Protein AF-A0A7V2MX70-F1 (afdb_monomer_lite)

Radius of gyration: 23.18 Å; chains: 1; bounding box: 65×50×73 Å

Secondary structure (DSSP, 8-state):
--HHHHHHHHHHHHHHHHHHHHHHS-HHHHT-EETTEEHHHIIIIIIHHHHHHHHHHHH-TT--SHHHHTTS-HHHHHHHHHHHHH-SSHHHHHHHHHHHHHHTTTTT-SPPPP-SHHHHHHHHHHHHHHHHHHHHHHHHHGGGGT--HHHHHHHHHHHHHHHTSTT-TTTHHHHHHHHHHHHHHHHHHHHHHHT--HHHHHHHHHT-S--BPPTT-HHHHT-EEPSS-EEEE-SS-EEEEESS-EEEEEEEEETTEEEEEEEEEPTT-EEEEPTT-EEEE-TT-EEEEPTTPBPTTS-SSHHHHHSPPTT-TGGGGHHHHHHHHHHHHHS-TT----TTHHHHHHHHHHHHHHHHHHHHHH-GGGGTTS-GGGHHHHHHHHTGGGHHHHHHHHHHHHHHHHHHHHHHHHHHHH-SPPPTTSTTHHHHHHHHHHHHHHHHHHHHHHHHTT--HHHHHHHHHHHHHHHTPPPPSSTTHHHHHHHHHHHHHHHHHHHHHH-PPPPHHHHHHHHHHHHHHHHHHHTTT-

Foldseek 3Di:
DDPLLVVLLVVLVVLVVVLLCLAFPPQPQQLDDDLLFGVLCCSLQPVLLVVLVVSLVPAAPFADDLLLLLLLALLLLLVLLLDLLQFANLNSLLLSLLSSSLSCQRSLVFFDADDDPVLLVLLLVLLLLSLLLSLLSQLQLQVLVVHHSLCRSVVLLVLQLVLLAFPCVVVLVVLLVLLLVLLVVLLVLLCVLVVADLVRLLVLQLPWQFLFFDPPHCQAPQFDFQQAWFKFAFQAKKKKFFQAFFKKWKFDCDDPDTDIDIDGHHHRDIDIDHHGIIIITHHGTGMHIHHPGHQTPHQGGSNSSNGHDPPCHSVSSLLSLLLSLLSSLLRHNGDDDDDCSSSSSSSSSSSSSSLSSSLSSLHSCLPGSGPSSSSLQCSLVSSPPSSVSSNVSSVSSSSSSSNSSSVSSCCSNPNDQDHPPDPCNVVSSVVSSVSSSVSSVVSSVCVVVVNRSSVSSSLSSLSSSLSRQPQDDDPVRVVVSVVSVVVSVVQVVCVVVPVDDRDPVSSVSSVCRSVVSSVVVVVVVD

pLDDT: mean 75.74, std 14.39, range [34.25, 96.56]

Sequence (526 aa):
MTGRRRAGIALWGLLLAGGVVLAAWPVHVGALRLAGLPLAWWYGVGVAPLLGLAALAGGARGARAGAAALLCTPALGAALVAAAFAGGHRAPLLVLATVLATLAPPLGLCPAPPSGRLERAASALAAGLLALAALLVAARAAPLLGAPPAVGATALALLAAGAAWPGLEPRAPALAGLGALALGLALLTAALASAVGPLGAWRAVAARAALAFRDDSPWVAQGGRTVEPVAVTVVEPHRVTAAAPVTVRVTERDGDRRVVREWALAADQSVLLRPGDELHAPAGARLRFERGRRVPGAPPDGDAWAAPAPEDGPAALLGPLVALGGAVALAPREVPGPAGAAPAAVVLAVVAALWGLYGAHAGPELALGAPRFAALVGLPGALGPAGALAGALGALGAGALGLLHFRALAAAALGPTPAAGAPGARGAALRAGVGAGALAALAALAARLDADPWTVFALGGGVAALARLPAPGGARSRGVRRAASALGLLALGALTAAGAPGPPILGALAVAWAVGWVGRRLERAE

Structure (mmCIF, N/CA/C/O backbone):
data_AF-A0A7V2MX70-F1
#
_entry.id   AF-A0A7V2MX70-F1
#
loop_
_atom_site.group_PDB
_atom_site.id
_atom_site.type_symbol
_atom_site.label_atom_id
_atom_site.label_alt_id
_atom_site.label_comp_id
_atom_site.label_asym_id
_atom_site.label_entity_id
_atom_site.label_seq_id
_atom_site.pdbx_PDB_ins_code
_atom_site.Cartn_x
_atom_site.Cartn_y
_atom_site.Cartn_z
_atom_site.occupancy
_atom_site.B_iso_or_equiv
_atom_site.auth_seq_id
_atom_site.auth_comp_id
_atom_site.auth_asym_id
_atom_site.auth_atom_id
_atom_site.pdbx_PDB_model_num
ATOM 1 N N . MET A 1 1 ? 12.800 2.985 -36.594 1.00 58.41 1 MET A N 1
ATOM 2 C CA . MET A 1 1 ? 12.026 2.360 -35.486 1.00 58.41 1 MET A CA 1
ATOM 3 C C . MET A 1 1 ? 11.262 1.167 -36.040 1.00 58.41 1 MET A C 1
ATOM 5 O O . MET A 1 1 ? 10.762 1.277 -37.146 1.00 58.41 1 MET A O 1
ATOM 9 N N . THR A 1 2 ? 11.158 0.049 -35.316 1.00 70.50 2 THR A N 1
ATOM 10 C CA . THR A 1 2 ? 10.350 -1.104 -35.761 1.00 70.50 2 THR A CA 1
ATOM 11 C C . THR A 1 2 ? 8.850 -0.830 -35.576 1.00 70.50 2 THR A C 1
ATOM 13 O O . THR A 1 2 ? 8.469 -0.120 -34.642 1.00 70.50 2 THR A O 1
ATOM 16 N N . GLY A 1 3 ? 7.984 -1.413 -36.417 1.00 73.19 3 GLY A N 1
ATOM 17 C CA . GLY A 1 3 ? 6.520 -1.264 -36.304 1.00 73.19 3 GLY A CA 1
ATOM 18 C C . GLY A 1 3 ? 5.972 -1.673 -34.928 1.00 73.19 3 GLY A C 1
ATOM 19 O O . GLY A 1 3 ? 5.133 -0.980 -34.357 1.00 73.19 3 GLY A O 1
ATOM 20 N N . ARG A 1 4 ? 6.559 -2.713 -34.314 1.00 72.44 4 ARG A N 1
ATOM 21 C CA . ARG A 1 4 ? 6.234 -3.156 -32.944 1.00 72.44 4 ARG A CA 1
ATOM 22 C C . ARG A 1 4 ? 6.497 -2.085 -31.881 1.00 72.44 4 ARG A C 1
ATOM 24 O O . ARG A 1 4 ? 5.718 -1.949 -30.944 1.00 72.44 4 ARG A O 1
ATOM 31 N N . ARG A 1 5 ? 7.567 -1.294 -32.026 1.00 71.69 5 ARG A N 1
ATOM 32 C CA . ARG A 1 5 ? 7.892 -0.214 -31.083 1.00 71.69 5 ARG A CA 1
ATOM 33 C C . ARG A 1 5 ? 6.922 0.962 -31.206 1.00 71.69 5 ARG A C 1
ATOM 35 O O . ARG A 1 5 ? 6.554 1.531 -30.186 1.00 71.69 5 ARG A O 1
ATOM 42 N N . ARG A 1 6 ? 6.486 1.308 -32.426 1.00 76.75 6 ARG A N 1
ATOM 43 C CA . ARG A 1 6 ? 5.459 2.345 -32.656 1.00 76.75 6 ARG A CA 1
ATOM 44 C C . ARG A 1 6 ? 4.120 1.947 -32.026 1.00 76.75 6 ARG A C 1
ATOM 46 O O . ARG A 1 6 ? 3.567 2.730 -31.263 1.00 76.75 6 ARG A O 1
ATOM 53 N N . ALA A 1 7 ? 3.672 0.710 -32.250 1.00 79.69 7 ALA A N 1
ATOM 54 C CA . ALA A 1 7 ? 2.458 0.178 -31.627 1.00 79.69 7 ALA A CA 1
ATOM 55 C C . ALA A 1 7 ? 2.537 0.184 -30.088 1.00 79.69 7 ALA A C 1
ATOM 57 O O . ALA A 1 7 ? 1.589 0.584 -29.422 1.00 79.69 7 ALA A O 1
ATOM 58 N N . GLY A 1 8 ? 3.690 -0.183 -29.516 1.00 78.06 8 GLY A N 1
ATOM 59 C CA . GLY A 1 8 ? 3.903 -0.135 -28.068 1.00 78.06 8 GLY A CA 1
ATOM 60 C C . GLY A 1 8 ? 3.859 1.281 -27.475 1.00 78.06 8 GLY A C 1
ATOM 61 O O . GLY A 1 8 ? 3.315 1.465 -26.391 1.00 78.06 8 GLY A O 1
ATOM 62 N N . ILE A 1 9 ? 4.378 2.290 -28.185 1.00 79.19 9 ILE A N 1
ATOM 63 C CA . ILE A 1 9 ? 4.288 3.702 -27.767 1.00 79.19 9 ILE A CA 1
ATOM 64 C C . ILE A 1 9 ? 2.845 4.207 -27.858 1.00 79.19 9 ILE A C 1
ATOM 66 O O . ILE A 1 9 ? 2.385 4.877 -26.937 1.00 79.19 9 ILE A O 1
ATOM 70 N N . ALA A 1 10 ? 2.119 3.856 -28.923 1.00 81.44 10 ALA A N 1
ATOM 71 C CA . ALA A 1 10 ? 0.704 4.197 -29.060 1.00 81.44 10 ALA A CA 1
ATOM 72 C C . ALA A 1 10 ? -0.136 3.576 -27.932 1.00 81.44 10 ALA A C 1
ATOM 74 O O . ALA A 1 10 ? -0.920 4.277 -27.299 1.00 81.44 10 ALA A O 1
ATOM 75 N N . LEU A 1 11 ? 0.092 2.296 -27.611 1.00 84.19 11 LEU A N 1
ATOM 76 C CA . LEU A 1 11 ? -0.552 1.617 -26.483 1.00 84.19 11 LEU A CA 1
ATOM 77 C C . LEU A 1 11 ? -0.217 2.286 -25.144 1.00 84.19 11 LEU A C 1
ATOM 79 O O . LEU A 1 11 ? -1.102 2.481 -24.319 1.00 84.19 11 LEU A O 1
ATOM 83 N N . TRP A 1 12 ? 1.045 2.664 -24.927 1.00 85.00 12 TRP A N 1
ATOM 84 C CA . TRP A 1 12 ? 1.460 3.388 -23.724 1.00 85.00 12 TRP A CA 1
ATOM 85 C C . TRP A 1 12 ? 0.736 4.736 -23.592 1.00 85.00 12 TRP A C 1
ATOM 87 O O . TRP A 1 12 ? 0.225 5.058 -22.521 1.00 85.00 12 TRP A O 1
ATOM 97 N N . GLY A 1 13 ? 0.642 5.497 -24.688 1.00 82.12 13 GLY A N 1
ATOM 98 C CA . GLY A 1 13 ? -0.083 6.768 -24.735 1.00 82.12 13 GLY A CA 1
ATOM 99 C C . GLY A 1 13 ? -1.583 6.600 -24.496 1.00 82.12 13 GLY A C 1
ATOM 100 O O . GLY A 1 13 ? -2.158 7.354 -23.716 1.00 82.12 13 GLY A O 1
ATOM 101 N N . LEU A 1 14 ? -2.196 5.571 -25.089 1.00 85.12 14 LEU A N 1
ATOM 102 C CA . LEU A 1 14 ? -3.596 5.210 -24.859 1.00 85.12 14 LEU A CA 1
ATOM 103 C C . LEU A 1 14 ? -3.842 4.857 -23.387 1.00 85.12 14 LEU A C 1
ATOM 105 O O . LEU A 1 14 ? -4.809 5.332 -22.798 1.00 85.12 14 LEU A O 1
ATOM 109 N N . LEU A 1 15 ? -2.948 4.067 -22.783 1.00 86.19 15 LEU A N 1
ATOM 110 C CA . LEU A 1 15 ? -3.055 3.667 -21.382 1.00 86.19 15 LEU A CA 1
ATOM 111 C C . LEU A 1 15 ? -2.963 4.872 -20.431 1.00 86.19 15 LEU A C 1
ATOM 113 O O . LEU A 1 15 ? -3.723 4.974 -19.464 1.00 86.19 15 LEU A O 1
ATOM 117 N N . LEU A 1 16 ? -2.049 5.801 -20.717 1.00 82.94 16 LEU A N 1
ATOM 118 C CA . LEU A 1 16 ? -1.923 7.049 -19.971 1.00 82.94 16 LEU A CA 1
ATOM 119 C C . LEU A 1 16 ? -3.173 7.922 -20.137 1.00 82.94 16 LEU A C 1
ATOM 121 O O . LEU A 1 16 ? -3.741 8.364 -19.140 1.00 82.94 16 LEU A O 1
ATOM 125 N N . ALA A 1 17 ? -3.619 8.137 -21.377 1.00 82.44 17 ALA A N 1
ATOM 126 C CA . ALA A 1 17 ? -4.788 8.954 -21.681 1.00 82.44 17 ALA A CA 1
ATOM 127 C C . ALA A 1 17 ? -6.051 8.392 -21.021 1.00 82.44 17 ALA A C 1
ATOM 129 O O . ALA A 1 17 ? -6.758 9.135 -20.351 1.00 82.44 17 ALA A O 1
ATOM 130 N N . GLY A 1 18 ? -6.288 7.080 -21.123 1.00 80.12 18 GLY A N 1
ATOM 131 C CA . GLY A 1 18 ? -7.411 6.411 -20.469 1.00 80.12 18 GLY A CA 1
ATOM 132 C C . GLY A 1 18 ? -7.387 6.569 -18.947 1.00 80.12 18 GLY A C 1
ATOM 133 O O . GLY A 1 18 ? -8.423 6.828 -18.345 1.00 80.12 18 GLY A O 1
ATOM 134 N N . GLY A 1 19 ? -6.209 6.508 -18.318 1.00 75.12 19 GLY A N 1
ATOM 135 C CA . GLY A 1 19 ? -6.070 6.754 -16.879 1.00 75.12 19 GLY A CA 1
ATOM 136 C C . GLY A 1 19 ? -6.387 8.192 -16.471 1.00 75.12 19 GLY A C 1
ATOM 137 O O . GLY A 1 19 ? -7.099 8.407 -15.495 1.00 75.12 19 GLY A O 1
ATOM 138 N N . VAL A 1 20 ? -5.885 9.172 -17.230 1.00 75.69 20 VAL A N 1
ATOM 139 C CA . VAL A 1 20 ? -6.167 10.599 -16.997 1.00 75.69 20 VAL A CA 1
ATOM 140 C C . VAL A 1 20 ? -7.651 10.888 -17.184 1.00 75.69 20 VAL A C 1
ATOM 142 O O . VAL A 1 20 ? -8.254 11.525 -16.331 1.00 75.69 20 VAL A O 1
ATOM 145 N N . VAL A 1 21 ? -8.243 10.369 -18.259 1.00 76.62 21 VAL A N 1
ATOM 146 C CA . VAL A 1 21 ? -9.678 10.433 -18.542 1.00 76.62 21 VAL A CA 1
ATOM 147 C C . VAL A 1 21 ? -10.462 9.876 -17.358 1.00 76.62 21 VAL A C 1
ATOM 149 O O . VAL A 1 21 ? -11.258 10.603 -16.786 1.00 76.62 21 VAL A O 1
ATOM 152 N N . LEU A 1 22 ? -10.187 8.649 -16.911 1.00 73.25 22 LEU A N 1
ATOM 153 C CA . LEU A 1 22 ? -10.928 8.016 -15.811 1.00 73.25 22 LEU A CA 1
ATOM 154 C C . LEU A 1 22 ? -10.797 8.737 -14.465 1.00 73.25 22 LEU A C 1
ATOM 156 O O . LEU A 1 22 ? -11.702 8.639 -13.642 1.00 73.25 22 LEU A O 1
ATOM 160 N N . ALA A 1 23 ? -9.688 9.436 -14.232 1.00 69.56 23 ALA A N 1
ATOM 161 C CA . ALA A 1 23 ? -9.456 10.177 -12.997 1.00 69.56 23 ALA A CA 1
ATOM 162 C C . ALA A 1 23 ? -9.975 11.621 -13.029 1.00 69.56 23 ALA A C 1
ATOM 164 O O . ALA A 1 23 ? -10.313 12.163 -11.985 1.00 69.56 23 ALA A O 1
ATOM 165 N N . ALA A 1 24 ? -10.001 12.254 -14.203 1.00 67.69 24 ALA A N 1
ATOM 166 C CA . ALA A 1 24 ? -10.414 13.646 -14.370 1.00 67.69 24 ALA A CA 1
ATOM 167 C C . ALA A 1 24 ? -11.879 13.795 -14.814 1.00 67.69 24 ALA A C 1
ATOM 169 O O . ALA A 1 24 ? -12.397 14.912 -14.819 1.00 67.69 24 ALA A O 1
ATOM 170 N N . TRP A 1 25 ? -12.546 12.708 -15.222 1.00 66.88 25 TRP A N 1
ATOM 171 C CA . TRP A 1 25 ? -13.924 12.784 -15.706 1.00 66.88 25 TRP A CA 1
ATOM 172 C C . TRP A 1 25 ? -14.910 13.092 -14.568 1.00 66.88 25 TRP A C 1
ATOM 174 O O . TRP A 1 25 ? -14.752 12.556 -13.468 1.00 66.88 25 TRP A O 1
ATOM 184 N N . PRO A 1 26 ? -15.969 13.888 -14.819 1.00 56.12 26 PRO A N 1
ATOM 185 C CA . PRO A 1 26 ? -17.033 14.122 -13.850 1.00 56.12 26 PRO A CA 1
ATOM 186 C C . PRO A 1 26 ? -17.622 12.830 -13.261 1.00 56.12 26 PRO A C 1
ATOM 188 O O . PRO A 1 26 ? -17.732 11.798 -13.932 1.00 56.12 26 PRO A O 1
ATOM 191 N N . VAL A 1 27 ? -18.049 12.952 -11.999 1.00 56.16 27 VAL A N 1
ATOM 192 C CA . VAL A 1 27 ? -18.514 11.921 -11.048 1.00 56.16 27 VAL A CA 1
ATOM 193 C C . VAL A 1 27 ? -19.395 10.818 -11.665 1.00 56.16 27 VAL A C 1
ATOM 195 O O . VAL A 1 27 ? -19.351 9.675 -11.220 1.00 56.16 27 VAL A O 1
ATOM 198 N N . HIS A 1 28 ? -20.162 11.107 -12.718 1.00 52.41 28 HIS A N 1
ATOM 199 C CA . HIS A 1 28 ? -21.120 10.173 -13.323 1.00 52.41 28 HIS A CA 1
ATOM 200 C C . HIS A 1 28 ? -20.482 9.035 -14.142 1.00 52.41 28 HIS A C 1
ATOM 202 O O . HIS A 1 28 ? -21.047 7.947 -14.194 1.00 52.41 28 HIS A O 1
ATOM 208 N N . VAL A 1 29 ? -19.295 9.231 -14.734 1.00 53.22 29 VAL A N 1
ATOM 209 C CA . VAL A 1 29 ? -18.573 8.150 -15.446 1.00 53.22 29 VAL A CA 1
ATOM 210 C C . VAL A 1 29 ? -17.713 7.335 -14.480 1.00 53.22 29 VAL A C 1
ATOM 212 O O . VAL A 1 29 ? -17.623 6.117 -14.611 1.00 53.22 29 VAL A O 1
ATOM 215 N N . GLY A 1 30 ? -17.156 7.976 -13.447 1.00 53.22 30 GLY A N 1
ATOM 216 C CA . GLY A 1 30 ? -16.502 7.286 -12.326 1.00 53.22 30 GLY A CA 1
ATOM 217 C C . GLY A 1 30 ? -17.465 6.415 -11.507 1.00 53.22 30 GLY A C 1
ATOM 218 O O . GLY A 1 30 ? -17.040 5.442 -10.886 1.00 53.22 30 GLY A O 1
ATOM 219 N N . ALA A 1 31 ? -18.765 6.724 -11.563 1.00 59.78 31 ALA A N 1
ATOM 220 C CA . ALA A 1 31 ? -19.845 5.915 -11.008 1.00 59.78 31 ALA A CA 1
ATOM 221 C C . ALA A 1 31 ? -20.264 4.733 -11.902 1.00 59.78 31 ALA A C 1
ATOM 223 O O . ALA A 1 31 ? -21.063 3.908 -11.456 1.00 59.78 31 ALA A O 1
ATOM 224 N N . LEU A 1 32 ? -19.749 4.611 -13.137 1.00 70.38 32 LEU A N 1
ATOM 225 C CA . LEU A 1 32 ? -20.051 3.454 -13.979 1.00 70.38 32 LEU A CA 1
ATOM 226 C C . LEU A 1 32 ? -19.485 2.196 -13.335 1.00 70.38 32 LEU A C 1
ATOM 228 O O . LEU A 1 32 ? -18.269 2.036 -13.167 1.00 70.38 32 LEU A O 1
ATOM 232 N N . ARG A 1 33 ? -20.405 1.295 -12.993 1.00 75.75 33 ARG A N 1
ATOM 233 C CA . ARG A 1 33 ? -20.098 0.025 -12.357 1.00 75.75 33 ARG A CA 1
ATOM 234 C C . ARG A 1 33 ? -20.276 -1.117 -13.341 1.00 75.75 33 ARG A C 1
ATOM 236 O O . ARG A 1 33 ? -21.360 -1.324 -13.874 1.00 75.75 33 ARG A O 1
ATOM 243 N N . LEU A 1 34 ? -19.225 -1.904 -13.528 1.00 76.38 34 LEU A N 1
ATOM 244 C CA . LEU A 1 34 ? -19.296 -3.188 -14.216 1.00 76.38 34 LEU A CA 1
ATOM 245 C C . LEU A 1 34 ? -19.253 -4.291 -13.160 1.00 76.38 34 LEU A C 1
ATOM 247 O O . LEU A 1 34 ? -18.259 -4.431 -12.453 1.00 76.38 34 LEU A O 1
ATOM 251 N N . ALA A 1 35 ? -20.335 -5.060 -13.026 1.00 71.62 35 ALA A N 1
ATOM 252 C CA . ALA A 1 35 ? -20.488 -6.074 -11.975 1.00 71.62 35 ALA A CA 1
ATOM 253 C C . ALA A 1 35 ? -20.299 -5.519 -10.542 1.00 71.62 35 ALA A C 1
ATOM 255 O O . ALA A 1 35 ? -19.672 -6.163 -9.698 1.00 71.62 35 ALA A O 1
ATOM 256 N N . GLY A 1 36 ? -20.820 -4.310 -10.289 1.00 68.25 36 GLY A N 1
ATOM 257 C CA . GLY A 1 36 ? -20.727 -3.611 -8.998 1.00 68.25 36 GLY A CA 1
ATOM 258 C C . GLY A 1 36 ? -19.406 -2.865 -8.761 1.00 68.25 36 GLY A C 1
ATOM 259 O O . GLY A 1 36 ? -19.282 -2.161 -7.761 1.00 68.25 36 GLY A O 1
ATOM 260 N N . LEU A 1 37 ? -18.443 -2.975 -9.684 1.00 72.88 37 LEU A N 1
ATOM 261 C CA . LEU A 1 37 ? -17.105 -2.391 -9.579 1.00 72.88 37 LEU A CA 1
ATOM 262 C C . LEU A 1 37 ? -16.943 -1.118 -10.414 1.00 72.88 37 LEU A C 1
ATOM 264 O O . LEU A 1 37 ? -17.264 -1.157 -11.603 1.00 72.88 37 LEU A O 1
ATOM 268 N N . PRO A 1 38 ? -16.328 -0.057 -9.871 1.00 79.25 38 PRO A N 1
ATOM 269 C CA . PRO A 1 38 ? -15.954 1.117 -10.649 1.00 79.25 38 PRO A CA 1
ATOM 270 C C . PRO A 1 38 ? -15.042 0.749 -11.822 1.00 79.25 38 PRO A C 1
ATOM 272 O O . PRO A 1 38 ? -14.107 -0.048 -11.682 1.00 79.25 38 PRO A O 1
ATOM 275 N N . LEU A 1 39 ? -15.262 1.390 -12.969 1.00 82.56 39 LEU A N 1
ATOM 276 C CA . LEU A 1 39 ? -14.477 1.147 -14.182 1.00 82.56 39 LEU A CA 1
ATOM 277 C C . LEU A 1 39 ? -12.968 1.378 -13.977 1.00 82.56 39 LEU A C 1
ATOM 279 O O . LEU A 1 39 ? -12.151 0.667 -14.559 1.00 82.56 39 LEU A O 1
ATOM 283 N N . ALA A 1 40 ? -12.590 2.316 -13.101 1.00 81.44 40 ALA A N 1
ATOM 284 C CA . ALA A 1 40 ? -11.195 2.594 -12.762 1.00 81.44 40 ALA A CA 1
ATOM 285 C C . ALA A 1 40 ? -10.464 1.363 -12.198 1.00 81.44 40 ALA A C 1
ATOM 287 O O . ALA A 1 40 ? -9.304 1.135 -12.536 1.00 81.44 40 ALA A O 1
ATOM 288 N N . TRP A 1 41 ? -11.137 0.535 -11.396 1.00 83.94 41 TRP A N 1
ATOM 289 C CA . TRP A 1 41 ? -10.552 -0.681 -10.828 1.00 83.94 41 TRP A CA 1
ATOM 290 C C . TRP A 1 41 ? -10.347 -1.771 -11.874 1.00 83.94 41 TRP A C 1
ATOM 292 O O . TRP A 1 41 ? -9.259 -2.344 -11.956 1.00 83.94 41 TRP A O 1
ATOM 302 N N . TRP A 1 42 ? -11.342 -1.987 -12.737 1.00 86.38 42 TRP A N 1
ATOM 303 C CA . TRP A 1 42 ? -11.202 -2.877 -13.892 1.00 86.38 42 TRP A CA 1
ATOM 304 C C . TRP A 1 42 ? -10.063 -2.444 -14.809 1.00 86.38 42 TRP A C 1
ATOM 306 O O . TRP A 1 42 ? -9.267 -3.272 -15.254 1.00 86.38 42 TRP A O 1
ATOM 316 N N . TYR A 1 43 ? -9.958 -1.142 -15.053 1.00 86.94 43 TYR A N 1
ATOM 317 C CA . TYR A 1 43 ? -8.927 -0.577 -15.900 1.00 86.94 43 TYR A CA 1
ATOM 318 C C . TYR A 1 43 ? -7.528 -0.721 -15.292 1.00 86.94 43 TYR A C 1
ATOM 320 O O . TYR A 1 43 ? -6.637 -1.289 -15.921 1.00 86.94 43 TYR A O 1
ATOM 328 N N . GLY A 1 44 ? -7.333 -0.236 -14.063 1.00 84.75 44 GLY A N 1
ATOM 329 C CA . GLY A 1 44 ? -6.024 -0.172 -13.417 1.00 84.75 44 GLY A CA 1
ATOM 330 C C . GLY A 1 44 ? -5.496 -1.522 -12.937 1.00 84.75 44 GLY A C 1
ATOM 331 O O . GLY A 1 44 ? -4.299 -1.758 -13.041 1.00 84.75 44 GLY A O 1
ATOM 332 N N . VAL A 1 45 ? -6.360 -2.418 -12.444 1.00 86.56 45 VAL A N 1
ATOM 333 C CA . VAL A 1 45 ? -5.949 -3.705 -11.843 1.00 86.56 45 VAL A CA 1
ATOM 334 C C . VAL A 1 45 ? -6.158 -4.895 -12.791 1.00 86.56 45 VAL A C 1
ATOM 336 O O . VAL A 1 45 ? -5.490 -5.915 -12.642 1.00 86.56 45 VAL A O 1
ATOM 339 N N . GLY A 1 46 ? -7.030 -4.768 -13.797 1.00 87.31 46 GLY A N 1
ATOM 340 C CA . GLY A 1 46 ? -7.279 -5.808 -14.802 1.00 87.31 46 GLY A CA 1
ATOM 341 C C . GLY A 1 46 ? -6.653 -5.494 -16.161 1.00 87.31 46 GLY A C 1
ATOM 342 O O . GLY A 1 46 ? -5.659 -6.099 -16.562 1.00 87.31 46 GLY A O 1
ATOM 343 N N . VAL A 1 47 ? -7.242 -4.538 -16.882 1.00 89.56 47 VAL A N 1
ATOM 344 C CA . VAL A 1 47 ? -6.939 -4.265 -18.298 1.00 89.56 47 VAL A CA 1
ATOM 345 C C . VAL A 1 47 ? -5.499 -3.791 -18.502 1.00 89.56 47 VAL A C 1
ATOM 347 O O . VAL A 1 47 ? -4.777 -4.368 -19.315 1.00 89.56 47 VAL A O 1
ATOM 350 N N . ALA A 1 48 ? -5.051 -2.768 -17.769 1.00 88.75 48 ALA A N 1
ATOM 351 C CA . ALA A 1 48 ? -3.716 -2.205 -17.944 1.00 88.75 48 ALA A CA 1
ATOM 352 C C . ALA A 1 48 ? -2.596 -3.225 -17.648 1.00 88.75 48 ALA A C 1
ATOM 354 O O . ALA A 1 48 ? -1.698 -3.351 -18.485 1.00 88.75 48 ALA A O 1
ATOM 355 N N . PRO A 1 49 ? -2.643 -4.016 -16.555 1.00 90.19 49 PRO A N 1
ATOM 356 C CA . PRO A 1 49 ? -1.694 -5.103 -16.324 1.00 90.19 49 PRO A CA 1
ATOM 357 C C . PRO A 1 49 ? -1.672 -6.142 -17.447 1.00 90.19 49 PRO A C 1
ATOM 359 O O . PRO A 1 49 ? -0.590 -6.489 -17.916 1.00 90.19 49 PRO A O 1
ATOM 362 N N . LEU A 1 50 ? -2.833 -6.602 -17.930 1.00 89.38 50 LEU A N 1
ATOM 363 C CA . LEU A 1 50 ? -2.911 -7.590 -19.016 1.00 89.38 50 LEU A CA 1
ATOM 364 C C . LEU A 1 50 ? -2.302 -7.057 -20.319 1.00 89.38 50 LEU A C 1
ATOM 366 O O . LEU A 1 50 ? -1.475 -7.729 -20.939 1.00 89.38 50 LEU A O 1
ATOM 370 N N . LEU A 1 51 ? -2.651 -5.827 -20.703 1.00 87.38 51 LEU A N 1
ATOM 371 C CA . LEU A 1 51 ? -2.092 -5.168 -21.884 1.00 87.38 51 LEU A CA 1
ATOM 372 C C . LEU A 1 51 ? -0.587 -4.915 -21.733 1.00 87.38 51 LEU A C 1
ATOM 374 O O . LEU A 1 51 ? 0.173 -5.109 -22.683 1.00 87.38 51 LEU A O 1
ATOM 378 N N . GLY A 1 52 ? -0.135 -4.538 -20.535 1.00 84.00 52 GLY A N 1
ATOM 379 C CA . GLY A 1 52 ? 1.281 -4.365 -20.227 1.00 84.00 52 GLY A CA 1
ATOM 380 C C . GLY A 1 52 ? 2.066 -5.671 -20.342 1.00 84.00 52 GLY A C 1
ATOM 381 O O . GLY A 1 52 ? 3.110 -5.708 -20.994 1.00 84.00 52 GLY A O 1
ATOM 382 N N . LEU A 1 53 ? 1.549 -6.767 -19.784 1.00 85.12 53 LEU A N 1
ATOM 383 C CA . LEU A 1 53 ? 2.156 -8.096 -19.897 1.00 85.12 53 LEU A CA 1
ATOM 384 C C . LEU A 1 53 ? 2.212 -8.574 -21.355 1.00 85.12 53 LEU A C 1
ATOM 386 O O . LEU A 1 53 ? 3.260 -9.050 -21.796 1.00 85.12 53 LEU A O 1
ATOM 390 N N . ALA A 1 54 ? 1.139 -8.377 -22.126 1.00 84.25 54 ALA A N 1
ATOM 391 C CA . ALA A 1 54 ? 1.106 -8.698 -23.552 1.00 84.25 54 ALA A CA 1
ATOM 392 C C . ALA A 1 54 ? 2.151 -7.891 -24.348 1.00 84.25 54 ALA A C 1
ATOM 394 O O . ALA A 1 54 ? 2.905 -8.451 -25.151 1.00 84.25 54 ALA A O 1
ATOM 395 N N . ALA A 1 55 ? 2.276 -6.587 -24.074 1.00 79.69 55 ALA A N 1
ATOM 396 C CA . ALA A 1 55 ? 3.284 -5.731 -24.700 1.00 79.69 55 ALA A CA 1
ATOM 397 C C . ALA A 1 55 ? 4.720 -6.171 -24.358 1.00 79.69 55 ALA A C 1
ATOM 399 O O . ALA A 1 55 ? 5.605 -6.177 -25.221 1.00 79.69 55 ALA A O 1
ATOM 400 N N . LEU A 1 56 ? 4.958 -6.592 -23.112 1.00 77.38 56 LEU A N 1
ATOM 401 C CA . LEU A 1 56 ? 6.254 -7.105 -22.664 1.00 77.38 56 LEU A CA 1
ATOM 402 C C . LEU A 1 56 ? 6.604 -8.457 -23.305 1.00 77.38 56 LEU A C 1
ATOM 404 O O . LEU A 1 56 ? 7.780 -8.684 -23.624 1.00 77.38 56 LEU A O 1
ATOM 408 N N . ALA A 1 57 ? 5.611 -9.323 -23.525 1.00 74.12 57 ALA A N 1
ATOM 409 C CA . ALA A 1 57 ? 5.773 -10.603 -24.212 1.00 74.12 57 ALA A CA 1
ATOM 410 C C . ALA A 1 57 ? 6.110 -10.421 -25.705 1.00 74.12 57 ALA A C 1
ATOM 412 O O . ALA A 1 57 ? 6.977 -11.118 -26.231 1.00 74.12 57 ALA A O 1
ATOM 413 N N . GLY A 1 58 ? 5.491 -9.441 -26.373 1.00 62.97 58 GLY A N 1
ATOM 414 C CA . GLY A 1 58 ? 5.600 -9.240 -27.823 1.00 62.97 58 GLY A CA 1
ATOM 415 C C . GLY A 1 58 ? 6.857 -8.515 -28.340 1.00 62.97 58 GLY A C 1
ATOM 416 O O . GLY A 1 58 ? 7.116 -8.548 -29.550 1.00 62.97 58 GLY A O 1
ATOM 417 N N . GLY A 1 59 ? 7.642 -7.839 -27.483 1.00 57.84 59 GLY A N 1
ATOM 418 C CA . GLY A 1 59 ? 8.547 -6.789 -27.988 1.00 57.84 59 GLY A CA 1
ATOM 419 C C . GLY A 1 59 ? 9.919 -6.553 -27.349 1.00 57.84 59 GLY A C 1
ATOM 420 O O . GLY A 1 59 ? 10.654 -5.735 -27.891 1.00 57.84 59 GLY A O 1
ATOM 421 N N . ALA A 1 60 ? 10.324 -7.190 -26.247 1.00 49.88 60 ALA A N 1
ATOM 422 C CA . ALA A 1 60 ? 11.295 -6.511 -25.372 1.00 49.88 60 ALA A CA 1
ATOM 423 C C . ALA A 1 60 ? 12.488 -7.326 -24.836 1.00 49.88 60 ALA A C 1
ATOM 425 O O . ALA A 1 60 ? 12.857 -7.140 -23.687 1.00 49.88 60 ALA A O 1
ATOM 426 N N . ARG A 1 61 ? 13.157 -8.190 -25.610 1.00 46.56 61 ARG A N 1
ATOM 427 C CA . ARG A 1 61 ? 14.268 -9.034 -25.092 1.00 46.56 61 ARG A CA 1
ATOM 428 C C . ARG A 1 61 ? 15.490 -8.303 -24.464 1.00 46.56 61 ARG A C 1
ATOM 430 O O . ARG A 1 61 ? 16.350 -9.000 -23.948 1.00 46.56 61 ARG A O 1
ATOM 437 N N . GLY A 1 62 ? 15.587 -6.965 -24.447 1.00 45.09 62 GLY A N 1
ATOM 438 C CA . GLY A 1 62 ? 16.866 -6.272 -24.195 1.00 45.09 62 GLY A CA 1
ATOM 439 C C . GLY A 1 62 ? 17.028 -5.336 -22.980 1.00 45.09 62 GLY A C 1
ATOM 440 O O . GLY A 1 62 ? 18.162 -4.986 -22.687 1.00 45.09 62 GLY A O 1
ATOM 441 N N . ALA A 1 63 ? 15.986 -4.896 -22.264 1.00 48.91 63 ALA A N 1
ATOM 442 C CA . ALA A 1 63 ? 16.140 -3.824 -21.253 1.00 48.91 63 ALA A CA 1
ATOM 443 C C . ALA A 1 63 ? 15.403 -4.152 -19.948 1.00 48.91 63 ALA A C 1
ATOM 445 O O . ALA A 1 63 ? 14.219 -3.837 -19.828 1.00 48.91 63 ALA A O 1
ATOM 446 N N . ARG A 1 64 ? 16.011 -4.893 -19.009 1.00 53.94 64 ARG A N 1
ATOM 447 C CA . ARG A 1 64 ? 15.204 -5.567 -17.970 1.00 53.94 64 ARG A CA 1
ATOM 448 C C . ARG A 1 64 ? 15.924 -5.813 -16.641 1.00 53.94 64 ARG A C 1
ATOM 450 O O . ARG A 1 64 ? 16.295 -6.938 -16.355 1.00 53.94 64 ARG A O 1
ATOM 457 N N . ALA A 1 65 ? 16.018 -4.792 -15.787 1.00 51.53 65 ALA A N 1
ATOM 458 C CA . ALA A 1 65 ? 16.029 -4.987 -14.324 1.00 51.53 65 ALA A CA 1
ATOM 459 C C . ALA A 1 65 ? 15.860 -3.679 -13.545 1.00 51.53 65 ALA A C 1
ATOM 461 O O . ALA A 1 65 ? 15.006 -3.598 -12.668 1.00 51.53 65 ALA A O 1
ATOM 462 N N . GLY A 1 66 ? 16.649 -2.649 -13.868 1.00 52.78 66 GLY A N 1
ATOM 463 C CA . GLY A 1 66 ? 16.779 -1.489 -12.978 1.00 52.78 66 GLY A CA 1
ATOM 464 C C . GLY A 1 66 ? 15.500 -0.664 -12.815 1.00 52.78 66 GLY A C 1
ATOM 465 O O . GLY A 1 66 ? 15.167 -0.279 -11.703 1.00 52.78 66 GLY A O 1
ATOM 466 N N . ALA A 1 67 ? 14.734 -0.458 -13.889 1.00 55.97 67 ALA A N 1
ATOM 467 C CA . ALA A 1 67 ? 13.472 0.286 -13.832 1.00 55.97 67 ALA A CA 1
ATOM 468 C C . ALA A 1 67 ? 12.373 -0.453 -13.053 1.00 55.97 67 ALA A C 1
ATOM 470 O O . ALA A 1 67 ? 11.630 0.155 -12.295 1.00 55.97 67 ALA A O 1
ATOM 471 N N . ALA A 1 68 ? 12.292 -1.775 -13.225 1.00 61.31 68 ALA A N 1
ATOM 472 C CA . ALA A 1 68 ? 11.336 -2.616 -12.513 1.00 61.31 68 ALA A CA 1
ATOM 473 C C . ALA A 1 68 ? 11.668 -2.680 -11.013 1.00 61.31 68 ALA A C 1
ATOM 475 O O . ALA A 1 68 ? 10.777 -2.573 -10.182 1.00 61.31 68 ALA A O 1
AT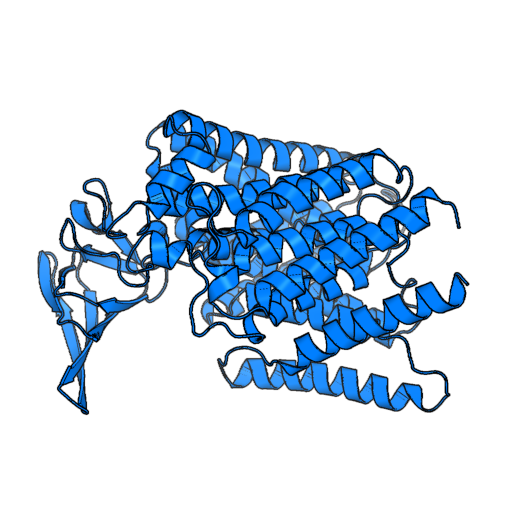OM 476 N N . ALA A 1 69 ? 12.952 -2.765 -10.655 1.00 61.66 69 ALA A N 1
ATOM 477 C CA . ALA A 1 69 ? 13.389 -2.763 -9.261 1.00 61.66 69 ALA A CA 1
ATOM 478 C C . ALA A 1 69 ? 13.155 -1.413 -8.551 1.00 61.66 69 ALA A C 1
ATOM 480 O O . ALA A 1 69 ? 12.821 -1.410 -7.372 1.00 61.66 69 ALA A O 1
ATOM 481 N N . LEU A 1 70 ? 13.244 -0.285 -9.272 1.00 64.75 70 LEU A N 1
ATOM 482 C CA . LEU A 1 70 ? 12.878 1.052 -8.768 1.00 64.75 70 LEU A CA 1
ATOM 483 C C . LEU A 1 70 ? 11.369 1.241 -8.555 1.00 64.75 70 LEU A C 1
ATOM 485 O O . LEU A 1 70 ? 10.959 2.206 -7.917 1.00 64.75 70 LEU A O 1
ATOM 489 N N . LEU A 1 71 ? 10.547 0.350 -9.109 1.00 67.81 71 LEU A N 1
ATOM 490 C CA . LEU A 1 71 ? 9.097 0.329 -8.923 1.00 67.81 71 LEU A CA 1
ATOM 491 C C . LEU A 1 71 ? 8.682 -0.677 -7.849 1.00 67.81 71 LEU A C 1
ATOM 493 O O . LEU A 1 71 ? 7.732 -0.436 -7.115 1.00 67.81 71 LEU A O 1
ATOM 497 N N . CYS A 1 72 ? 9.436 -1.759 -7.673 1.00 69.25 72 CYS A N 1
ATOM 498 C CA . CYS A 1 72 ? 9.247 -2.736 -6.603 1.00 69.25 72 CYS A CA 1
ATOM 499 C C . CYS A 1 72 ? 9.740 -2.232 -5.232 1.00 69.25 72 CYS A C 1
ATOM 501 O O . CYS A 1 72 ? 10.415 -2.955 -4.499 1.00 69.25 72 CYS A O 1
ATOM 503 N N . THR A 1 73 ? 9.438 -0.982 -4.881 1.00 76.31 73 THR A N 1
ATOM 504 C CA . THR A 1 73 ? 9.881 -0.383 -3.618 1.00 76.31 73 THR A CA 1
ATOM 505 C C . THR A 1 73 ? 8.914 -0.750 -2.489 1.00 76.31 73 THR A C 1
ATOM 507 O O . THR A 1 73 ? 7.697 -0.745 -2.710 1.00 76.31 73 THR A O 1
ATOM 510 N N . PRO A 1 74 ? 9.401 -1.000 -1.258 1.00 80.50 74 PRO A N 1
ATOM 511 C CA . PRO A 1 74 ? 8.527 -1.183 -0.098 1.00 80.50 74 PRO A CA 1
ATOM 512 C C . PRO A 1 74 ? 7.564 -0.007 0.120 1.00 80.50 74 PRO A C 1
ATOM 514 O O . PRO A 1 74 ? 6.420 -0.218 0.507 1.00 80.50 74 PRO A O 1
ATOM 517 N N . ALA A 1 75 ? 7.997 1.222 -0.188 1.00 85.75 75 ALA A N 1
ATOM 518 C CA . ALA A 1 75 ? 7.177 2.429 -0.089 1.00 85.75 75 ALA A CA 1
ATOM 519 C C . ALA A 1 75 ? 6.003 2.440 -1.076 1.00 85.75 75 ALA A C 1
ATOM 521 O O . ALA A 1 75 ? 4.873 2.709 -0.675 1.00 85.75 75 ALA A O 1
ATOM 522 N N . LEU A 1 76 ? 6.245 2.102 -2.347 1.00 85.12 76 LEU A N 1
ATOM 523 C CA . LEU A 1 76 ? 5.184 2.014 -3.351 1.00 85.12 76 LEU A CA 1
ATOM 524 C C . LEU A 1 76 ? 4.231 0.855 -3.045 1.00 85.12 76 LEU A C 1
ATOM 526 O O . LEU A 1 76 ? 3.023 1.032 -3.153 1.00 85.12 76 LEU A O 1
ATOM 530 N N . GLY A 1 77 ? 4.754 -0.299 -2.616 1.00 86.62 77 GLY A N 1
ATOM 531 C CA . GLY A 1 77 ? 3.941 -1.439 -2.187 1.00 86.62 77 GLY A CA 1
ATOM 532 C C . GLY A 1 77 ? 3.039 -1.097 -0.997 1.00 86.62 77 GLY A C 1
ATOM 533 O O . GLY A 1 77 ? 1.834 -1.321 -1.058 1.00 86.62 77 GLY A O 1
ATOM 534 N N . ALA A 1 78 ? 3.594 -0.475 0.047 1.00 88.19 78 ALA A N 1
ATOM 535 C CA . ALA A 1 78 ? 2.832 0.007 1.198 1.00 88.19 78 ALA A CA 1
ATOM 536 C C . ALA A 1 78 ? 1.780 1.050 0.798 1.00 88.19 78 ALA A C 1
ATOM 538 O O . ALA A 1 78 ? 0.643 0.974 1.251 1.00 88.19 78 ALA A O 1
ATOM 539 N N . ALA A 1 79 ? 2.122 1.987 -0.090 1.00 87.56 79 ALA A N 1
ATOM 540 C CA . ALA A 1 79 ? 1.182 2.984 -0.592 1.00 87.56 79 ALA A CA 1
ATOM 541 C C . ALA A 1 79 ? 0.061 2.368 -1.440 1.00 87.56 79 ALA A C 1
ATOM 543 O O . ALA A 1 79 ? -1.084 2.791 -1.319 1.00 87.56 79 ALA A O 1
ATOM 544 N N . LEU A 1 80 ? 0.369 1.363 -2.265 1.00 89.69 80 LEU A N 1
ATOM 545 C CA . LEU A 1 80 ? -0.615 0.594 -3.030 1.00 89.69 80 LEU A CA 1
ATOM 546 C C . LEU A 1 80 ? -1.578 -0.142 -2.105 1.00 89.69 80 LEU A C 1
ATOM 548 O O . LEU A 1 80 ? -2.787 -0.046 -2.296 1.00 89.69 80 LEU A O 1
ATOM 552 N N . VAL A 1 81 ? -1.056 -0.826 -1.084 1.00 90.56 81 VAL A N 1
ATOM 553 C CA . VAL A 1 81 ? -1.883 -1.538 -0.103 1.00 90.56 81 VAL A CA 1
ATOM 554 C C . VAL A 1 81 ? -2.737 -0.557 0.684 1.00 90.56 81 VAL A C 1
ATOM 556 O O . VAL A 1 81 ? -3.937 -0.766 0.789 1.00 90.56 81 VAL A O 1
ATOM 559 N N . ALA A 1 82 ? -2.154 0.536 1.180 1.00 89.56 82 ALA A N 1
ATOM 560 C CA . ALA A 1 82 ? -2.882 1.571 1.906 1.00 89.56 82 ALA A CA 1
ATOM 561 C C . ALA A 1 82 ? -3.972 2.223 1.045 1.00 89.56 82 ALA A C 1
ATOM 563 O O . ALA A 1 82 ? -5.076 2.449 1.532 1.00 89.56 82 ALA A O 1
ATOM 564 N N . ALA A 1 83 ? -3.680 2.515 -0.226 1.00 87.56 83 ALA A N 1
ATOM 565 C CA . ALA A 1 83 ? -4.653 3.076 -1.156 1.00 87.56 83 ALA A CA 1
ATOM 566 C C . ALA A 1 83 ? -5.769 2.073 -1.466 1.00 87.56 83 ALA A C 1
ATOM 568 O O . ALA A 1 83 ? -6.932 2.449 -1.474 1.00 87.56 83 ALA A O 1
ATOM 569 N N . ALA A 1 84 ? -5.439 0.799 -1.690 1.00 89.50 84 ALA A N 1
ATOM 570 C CA . ALA A 1 84 ? -6.438 -0.228 -1.969 1.00 89.50 84 ALA A CA 1
ATOM 571 C C . ALA A 1 84 ? -7.297 -0.538 -0.737 1.00 89.50 84 ALA A C 1
ATOM 573 O O . ALA A 1 84 ? -8.500 -0.719 -0.863 1.00 89.50 84 ALA A O 1
ATOM 574 N N . PHE A 1 85 ? -6.693 -0.537 0.451 1.00 89.12 85 PHE A N 1
ATOM 575 C CA . PHE A 1 85 ? -7.388 -0.692 1.723 1.00 89.12 85 PHE A CA 1
ATOM 576 C C . PHE A 1 85 ? -8.348 0.474 1.986 1.00 89.12 85 PHE A C 1
ATOM 578 O O . PHE A 1 85 ? -9.494 0.249 2.358 1.00 89.12 85 PHE A O 1
ATOM 585 N N . ALA A 1 86 ? -7.905 1.711 1.738 1.00 85.69 86 ALA A N 1
ATOM 586 C CA . ALA A 1 86 ? -8.737 2.906 1.879 1.00 85.69 86 ALA A CA 1
ATOM 587 C C . ALA A 1 86 ? -9.855 2.998 0.824 1.00 85.69 86 ALA A C 1
ATOM 589 O O . ALA A 1 86 ? -10.871 3.636 1.085 1.00 85.69 86 ALA A O 1
ATOM 590 N N . GLY A 1 87 ? -9.673 2.361 -0.335 1.00 82.38 87 GLY A N 1
ATOM 591 C CA . GLY A 1 87 ? -10.621 2.396 -1.444 1.00 82.38 87 GLY A CA 1
ATOM 592 C C . GLY A 1 87 ? -10.377 3.552 -2.423 1.00 82.38 87 GLY A C 1
ATOM 593 O O . GLY A 1 87 ? -9.308 4.170 -2.460 1.00 82.38 87 GLY A O 1
ATOM 594 N N . GLY A 1 88 ? -11.367 3.827 -3.269 1.00 80.94 88 GLY A N 1
ATOM 595 C CA . GLY A 1 88 ? -11.336 4.906 -4.256 1.00 80.94 88 GLY A CA 1
ATOM 596 C C . GLY A 1 88 ? -10.406 4.660 -5.453 1.00 80.94 88 GLY A C 1
ATOM 597 O O . GLY A 1 88 ? -10.013 3.537 -5.768 1.00 80.94 88 GLY A O 1
ATOM 598 N N . HIS A 1 89 ? -10.067 5.730 -6.177 1.00 78.06 89 HIS A N 1
ATOM 599 C CA . HIS A 1 89 ? -9.389 5.664 -7.482 1.00 78.06 89 HIS A CA 1
ATOM 600 C C . HIS A 1 89 ? -7.851 5.738 -7.393 1.00 78.06 89 HIS A C 1
ATOM 602 O O . HIS A 1 89 ? -7.150 5.496 -8.378 1.00 78.06 89 HIS A O 1
ATOM 608 N N . ARG A 1 90 ? -7.287 6.015 -6.212 1.00 80.31 90 ARG A N 1
ATOM 609 C CA . ARG A 1 90 ? -5.832 6.129 -6.034 1.00 80.31 90 ARG A CA 1
ATOM 610 C C . ARG A 1 90 ? -5.106 4.802 -6.266 1.00 80.31 90 ARG A C 1
ATOM 612 O O . ARG A 1 90 ? -4.059 4.789 -6.908 1.00 80.31 90 ARG A O 1
ATOM 619 N N . ALA A 1 91 ? -5.658 3.689 -5.786 1.00 84.88 91 ALA A N 1
ATOM 620 C CA . ALA A 1 91 ? -5.074 2.364 -5.984 1.00 84.88 91 ALA A CA 1
ATOM 621 C C . ALA A 1 91 ? -4.944 1.974 -7.469 1.00 84.88 91 ALA A C 1
ATOM 623 O O . ALA A 1 91 ? -3.819 1.702 -7.900 1.00 84.88 91 ALA A O 1
ATOM 624 N N . PRO A 1 92 ? -6.015 2.004 -8.292 1.00 86.56 92 PRO A N 1
ATOM 625 C CA . PRO A 1 92 ? -5.892 1.661 -9.706 1.00 86.56 92 PRO A CA 1
ATOM 626 C C . PRO A 1 92 ? -4.956 2.600 -10.474 1.00 86.56 92 PRO A C 1
ATOM 628 O O . PRO A 1 92 ? -4.251 2.144 -11.374 1.00 86.56 92 PRO A O 1
ATOM 631 N N . LEU A 1 93 ? -4.878 3.882 -10.101 1.00 85.12 93 LEU A N 1
ATOM 632 C CA . LEU A 1 93 ? -3.927 4.818 -10.706 1.00 85.12 93 LEU A CA 1
ATOM 633 C C . LEU A 1 93 ? -2.471 4.509 -10.362 1.00 85.12 93 LEU A C 1
ATOM 635 O O . LEU A 1 93 ? -1.604 4.637 -11.223 1.00 85.12 93 LEU A O 1
ATOM 639 N N . LEU A 1 94 ? -2.183 4.091 -9.129 1.00 86.00 94 LEU A N 1
ATOM 640 C CA . LEU A 1 94 ? -0.838 3.666 -8.739 1.00 86.00 94 LEU A CA 1
ATOM 641 C C . LEU A 1 94 ? -0.426 2.371 -9.453 1.00 86.00 94 LEU A C 1
ATOM 643 O O . LEU A 1 94 ? 0.728 2.249 -9.877 1.00 86.00 94 LEU A O 1
ATOM 647 N N . VAL A 1 95 ? -1.356 1.427 -9.649 1.00 89.56 95 VAL A N 1
ATOM 648 C CA . VAL A 1 95 ? -1.091 0.220 -10.451 1.00 89.56 95 VAL A CA 1
ATOM 649 C C . VAL A 1 95 ? -0.821 0.604 -11.905 1.00 89.56 95 VAL A C 1
ATOM 651 O O . VAL A 1 95 ? 0.196 0.191 -12.461 1.00 89.56 95 VAL A O 1
ATOM 654 N N . LEU A 1 96 ? -1.652 1.465 -12.499 1.00 88.12 96 LEU A N 1
ATOM 655 C CA . LEU A 1 96 ? -1.446 1.975 -13.855 1.00 88.12 96 LEU A CA 1
ATOM 656 C C . LEU A 1 96 ? -0.097 2.691 -14.005 1.00 88.12 96 LEU A C 1
ATOM 658 O O . LEU A 1 96 ? 0.641 2.410 -14.947 1.00 88.12 96 LEU A O 1
ATOM 662 N N . ALA A 1 97 ? 0.252 3.586 -13.077 1.00 85.12 97 ALA A N 1
ATOM 663 C CA . ALA A 1 97 ? 1.541 4.273 -13.057 1.00 85.12 97 ALA A CA 1
ATOM 664 C C . ALA A 1 97 ? 2.702 3.268 -13.019 1.00 85.12 97 ALA A C 1
ATOM 666 O O . ALA A 1 97 ? 3.677 3.416 -13.755 1.00 85.12 97 ALA A O 1
ATOM 667 N N . THR A 1 98 ? 2.568 2.200 -12.231 1.00 86.06 98 THR A N 1
ATOM 668 C CA . THR A 1 98 ? 3.559 1.120 -12.178 1.00 86.06 98 THR A CA 1
ATOM 669 C C . THR A 1 98 ? 3.671 0.404 -13.525 1.00 86.06 98 THR A C 1
ATOM 671 O O . THR A 1 98 ? 4.773 0.263 -14.054 1.00 86.06 98 THR A O 1
ATOM 674 N N . VAL A 1 99 ? 2.546 0.027 -14.142 1.00 87.25 99 VAL A N 1
ATOM 675 C CA . VAL A 1 99 ? 2.517 -0.593 -15.478 1.00 87.25 99 VAL A CA 1
ATOM 676 C C . VAL A 1 99 ? 3.197 0.310 -16.510 1.00 87.25 99 VAL A C 1
ATOM 678 O O . VAL A 1 99 ? 4.137 -0.117 -17.181 1.00 87.25 99 VAL A O 1
ATOM 681 N N . LEU A 1 100 ? 2.798 1.578 -16.601 1.00 84.81 100 LEU A N 1
ATOM 682 C CA . LEU A 1 100 ? 3.369 2.543 -17.542 1.00 84.81 100 LEU A CA 1
ATOM 683 C C . LEU A 1 100 ? 4.877 2.724 -17.336 1.00 84.81 100 LEU A C 1
ATOM 685 O O . LEU A 1 100 ? 5.633 2.761 -18.311 1.00 84.81 100 LEU A O 1
ATOM 689 N N . ALA A 1 101 ? 5.334 2.784 -16.087 1.00 81.31 101 ALA A N 1
ATOM 690 C CA . ALA A 1 101 ? 6.749 2.907 -15.772 1.00 81.31 101 ALA A CA 1
ATOM 691 C C . ALA A 1 101 ? 7.545 1.645 -16.163 1.00 81.31 101 ALA A C 1
ATOM 693 O O . ALA A 1 101 ? 8.653 1.766 -16.685 1.00 81.31 101 ALA A O 1
ATOM 694 N N . THR A 1 102 ? 6.981 0.438 -16.006 1.00 80.94 102 THR A N 1
ATOM 695 C CA . THR A 1 102 ? 7.634 -0.813 -16.458 1.00 80.94 102 THR A CA 1
ATOM 696 C C . THR A 1 102 ? 7.730 -0.935 -17.982 1.00 80.94 102 THR A C 1
ATOM 698 O O . THR A 1 102 ? 8.662 -1.561 -18.493 1.00 80.94 102 THR A O 1
ATOM 701 N N . LEU A 1 103 ? 6.798 -0.321 -18.718 1.00 80.69 103 LEU A N 1
ATOM 702 C CA . LEU A 1 103 ? 6.785 -0.302 -20.182 1.00 80.69 103 LEU A CA 1
ATOM 703 C C . LEU A 1 103 ? 7.733 0.747 -20.780 1.00 80.69 103 LEU A C 1
ATOM 705 O O . LEU A 1 103 ? 8.169 0.601 -21.921 1.00 80.69 103 LEU A O 1
ATOM 709 N N . ALA A 1 104 ? 8.096 1.788 -20.031 1.00 78.81 104 ALA A N 1
ATOM 710 C CA . ALA A 1 104 ? 8.916 2.881 -20.547 1.00 78.81 104 ALA A CA 1
ATOM 711 C C . ALA A 1 104 ? 10.317 2.455 -21.058 1.00 78.81 104 ALA A C 1
ATOM 713 O O . ALA A 1 104 ? 10.669 2.832 -22.183 1.00 78.81 104 ALA A O 1
ATOM 714 N N . PRO A 1 105 ? 11.116 1.642 -20.334 1.00 76.06 105 PRO A N 1
ATOM 715 C CA . PRO A 1 105 ? 12.437 1.213 -20.799 1.00 76.06 105 PRO A CA 1
ATOM 716 C C . PRO A 1 105 ? 12.440 0.453 -22.131 1.00 76.06 105 PRO A C 1
ATOM 718 O O . PRO A 1 105 ? 13.161 0.880 -23.035 1.00 76.06 105 PRO A O 1
ATOM 721 N N . PRO A 1 106 ? 11.644 -0.620 -22.330 1.00 73.69 106 PRO A N 1
ATOM 722 C CA . PRO A 1 106 ? 11.664 -1.353 -23.596 1.00 73.69 106 PRO A CA 1
ATOM 723 C C . PRO A 1 106 ? 11.142 -0.540 -24.786 1.00 73.69 106 PRO A C 1
ATOM 725 O O . PRO A 1 106 ? 11.500 -0.816 -25.929 1.00 73.69 106 PRO A O 1
ATOM 728 N N . LEU A 1 107 ? 10.339 0.494 -24.534 1.00 75.00 107 LEU A N 1
ATOM 729 C CA . LEU A 1 107 ? 9.895 1.444 -25.555 1.00 75.00 107 LEU A CA 1
ATOM 730 C C . LEU A 1 107 ? 10.947 2.534 -25.842 1.00 75.00 107 LEU A C 1
ATOM 732 O O . LEU A 1 107 ? 10.806 3.322 -26.784 1.00 75.00 107 LEU A O 1
ATOM 736 N N . GLY A 1 108 ? 12.046 2.558 -25.083 1.00 73.94 108 GLY A N 1
ATOM 737 C CA . GLY A 1 108 ? 13.097 3.568 -25.158 1.00 73.94 108 GLY A CA 1
ATOM 738 C C . GLY A 1 108 ? 12.618 4.946 -24.701 1.00 73.94 108 GLY A C 1
ATOM 739 O O . GLY A 1 108 ? 13.106 5.952 -25.225 1.00 73.94 108 GLY A O 1
ATOM 740 N N . LEU A 1 109 ? 11.655 4.971 -23.770 1.00 75.69 109 LEU A N 1
ATOM 741 C CA . LEU A 1 109 ? 11.076 6.177 -23.178 1.00 75.69 109 LEU A CA 1
ATOM 742 C C . LEU A 1 109 ? 11.926 6.747 -22.017 1.00 75.69 109 LEU A C 1
ATOM 744 O O . LEU A 1 109 ? 11.650 7.828 -21.511 1.00 75.69 109 LEU A O 1
ATOM 748 N N . CYS A 1 110 ? 12.990 6.049 -21.607 1.00 75.81 110 CYS A N 1
ATOM 749 C CA . CYS A 1 110 ? 13.881 6.498 -20.535 1.00 75.81 110 CYS A CA 1
ATOM 750 C C . CYS A 1 110 ? 14.885 7.569 -21.009 1.00 75.81 110 CYS A C 1
ATOM 752 O O . CYS A 1 110 ? 15.386 7.499 -22.146 1.00 75.81 110 CYS A O 1
ATOM 754 N N . PRO A 1 111 ? 15.232 8.543 -20.146 1.00 70.81 111 PRO A N 1
ATOM 755 C CA . PRO A 1 111 ? 16.241 9.549 -20.452 1.00 70.81 111 PRO A CA 1
ATOM 756 C C . PRO A 1 111 ? 17.640 8.929 -20.615 1.00 70.81 111 PRO A C 1
ATOM 758 O O . PRO A 1 111 ? 17.906 7.793 -20.226 1.00 70.81 111 PRO A O 1
ATOM 761 N N . ALA A 1 112 ? 18.546 9.685 -21.237 1.00 70.00 112 ALA A N 1
ATOM 762 C CA . ALA A 1 112 ? 19.962 9.328 -21.311 1.00 70.00 112 ALA A CA 1
ATOM 763 C C . ALA A 1 112 ? 20.599 9.324 -19.902 1.00 70.00 112 ALA A C 1
ATOM 765 O O . ALA A 1 112 ? 20.077 9.999 -19.006 1.00 70.00 112 ALA A O 1
ATOM 766 N N . PRO A 1 113 ? 21.710 8.591 -19.682 1.00 69.44 113 PRO A N 1
ATOM 767 C CA . PRO A 1 113 ? 22.441 8.636 -18.417 1.00 69.44 113 PRO A CA 1
ATOM 768 C C . PRO A 1 113 ? 22.853 10.074 -18.047 1.00 69.44 113 PRO A C 1
ATOM 770 O O . PRO A 1 113 ? 23.058 10.903 -18.937 1.00 69.44 113 PRO A O 1
ATOM 773 N N . PRO A 1 114 ? 22.949 10.391 -16.741 1.00 68.19 114 PRO A N 1
ATOM 774 C CA . PRO A 1 114 ? 23.270 11.741 -16.291 1.00 68.19 114 PRO A CA 1
ATOM 775 C C . PRO A 1 114 ? 24.701 12.089 -16.704 1.00 68.19 114 PRO A C 1
ATOM 777 O O . PRO A 1 114 ? 25.630 11.336 -16.414 1.00 68.19 114 PRO A O 1
ATOM 780 N N . SER A 1 115 ? 24.890 13.235 -17.358 1.00 69.81 115 SER A N 1
ATOM 781 C CA . SER A 1 115 ? 26.217 13.662 -17.837 1.00 69.81 115 SER A CA 1
ATOM 782 C C . SER A 1 115 ? 26.833 14.746 -16.943 1.00 69.81 115 SER A C 1
ATOM 784 O O . SER A 1 115 ? 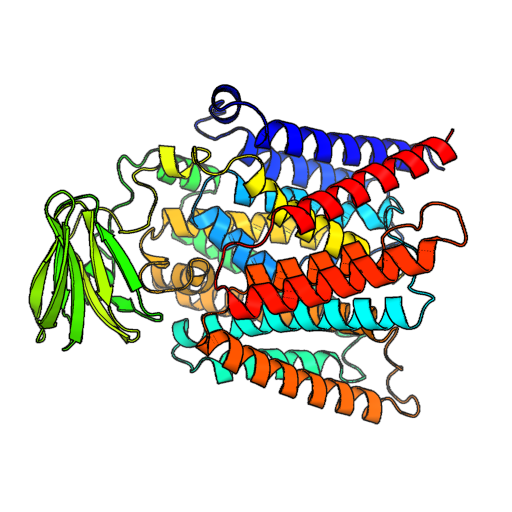28.052 14.808 -16.765 1.00 69.81 115 SER A O 1
ATOM 786 N N . GLY A 1 116 ? 26.000 15.565 -16.289 1.00 72.81 116 GLY A N 1
ATOM 787 C CA . GLY A 1 116 ? 26.441 16.648 -15.404 1.00 72.81 116 GLY A CA 1
ATOM 788 C C . GLY A 1 116 ? 26.717 16.227 -13.953 1.00 72.81 116 GLY A C 1
ATOM 789 O O . GLY A 1 116 ? 26.157 15.258 -13.442 1.00 72.81 116 GLY A O 1
ATOM 790 N N . ARG A 1 117 ? 27.551 16.998 -13.233 1.00 72.25 117 ARG A N 1
ATOM 791 C CA . ARG A 1 117 ? 27.734 16.838 -11.769 1.00 72.25 117 ARG A CA 1
ATOM 792 C C . ARG A 1 117 ? 26.432 17.090 -11.000 1.00 72.25 117 ARG A C 1
ATOM 794 O O . ARG A 1 117 ? 26.110 16.333 -10.095 1.00 72.25 117 ARG A O 1
ATOM 801 N N . LEU A 1 118 ? 25.669 18.111 -11.397 1.00 68.50 118 LEU A N 1
ATOM 802 C CA . LEU A 1 118 ? 24.390 18.461 -10.771 1.00 68.50 118 LEU A CA 1
ATOM 803 C C . LEU A 1 118 ? 23.315 17.389 -11.011 1.00 68.50 118 LEU A C 1
ATOM 805 O O . LEU A 1 118 ? 22.596 17.035 -10.088 1.00 68.50 118 LEU A O 1
ATOM 809 N N . GLU A 1 119 ? 23.250 16.816 -12.216 1.00 72.94 119 GLU A N 1
ATOM 810 C CA . GLU A 1 119 ? 22.329 15.711 -12.530 1.00 72.94 119 GLU A CA 1
ATOM 811 C C . GLU A 1 119 ? 22.662 14.447 -11.730 1.00 72.94 119 GLU A C 1
ATOM 813 O O . GLU A 1 119 ? 21.757 13.760 -11.256 1.00 72.94 119 GLU A O 1
ATOM 818 N N . ARG A 1 120 ? 23.957 14.157 -11.539 1.00 74.44 120 ARG A N 1
ATOM 819 C CA . ARG A 1 120 ? 24.420 13.067 -10.670 1.00 74.44 120 ARG A CA 1
ATOM 820 C C . ARG A 1 120 ? 24.079 13.324 -9.204 1.00 74.44 120 ARG A C 1
ATOM 822 O O . ARG A 1 120 ? 23.528 12.438 -8.564 1.00 74.44 120 ARG A O 1
ATOM 829 N N . ALA A 1 121 ? 24.328 14.532 -8.699 1.00 73.38 121 ALA A N 1
ATOM 830 C CA . ALA A 1 121 ? 23.981 14.910 -7.330 1.00 73.38 121 ALA A CA 1
ATOM 831 C C . ALA A 1 121 ? 22.466 14.830 -7.077 1.00 73.38 121 ALA A C 1
ATOM 833 O O . ALA A 1 121 ? 22.041 14.258 -6.079 1.00 73.38 121 ALA A O 1
ATOM 834 N N . ALA A 1 122 ? 21.645 15.325 -8.006 1.00 75.19 122 ALA A N 1
ATOM 835 C CA . ALA A 1 122 ? 20.192 15.240 -7.906 1.00 75.19 122 ALA A CA 1
ATOM 836 C C . ALA A 1 122 ? 19.679 13.794 -8.025 1.00 75.19 122 ALA A C 1
ATOM 838 O O . ALA A 1 122 ? 18.770 13.413 -7.296 1.00 75.19 122 ALA A O 1
ATOM 839 N N . SER A 1 123 ? 20.288 12.963 -8.882 1.00 76.31 123 SER A N 1
ATOM 840 C CA . SER A 1 123 ? 19.956 11.530 -8.968 1.00 76.31 123 SER A CA 1
ATOM 841 C C . SER A 1 123 ? 20.337 10.787 -7.680 1.00 76.31 123 SER A C 1
ATOM 843 O O . SER A 1 123 ? 19.573 9.947 -7.219 1.00 76.31 123 SER A O 1
ATOM 845 N N . ALA A 1 124 ? 21.475 11.125 -7.064 1.00 77.12 124 ALA A N 1
ATOM 846 C CA . ALA A 1 124 ? 21.893 10.570 -5.778 1.00 77.12 124 ALA A CA 1
ATOM 847 C C . ALA A 1 124 ? 20.976 11.019 -4.628 1.00 77.12 124 ALA A C 1
ATOM 849 O O . ALA A 1 124 ? 20.607 10.198 -3.794 1.00 77.12 124 ALA A O 1
ATOM 850 N N . LEU A 1 125 ? 20.553 12.289 -4.615 1.00 80.56 125 LEU A N 1
ATOM 851 C CA . LEU A 1 125 ? 19.574 12.802 -3.653 1.00 80.56 125 LEU A CA 1
ATOM 852 C C . LEU A 1 125 ? 18.223 12.095 -3.804 1.00 80.56 125 LEU A C 1
ATOM 854 O O . LEU A 1 125 ? 17.678 11.604 -2.819 1.00 80.56 125 LEU A O 1
ATOM 858 N N . ALA A 1 126 ? 17.708 11.995 -5.032 1.00 81.25 126 ALA A N 1
ATOM 859 C CA . ALA A 1 126 ? 16.483 11.258 -5.324 1.00 81.25 126 ALA A CA 1
ATOM 860 C C . ALA A 1 126 ? 16.592 9.802 -4.860 1.00 81.25 126 ALA A C 1
ATOM 862 O O . ALA A 1 126 ? 15.687 9.292 -4.203 1.00 81.25 126 ALA A O 1
ATOM 863 N N . ALA A 1 127 ? 17.726 9.152 -5.134 1.00 80.00 127 ALA A N 1
ATOM 864 C CA . ALA A 1 127 ? 17.950 7.786 -4.703 1.00 80.00 127 ALA A CA 1
ATOM 865 C C . ALA A 1 127 ? 17.993 7.650 -3.172 1.00 80.00 127 ALA A C 1
ATOM 867 O O . ALA A 1 127 ? 17.387 6.733 -2.622 1.00 80.00 127 ALA A O 1
ATOM 868 N N . GLY A 1 128 ? 18.643 8.590 -2.480 1.00 81.00 128 GLY A N 1
ATOM 869 C CA . GLY A 1 128 ? 18.665 8.668 -1.020 1.00 81.00 128 GLY A CA 1
ATOM 870 C C . GLY A 1 128 ? 17.272 8.848 -0.412 1.00 81.00 128 GLY A C 1
ATOM 871 O O . GLY A 1 128 ? 16.937 8.158 0.545 1.00 81.00 128 GLY A O 1
ATOM 872 N N . LEU A 1 129 ? 16.429 9.704 -1.000 1.00 84.38 129 LEU A N 1
ATOM 873 C CA . LEU A 1 129 ? 15.040 9.905 -0.567 1.00 84.38 129 LEU A CA 1
ATOM 874 C C . LEU A 1 129 ? 14.181 8.651 -0.783 1.00 84.38 129 LEU A C 1
ATOM 876 O O . LEU A 1 129 ? 13.423 8.256 0.098 1.00 84.38 129 LEU A O 1
ATOM 880 N N . LEU A 1 130 ? 14.328 7.972 -1.922 1.00 85.31 130 LEU A N 1
ATOM 881 C CA . LEU A 1 130 ? 13.611 6.722 -2.192 1.00 85.31 130 LEU A CA 1
ATOM 882 C C . LEU A 1 130 ? 14.059 5.577 -1.271 1.00 85.31 130 LEU A C 1
ATOM 884 O O . LEU A 1 130 ? 13.244 4.733 -0.893 1.00 85.31 130 LEU A O 1
ATOM 888 N N . ALA A 1 131 ? 15.342 5.537 -0.908 1.00 84.19 131 ALA A N 1
ATOM 889 C CA . ALA A 1 131 ? 15.873 4.636 0.111 1.00 84.19 131 ALA A CA 1
ATOM 890 C C . ALA A 1 131 ? 15.286 4.963 1.491 1.00 84.19 131 ALA A C 1
ATOM 892 O O . ALA A 1 131 ? 14.782 4.071 2.172 1.00 84.19 131 ALA A O 1
ATOM 893 N N . LEU A 1 132 ? 15.288 6.243 1.872 1.00 85.81 132 LEU A N 1
ATOM 894 C CA . LEU A 1 132 ? 14.724 6.729 3.130 1.00 85.81 132 LEU A CA 1
ATOM 895 C C . LEU A 1 132 ? 13.241 6.358 3.263 1.00 85.81 132 LEU A C 1
ATOM 897 O O . LEU A 1 132 ? 12.836 5.859 4.307 1.00 85.81 132 LEU A O 1
ATOM 901 N N . ALA A 1 133 ? 12.449 6.514 2.199 1.00 87.88 133 ALA A N 1
ATOM 902 C CA . ALA A 1 133 ? 11.043 6.114 2.182 1.00 87.88 133 ALA A CA 1
ATOM 903 C C . ALA A 1 133 ? 10.851 4.611 2.456 1.00 87.88 133 ALA A C 1
ATOM 905 O O . ALA A 1 133 ? 9.962 4.225 3.213 1.00 87.88 133 ALA A O 1
ATOM 906 N N . ALA A 1 134 ? 11.700 3.749 1.887 1.00 89.12 134 ALA A N 1
ATOM 907 C CA . ALA A 1 134 ? 11.648 2.310 2.147 1.00 89.12 134 ALA A CA 1
ATOM 908 C C . ALA A 1 134 ? 12.029 1.967 3.600 1.00 89.12 134 ALA A C 1
ATOM 910 O O . ALA A 1 134 ? 11.366 1.141 4.228 1.00 89.12 134 ALA A O 1
ATOM 911 N N . LEU A 1 135 ? 13.053 2.628 4.154 1.00 88.44 135 LEU A N 1
ATOM 912 C CA . LEU A 1 135 ? 13.434 2.475 5.565 1.00 88.44 135 LEU A CA 1
ATOM 913 C C . LEU A 1 135 ? 12.342 2.979 6.510 1.00 88.44 135 LEU A C 1
ATOM 915 O O . LEU A 1 135 ? 12.117 2.359 7.543 1.00 88.44 135 LEU A O 1
ATOM 919 N N . LEU A 1 136 ? 11.640 4.057 6.154 1.00 88.31 136 LEU A N 1
ATOM 920 C CA . LEU A 1 136 ? 10.511 4.583 6.921 1.00 88.31 136 LEU A CA 1
ATOM 921 C C . LEU A 1 136 ? 9.350 3.590 6.994 1.00 88.31 136 LEU A C 1
ATOM 923 O O . LEU A 1 136 ? 8.782 3.405 8.069 1.00 88.31 136 LEU A O 1
ATOM 927 N N . VAL A 1 137 ? 9.032 2.904 5.890 1.00 89.69 137 VAL A N 1
ATOM 928 C CA . VAL A 1 137 ? 8.047 1.810 5.913 1.00 89.69 137 VAL A CA 1
ATOM 929 C C . VAL A 1 137 ? 8.486 0.705 6.868 1.00 89.69 137 VAL A C 1
ATOM 931 O O . VAL A 1 137 ? 7.688 0.275 7.695 1.00 89.69 137 VAL A O 1
ATOM 934 N N . ALA A 1 138 ? 9.750 0.277 6.812 1.00 88.38 138 ALA A N 1
ATOM 935 C CA . ALA A 1 138 ? 10.260 -0.745 7.728 1.00 88.38 138 ALA A CA 1
ATOM 936 C C . ALA A 1 138 ? 10.241 -0.281 9.195 1.00 88.38 138 ALA A C 1
ATOM 938 O O . ALA A 1 138 ? 9.870 -1.051 10.080 1.00 88.38 138 ALA A O 1
ATOM 939 N N . ALA A 1 139 ? 10.585 0.984 9.453 1.00 88.44 139 ALA A N 1
ATOM 940 C CA . ALA A 1 139 ? 10.544 1.582 10.782 1.00 88.44 139 ALA A CA 1
ATOM 941 C C . ALA A 1 139 ? 9.124 1.595 11.358 1.00 88.44 139 ALA A C 1
ATOM 943 O O . ALA A 1 139 ? 8.929 1.245 12.516 1.00 88.44 139 ALA A O 1
ATOM 944 N N . ARG A 1 140 ? 8.125 1.952 10.545 1.00 88.19 140 ARG A N 1
ATOM 945 C CA . ARG A 1 140 ? 6.715 1.979 10.955 1.00 88.19 140 ARG A CA 1
ATOM 946 C C . ARG A 1 140 ? 6.066 0.592 11.006 1.00 88.19 140 ARG A C 1
ATOM 948 O O . ARG A 1 140 ? 5.127 0.387 11.765 1.00 88.19 140 ARG A O 1
ATOM 955 N N . ALA A 1 141 ? 6.586 -0.378 10.255 1.00 86.88 141 ALA A N 1
ATOM 956 C CA . ALA A 1 141 ? 6.133 -1.765 10.323 1.00 86.88 141 ALA A CA 1
ATOM 957 C C . ALA A 1 141 ? 6.672 -2.515 11.554 1.00 86.88 141 ALA A C 1
ATOM 959 O O . ALA A 1 141 ? 5.991 -3.393 12.075 1.00 86.88 141 ALA A O 1
ATOM 960 N N . ALA A 1 142 ? 7.872 -2.180 12.043 1.00 87.69 142 ALA A N 1
ATOM 961 C CA . ALA A 1 142 ? 8.500 -2.870 13.177 1.00 87.69 142 ALA A CA 1
ATOM 962 C C . ALA A 1 142 ? 7.620 -2.919 14.447 1.00 87.69 142 ALA A C 1
ATOM 964 O O . ALA A 1 142 ? 7.473 -4.004 15.015 1.00 87.69 142 ALA A O 1
ATOM 965 N N . PRO A 1 143 ? 6.977 -1.815 14.873 1.00 86.88 143 PRO A N 1
ATOM 966 C CA . PRO A 1 143 ? 6.073 -1.821 16.022 1.00 86.88 143 PRO A CA 1
ATOM 967 C C . PRO A 1 143 ? 4.868 -2.755 15.883 1.00 86.88 143 PRO A C 1
ATOM 969 O O . PRO A 1 143 ? 4.425 -3.314 16.886 1.00 86.88 143 PRO A O 1
ATOM 972 N N . LEU A 1 144 ? 4.383 -2.991 14.657 1.00 84.75 144 LEU A N 1
ATOM 973 C CA . LEU A 1 144 ? 3.317 -3.967 14.382 1.00 84.75 144 LEU A CA 1
ATOM 974 C C . LEU A 1 144 ? 3.770 -5.404 14.690 1.00 84.75 144 LEU A C 1
ATOM 976 O O . LEU A 1 144 ? 2.948 -6.259 14.997 1.00 84.75 144 LEU A O 1
ATOM 980 N N . LEU A 1 145 ? 5.080 -5.655 14.640 1.00 82.69 145 LEU A N 1
ATOM 981 C CA . LEU A 1 145 ? 5.721 -6.928 14.971 1.00 82.69 145 LEU A CA 1
ATOM 982 C C . LEU A 1 145 ? 6.255 -6.965 16.415 1.00 82.69 145 LEU A C 1
ATOM 984 O O . LEU A 1 145 ? 6.961 -7.899 16.787 1.00 82.69 145 LEU A O 1
ATOM 988 N N . GLY A 1 146 ? 5.964 -5.945 17.230 1.00 84.75 146 GLY A N 1
ATOM 989 C CA . GLY A 1 146 ? 6.456 -5.842 18.607 1.00 84.75 146 GLY A CA 1
ATOM 990 C C . GLY A 1 146 ? 7.908 -5.366 18.741 1.00 84.75 146 GLY A C 1
ATOM 991 O O . GLY A 1 146 ? 8.461 -5.423 19.837 1.00 84.75 146 GLY A O 1
ATOM 992 N N . ALA A 1 147 ? 8.526 -4.874 17.664 1.00 87.25 147 ALA A N 1
ATOM 993 C CA . ALA A 1 147 ? 9.888 -4.342 17.670 1.00 87.25 147 ALA A CA 1
ATOM 994 C C . ALA A 1 147 ? 9.901 -2.799 17.671 1.00 87.25 147 ALA A C 1
ATOM 996 O O . ALA A 1 147 ? 9.004 -2.167 17.113 1.00 87.25 147 ALA A O 1
ATOM 997 N N . PRO A 1 148 ? 10.922 -2.138 18.245 1.00 86.75 148 PRO A N 1
ATOM 998 C CA . PRO A 1 148 ? 11.025 -0.684 18.171 1.00 86.75 148 PRO A CA 1
ATOM 999 C C . PRO A 1 148 ? 11.316 -0.215 16.729 1.00 86.75 148 PRO A C 1
ATOM 1001 O O . PRO A 1 148 ? 12.003 -0.923 15.985 1.00 86.75 148 PRO A O 1
ATOM 1004 N N . PRO A 1 149 ? 10.897 1.003 16.327 1.00 84.94 149 PRO A N 1
ATOM 1005 C CA . PRO A 1 149 ? 11.051 1.486 14.948 1.00 84.94 149 PRO A CA 1
ATOM 1006 C C . PRO A 1 149 ? 12.488 1.448 14.417 1.00 84.94 149 PRO A C 1
ATOM 1008 O O . PRO A 1 149 ? 12.738 1.119 13.257 1.00 84.94 149 PRO A O 1
ATOM 1011 N N . ALA A 1 150 ? 13.458 1.734 15.290 1.00 85.81 150 ALA A N 1
ATOM 1012 C CA . ALA A 1 150 ? 14.873 1.706 14.940 1.00 85.81 150 ALA A CA 1
ATOM 1013 C C . ALA A 1 150 ? 15.345 0.311 14.496 1.00 85.81 150 ALA A C 1
ATOM 1015 O O . ALA A 1 150 ? 16.191 0.217 13.609 1.00 85.81 150 ALA A O 1
ATOM 1016 N N . VAL A 1 151 ? 14.785 -0.768 15.057 1.00 87.81 151 VAL A N 1
ATOM 1017 C CA . VAL A 1 151 ? 15.142 -2.147 14.682 1.00 87.81 151 VAL A CA 1
ATOM 1018 C C . VAL A 1 151 ? 14.675 -2.456 13.264 1.00 87.81 151 VAL A C 1
ATOM 1020 O O . VAL A 1 151 ? 15.452 -3.003 12.490 1.00 87.81 151 VAL A O 1
ATOM 1023 N N . GLY A 1 152 ? 13.462 -2.039 12.886 1.00 84.62 152 GLY A N 1
ATOM 1024 C CA . GLY A 1 152 ? 12.951 -2.224 11.523 1.00 84.62 152 GLY A CA 1
ATOM 1025 C C . GLY A 1 152 ? 13.797 -1.501 10.472 1.00 84.62 152 GLY A C 1
ATOM 1026 O O . GLY A 1 152 ? 14.226 -2.113 9.492 1.00 84.62 152 GLY A O 1
ATOM 1027 N N . ALA A 1 153 ? 14.109 -0.221 10.710 1.00 85.12 153 ALA A N 1
ATOM 1028 C CA . ALA A 1 153 ? 14.988 0.556 9.832 1.00 85.12 153 ALA A CA 1
ATOM 1029 C C . ALA A 1 153 ? 16.389 -0.067 9.726 1.00 85.12 153 ALA A C 1
ATOM 1031 O O . ALA A 1 153 ? 16.924 -0.221 8.629 1.00 85.12 153 ALA A O 1
ATOM 1032 N N . THR A 1 154 ? 16.972 -0.459 10.863 1.00 85.62 154 THR A N 1
ATOM 1033 C CA . THR A 1 154 ? 18.322 -1.036 10.914 1.00 85.62 154 THR A CA 1
ATOM 1034 C C . THR A 1 154 ? 18.373 -2.393 10.221 1.00 85.62 154 THR A C 1
ATOM 1036 O O . THR A 1 154 ? 19.285 -2.633 9.437 1.00 85.62 154 THR A O 1
ATOM 1039 N N . ALA A 1 155 ? 17.386 -3.264 10.438 1.00 84.62 155 ALA A N 1
ATOM 1040 C CA . ALA A 1 155 ? 17.318 -4.572 9.792 1.00 84.62 155 ALA A CA 1
ATOM 1041 C C . ALA A 1 155 ? 17.284 -4.440 8.263 1.00 84.62 155 ALA A C 1
ATOM 1043 O O . ALA A 1 155 ? 18.074 -5.081 7.568 1.00 84.62 155 ALA A O 1
ATOM 1044 N N . LEU A 1 156 ? 16.434 -3.555 7.731 1.00 82.75 156 LEU A N 1
ATOM 1045 C CA . LEU A 1 156 ? 16.371 -3.319 6.290 1.00 82.75 156 LEU A CA 1
ATOM 1046 C C . LEU A 1 156 ? 17.660 -2.673 5.750 1.00 82.75 156 LEU A C 1
ATOM 1048 O O . LEU A 1 156 ? 18.123 -3.043 4.672 1.00 82.75 156 LEU A O 1
ATOM 1052 N N . ALA A 1 157 ? 18.279 -1.760 6.501 1.00 81.81 157 ALA A N 1
ATOM 1053 C CA . ALA A 1 157 ? 19.557 -1.159 6.127 1.00 81.81 157 ALA A CA 1
ATOM 1054 C C . ALA A 1 157 ? 20.716 -2.170 6.125 1.00 81.81 157 ALA A C 1
ATOM 1056 O O . ALA A 1 157 ? 21.568 -2.116 5.241 1.00 81.81 157 ALA A O 1
ATOM 1057 N N . LEU A 1 158 ? 20.739 -3.122 7.062 1.00 82.12 158 LEU A N 1
ATOM 1058 C CA . LEU A 1 158 ? 21.719 -4.210 7.091 1.00 82.12 158 LEU A CA 1
ATOM 1059 C C . LEU A 1 158 ? 21.535 -5.158 5.905 1.00 82.12 158 LEU A C 1
ATOM 1061 O O . LEU A 1 158 ? 22.518 -5.512 5.253 1.00 82.12 158 LEU A O 1
ATOM 1065 N N . LEU A 1 159 ? 20.288 -5.510 5.571 1.00 77.88 159 LEU A N 1
ATOM 1066 C CA . LEU A 1 159 ? 19.986 -6.269 4.355 1.00 77.88 159 LEU A CA 1
ATOM 1067 C C . LEU A 1 159 ? 20.482 -5.514 3.113 1.00 77.88 159 LEU A C 1
ATOM 1069 O O . LEU A 1 159 ? 21.173 -6.091 2.275 1.00 77.88 159 LEU A O 1
ATOM 1073 N N . ALA A 1 160 ? 20.211 -4.210 3.025 1.00 72.94 160 ALA A N 1
ATOM 1074 C CA . ALA A 1 160 ? 20.678 -3.353 1.938 1.00 72.94 160 ALA A CA 1
ATOM 1075 C C . ALA A 1 160 ? 22.213 -3.284 1.840 1.00 72.94 160 ALA A C 1
ATOM 1077 O O . ALA A 1 160 ? 22.766 -3.387 0.744 1.00 72.94 160 ALA A O 1
ATOM 1078 N N . ALA A 1 161 ? 22.910 -3.154 2.972 1.00 73.75 161 ALA A N 1
ATOM 1079 C CA . ALA A 1 161 ? 24.369 -3.167 3.028 1.00 73.75 161 ALA A CA 1
ATOM 1080 C C . ALA A 1 161 ? 24.935 -4.525 2.580 1.00 73.75 161 ALA A C 1
ATOM 1082 O O . ALA A 1 161 ? 25.899 -4.572 1.816 1.00 73.75 161 ALA A O 1
ATOM 1083 N N . GLY A 1 162 ? 24.285 -5.626 2.974 1.00 71.56 162 GLY A N 1
ATOM 1084 C CA . GLY A 1 162 ? 24.585 -6.968 2.477 1.00 71.56 162 GLY A CA 1
ATOM 1085 C C . GLY A 1 162 ? 24.387 -7.092 0.963 1.00 71.56 1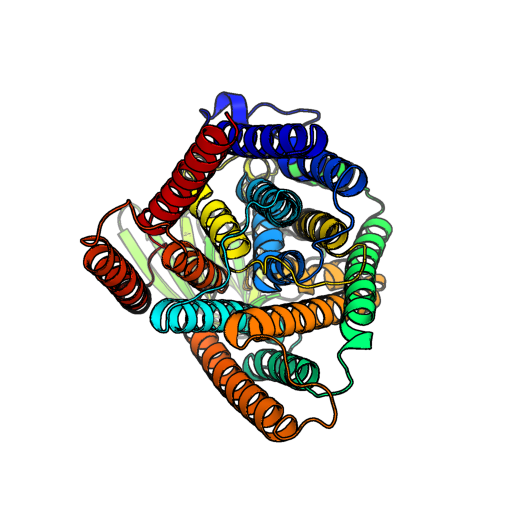62 GLY A C 1
ATOM 1086 O O . GLY A 1 162 ? 25.219 -7.686 0.285 1.00 71.56 162 GLY A O 1
ATOM 1087 N N . ALA A 1 163 ? 23.354 -6.462 0.393 1.00 67.12 163 ALA A N 1
ATOM 1088 C CA . ALA A 1 163 ? 23.106 -6.448 -1.056 1.00 67.12 163 ALA A CA 1
ATOM 1089 C C . ALA A 1 163 ? 24.232 -5.788 -1.869 1.00 67.12 163 ALA A C 1
ATOM 1091 O O . ALA A 1 163 ? 24.432 -6.120 -3.041 1.00 67.12 163 ALA A O 1
ATOM 1092 N N . ALA A 1 164 ? 24.927 -4.827 -1.254 1.00 65.38 164 ALA A N 1
ATOM 1093 C CA . ALA A 1 164 ? 26.070 -4.129 -1.831 1.00 65.38 164 ALA A CA 1
ATOM 1094 C C . ALA A 1 164 ? 27.384 -4.915 -1.678 1.00 65.38 164 ALA A C 1
ATOM 1096 O O . ALA A 1 164 ? 28.415 -4.490 -2.206 1.00 65.38 164 ALA A O 1
ATOM 1097 N N . TRP A 1 165 ? 27.370 -6.050 -0.970 1.00 69.69 165 TRP A N 1
ATOM 1098 C CA . TRP A 1 165 ? 28.564 -6.852 -0.762 1.00 69.69 165 TRP A CA 1
ATOM 1099 C C . TRP A 1 165 ? 28.975 -7.582 -2.052 1.00 69.69 165 TRP A C 1
ATOM 1101 O O . TRP A 1 165 ? 28.143 -8.242 -2.691 1.00 69.69 165 TRP A O 1
ATOM 1111 N N . PRO A 1 166 ? 30.259 -7.507 -2.447 1.00 64.12 166 PRO A N 1
ATOM 1112 C CA . PRO A 1 166 ? 30.743 -8.200 -3.634 1.00 64.12 166 PRO A CA 1
ATOM 1113 C C . PRO A 1 166 ? 30.529 -9.720 -3.512 1.00 64.12 166 PRO A C 1
ATOM 1115 O O . PRO A 1 166 ? 30.928 -10.327 -2.521 1.00 64.12 166 PRO A O 1
ATOM 1118 N N . GLY A 1 167 ? 29.899 -10.332 -4.524 1.00 66.19 167 GLY A N 1
ATOM 1119 C CA . GLY A 1 167 ? 29.641 -11.783 -4.601 1.00 66.19 167 GLY A CA 1
ATOM 1120 C C . GLY A 1 167 ? 28.172 -12.213 -4.462 1.00 66.19 167 GLY A C 1
ATOM 1121 O O . GLY A 1 167 ? 27.826 -13.326 -4.853 1.00 66.19 167 GLY A O 1
ATOM 1122 N N . LEU A 1 168 ? 27.280 -11.337 -3.986 1.00 63.53 168 LEU A N 1
ATOM 1123 C CA . LEU A 1 168 ? 25.828 -11.599 -3.953 1.00 63.53 168 LEU A CA 1
ATOM 1124 C C . LEU A 1 168 ? 25.100 -11.170 -5.241 1.00 63.53 168 LEU A C 1
ATOM 1126 O O . LEU A 1 168 ? 23.919 -11.472 -5.426 1.00 63.53 168 LEU A O 1
ATOM 1130 N N . GLU A 1 169 ? 25.817 -10.530 -6.167 1.00 63.03 169 GLU A N 1
ATOM 1131 C CA . GLU A 1 169 ? 25.293 -10.031 -7.444 1.00 63.03 169 GLU A CA 1
ATOM 1132 C C . GLU A 1 169 ? 24.545 -11.066 -8.299 1.00 63.03 169 GLU A C 1
ATOM 1134 O O . GLU A 1 169 ? 23.433 -10.753 -8.731 1.00 63.03 169 GLU A O 1
ATOM 1139 N N . PRO A 1 170 ? 25.063 -12.293 -8.526 1.00 64.75 170 PRO A N 1
ATOM 1140 C CA . PRO A 1 170 ? 24.370 -13.257 -9.380 1.00 64.75 170 PRO A CA 1
ATOM 1141 C C . PRO A 1 170 ? 23.098 -13.824 -8.733 1.00 64.75 170 PRO A C 1
ATOM 1143 O O . PRO A 1 170 ? 22.232 -14.341 -9.435 1.00 64.75 170 PRO A O 1
ATOM 1146 N N . ARG A 1 171 ? 22.953 -13.723 -7.403 1.00 66.69 171 ARG A N 1
ATOM 1147 C CA . ARG A 1 171 ? 21.831 -14.314 -6.649 1.00 66.69 171 ARG A CA 1
ATOM 1148 C C . ARG A 1 171 ? 20.683 -13.342 -6.391 1.00 66.69 171 ARG A C 1
ATOM 1150 O O . ARG A 1 171 ? 19.556 -13.786 -6.188 1.00 66.69 171 ARG A O 1
ATOM 1157 N N . ALA A 1 172 ? 20.933 -12.035 -6.456 1.00 62.91 172 ALA A N 1
ATOM 1158 C CA . ALA A 1 172 ? 19.915 -10.995 -6.302 1.00 62.91 172 ALA A CA 1
ATOM 1159 C C . ALA A 1 172 ? 18.626 -11.214 -7.134 1.00 62.91 172 ALA A C 1
ATOM 1161 O O . ALA A 1 172 ? 17.542 -11.081 -6.567 1.00 62.91 172 ALA A O 1
ATOM 1162 N N . PRO A 1 173 ? 18.673 -11.592 -8.431 1.00 62.28 173 PRO A N 1
ATOM 1163 C CA . PRO A 1 173 ? 17.453 -11.834 -9.204 1.00 62.28 173 PRO A CA 1
ATOM 1164 C C . PRO A 1 173 ? 16.696 -13.103 -8.785 1.00 62.28 173 PRO A C 1
ATOM 1166 O O . PRO A 1 173 ? 15.473 -13.147 -8.889 1.00 62.28 173 PRO A O 1
ATOM 1169 N N . ALA A 1 174 ? 17.390 -14.127 -8.285 1.00 68.69 174 ALA A N 1
ATOM 1170 C CA . ALA A 1 174 ? 16.742 -15.324 -7.756 1.00 68.69 174 ALA A CA 1
ATOM 1171 C C . ALA A 1 174 ? 16.039 -15.020 -6.423 1.00 68.69 174 ALA A C 1
ATOM 1173 O O . ALA A 1 174 ? 14.881 -15.387 -6.240 1.00 68.69 174 ALA A O 1
ATOM 1174 N N . LEU A 1 175 ? 16.698 -14.268 -5.534 1.00 67.50 175 LEU A N 1
ATOM 1175 C CA . LEU A 1 175 ? 16.111 -13.793 -4.274 1.00 67.50 175 LEU A CA 1
ATOM 1176 C C . LEU A 1 175 ? 14.884 -12.905 -4.516 1.00 67.50 175 LEU A C 1
ATOM 1178 O O . LEU A 1 175 ? 13.894 -13.008 -3.800 1.00 67.50 175 LEU A O 1
ATOM 1182 N N . ALA A 1 176 ? 14.918 -12.087 -5.567 1.00 65.56 176 ALA A N 1
ATOM 1183 C CA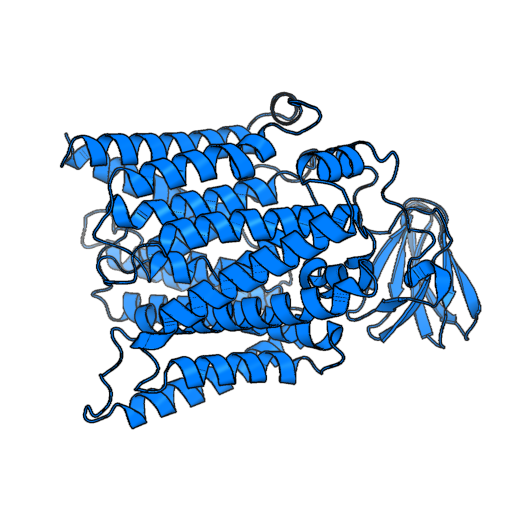 . ALA A 1 176 ? 13.778 -11.306 -6.027 1.00 65.56 176 ALA A CA 1
ATOM 1184 C C . ALA A 1 176 ? 12.589 -12.159 -6.461 1.00 65.56 176 ALA A C 1
ATOM 1186 O O . ALA A 1 176 ? 11.462 -11.906 -6.042 1.00 65.56 176 ALA A O 1
ATOM 1187 N N . GLY A 1 177 ? 12.851 -13.160 -7.309 1.00 68.44 177 GLY A N 1
ATOM 1188 C CA . GLY A 1 177 ? 11.832 -14.093 -7.779 1.00 68.44 177 GLY A CA 1
ATOM 1189 C C . GLY A 1 177 ? 11.204 -14.856 -6.618 1.00 68.44 177 GLY A C 1
ATOM 1190 O O . GLY A 1 177 ? 9.983 -14.935 -6.534 1.00 68.44 177 GLY A O 1
ATOM 1191 N N . LEU A 1 178 ? 12.027 -15.325 -5.677 1.00 72.62 178 LEU A N 1
ATOM 1192 C CA . LEU A 1 178 ? 11.570 -15.976 -4.449 1.00 72.62 178 LEU A CA 1
ATOM 1193 C C . LEU A 1 178 ? 10.750 -15.036 -3.564 1.00 72.62 178 LEU A C 1
ATOM 1195 O O . LEU A 1 178 ? 9.722 -15.447 -3.043 1.00 72.62 178 LEU A O 1
ATOM 1199 N N . GLY A 1 179 ? 11.155 -13.774 -3.422 1.00 73.31 179 GLY A N 1
ATOM 1200 C CA . GLY A 1 179 ? 10.407 -12.787 -2.647 1.00 73.31 179 GLY A CA 1
ATOM 1201 C C . GLY A 1 179 ? 9.043 -12.454 -3.250 1.00 73.31 179 GLY A C 1
ATOM 1202 O O . GLY A 1 179 ? 8.042 -12.394 -2.538 1.00 73.31 179 GLY A O 1
ATOM 1203 N N . ALA A 1 180 ? 8.984 -12.290 -4.574 1.00 72.12 180 ALA A N 1
ATOM 1204 C CA . ALA A 1 180 ? 7.729 -12.078 -5.286 1.00 72.12 180 ALA A CA 1
ATOM 1205 C C . ALA A 1 180 ? 6.811 -13.305 -5.202 1.00 72.12 180 ALA A C 1
ATOM 1207 O O . ALA A 1 180 ? 5.613 -13.163 -4.956 1.00 72.12 180 ALA A O 1
ATOM 1208 N N . LEU A 1 181 ? 7.382 -14.505 -5.342 1.00 79.94 181 LEU A N 1
ATOM 1209 C CA . LEU A 1 181 ? 6.676 -15.765 -5.139 1.00 79.94 181 LEU A CA 1
ATOM 1210 C C . LEU A 1 181 ? 6.141 -15.868 -3.705 1.00 79.94 181 LEU A C 1
ATOM 1212 O O . LEU A 1 181 ? 4.980 -16.210 -3.527 1.00 79.94 181 LEU A O 1
ATOM 1216 N N . ALA A 1 182 ? 6.939 -15.519 -2.695 1.00 80.81 182 ALA A N 1
ATOM 1217 C CA . ALA A 1 182 ? 6.529 -15.552 -1.294 1.00 80.81 182 ALA A CA 1
ATOM 1218 C C . ALA A 1 182 ? 5.355 -14.601 -1.014 1.00 80.81 182 ALA A C 1
ATOM 1220 O O . ALA A 1 182 ? 4.392 -15.008 -0.371 1.00 80.81 182 ALA A O 1
ATOM 1221 N N . LEU A 1 183 ? 5.366 -13.378 -1.559 1.00 75.62 183 LEU A N 1
ATOM 1222 C CA . LEU A 1 183 ? 4.228 -12.450 -1.452 1.00 75.62 183 LEU A CA 1
ATOM 1223 C C . LEU A 1 183 ? 2.973 -12.981 -2.150 1.00 75.62 183 LEU A C 1
ATOM 1225 O O . LEU A 1 183 ? 1.875 -12.878 -1.602 1.00 75.62 183 LEU A O 1
ATOM 1229 N N . GLY A 1 184 ? 3.131 -13.558 -3.344 1.00 81.75 184 GLY A N 1
ATOM 1230 C CA . GLY A 1 184 ? 2.030 -14.184 -4.075 1.00 81.75 184 GLY A CA 1
ATOM 1231 C C . GLY A 1 184 ? 1.448 -15.383 -3.326 1.00 81.75 184 GLY A C 1
ATOM 1232 O O . GLY A 1 184 ? 0.232 -15.508 -3.221 1.00 81.75 184 GLY A O 1
ATOM 1233 N N . LEU A 1 185 ? 2.306 -16.223 -2.744 1.00 83.06 185 LEU A N 1
ATOM 1234 C CA . LEU A 1 185 ? 1.905 -17.359 -1.918 1.00 83.06 185 LEU A CA 1
ATOM 1235 C C . LEU A 1 185 ? 1.218 -16.906 -0.628 1.00 83.06 185 LEU A C 1
ATOM 1237 O O . LEU A 1 185 ? 0.200 -17.485 -0.280 1.00 83.06 185 LEU A O 1
ATOM 1241 N N . ALA A 1 186 ? 1.706 -15.856 0.040 1.00 81.75 186 ALA A N 1
ATOM 1242 C CA . ALA A 1 186 ? 1.059 -15.286 1.225 1.00 81.75 186 ALA A CA 1
ATOM 1243 C C . ALA A 1 186 ? -0.353 -14.755 0.921 1.00 81.75 186 ALA A C 1
ATOM 1245 O O . ALA A 1 186 ? -1.274 -14.901 1.720 1.00 81.75 186 ALA A O 1
ATOM 1246 N N . LEU A 1 187 ? -0.541 -14.148 -0.253 1.00 83.19 187 LEU A N 1
ATOM 1247 C CA . LEU A 1 187 ? -1.861 -13.722 -0.707 1.00 83.19 187 LEU A CA 1
ATOM 1248 C C . LEU A 1 187 ? -2.747 -14.920 -1.080 1.00 83.19 187 LEU A C 1
ATOM 1250 O O . LEU A 1 187 ? -3.941 -14.917 -0.796 1.00 83.19 187 LEU A O 1
ATOM 1254 N N . LEU A 1 188 ? -2.178 -15.948 -1.713 1.00 84.38 188 LEU A N 1
ATOM 1255 C CA . LEU A 1 188 ? -2.906 -17.164 -2.066 1.00 84.38 188 LEU A CA 1
ATOM 1256 C C . LEU A 1 188 ? -3.375 -17.910 -0.815 1.00 84.38 188 LEU A C 1
ATOM 1258 O O . LEU A 1 188 ? -4.525 -18.332 -0.765 1.00 84.38 188 LEU A O 1
ATOM 1262 N N . THR A 1 189 ? -2.529 -18.036 0.210 1.00 81.12 189 THR A N 1
ATOM 1263 C CA . THR A 1 189 ? -2.927 -18.636 1.488 1.00 81.12 189 THR A CA 1
ATOM 1264 C C . THR A 1 189 ? -4.037 -17.826 2.153 1.00 81.12 189 THR A C 1
ATOM 1266 O O . THR A 1 189 ? -4.976 -18.425 2.667 1.00 81.12 189 THR A O 1
ATOM 1269 N N . ALA A 1 190 ? -4.004 -16.491 2.066 1.00 74.12 190 ALA A N 1
ATOM 1270 C CA . ALA A 1 190 ? -5.097 -15.633 2.526 1.00 74.12 190 ALA A CA 1
ATOM 1271 C C . ALA A 1 190 ? -6.411 -15.845 1.753 1.00 74.12 190 ALA A C 1
ATOM 1273 O O . ALA A 1 190 ? -7.483 -15.958 2.354 1.00 74.12 190 ALA A O 1
ATOM 1274 N N . ALA A 1 191 ? -6.342 -15.947 0.427 1.00 81.56 191 ALA A N 1
ATOM 1275 C CA . ALA A 1 191 ? -7.505 -16.223 -0.415 1.00 81.56 191 ALA A CA 1
ATOM 1276 C C . ALA A 1 191 ? -8.107 -17.611 -0.125 1.00 81.56 191 ALA A C 1
ATOM 1278 O O . ALA A 1 191 ? -9.321 -17.759 -0.020 1.00 81.56 191 ALA A O 1
ATOM 1279 N N . LEU A 1 192 ? -7.258 -18.625 0.062 1.00 83.94 192 LEU A N 1
ATOM 1280 C CA . LEU A 1 192 ? -7.693 -19.978 0.409 1.00 83.94 192 LEU A CA 1
ATOM 1281 C C . LEU A 1 192 ? -8.304 -20.037 1.812 1.00 83.94 192 LEU A C 1
ATOM 1283 O O . LEU A 1 192 ? -9.353 -20.649 1.984 1.00 83.94 192 LEU A O 1
ATOM 1287 N N . ALA A 1 193 ? -7.696 -19.365 2.795 1.00 79.50 193 ALA A N 1
ATOM 1288 C CA . ALA A 1 193 ? -8.209 -19.310 4.164 1.00 79.50 193 ALA A CA 1
ATOM 1289 C C . ALA A 1 193 ? -9.557 -18.579 4.258 1.00 79.50 193 ALA A C 1
ATOM 1291 O O . ALA A 1 193 ? -10.408 -18.962 5.054 1.00 79.50 193 ALA A O 1
ATOM 1292 N N . SER A 1 194 ? -9.770 -17.555 3.427 1.00 77.56 194 SER A N 1
ATOM 1293 C CA . SER A 1 194 ? -11.059 -16.859 3.342 1.00 77.56 194 SER A CA 1
ATOM 1294 C C . SER A 1 194 ? -12.106 -17.603 2.507 1.00 77.56 194 SER A C 1
ATOM 1296 O O . SER A 1 194 ? -13.269 -17.224 2.560 1.00 77.56 194 SER A O 1
ATOM 1298 N N . ALA A 1 195 ? -11.725 -18.644 1.753 1.00 85.75 195 ALA A N 1
ATOM 1299 C CA . ALA A 1 195 ? -12.577 -19.377 0.809 1.00 85.75 195 ALA A CA 1
ATOM 1300 C C . ALA A 1 195 ? -13.295 -18.485 -0.228 1.00 85.75 195 ALA A C 1
ATOM 1302 O O . ALA A 1 195 ? -14.299 -18.878 -0.824 1.00 85.75 195 ALA A O 1
ATOM 1303 N N . VAL A 1 196 ? -12.774 -17.279 -0.471 1.00 85.94 196 VAL A N 1
ATOM 1304 C CA . VAL A 1 196 ? -13.371 -16.293 -1.369 1.00 85.94 196 VAL A CA 1
ATOM 1305 C C . VAL A 1 196 ? -12.305 -15.809 -2.344 1.00 85.94 196 VAL A C 1
ATOM 1307 O O . VAL A 1 196 ? -11.251 -15.327 -1.949 1.00 85.94 196 VAL A O 1
ATOM 1310 N N . GLY A 1 197 ? -12.582 -15.924 -3.645 1.00 89.00 197 GLY A N 1
ATOM 1311 C CA . GLY A 1 197 ? -11.695 -15.391 -4.681 1.00 89.00 197 GLY A CA 1
ATOM 1312 C C . GLY A 1 197 ? -11.723 -13.855 -4.759 1.00 89.00 197 GLY A C 1
ATOM 1313 O O . GLY A 1 197 ? -12.654 -13.230 -4.249 1.00 89.00 197 GLY A O 1
ATOM 1314 N N . PRO A 1 198 ? -10.784 -13.216 -5.484 1.00 86.88 198 PRO A N 1
ATOM 1315 C CA . PRO A 1 198 ? -10.649 -11.754 -5.519 1.00 86.88 198 PRO A CA 1
ATOM 1316 C C . PRO A 1 198 ? -11.936 -10.995 -5.872 1.00 86.88 198 PRO A C 1
ATOM 1318 O O . PRO A 1 198 ? -12.291 -10.022 -5.214 1.00 86.88 198 PRO A O 1
ATOM 1321 N N . LEU A 1 199 ? -12.677 -11.469 -6.881 1.00 86.62 199 LEU A N 1
ATOM 1322 C CA . LEU A 1 199 ? -13.956 -10.871 -7.281 1.00 86.62 199 LEU A CA 1
ATOM 1323 C C . LEU A 1 199 ? -15.045 -11.044 -6.214 1.00 86.62 199 LEU A C 1
ATOM 1325 O O . LEU A 1 199 ? -15.892 -10.169 -6.054 1.00 86.62 199 LEU A O 1
ATOM 1329 N N . GLY A 1 200 ? -15.031 -12.160 -5.484 1.00 89.62 200 GLY A N 1
ATOM 1330 C CA . GLY A 1 200 ? -15.953 -12.396 -4.378 1.00 89.62 200 GLY A CA 1
ATOM 1331 C C . GLY A 1 200 ? -15.643 -11.488 -3.191 1.00 89.62 200 GLY A C 1
ATOM 1332 O O . GLY A 1 200 ? -16.554 -10.857 -2.664 1.00 89.62 200 GLY A O 1
ATOM 1333 N N . ALA A 1 201 ? -14.362 -11.350 -2.830 1.00 89.12 201 ALA A N 1
ATOM 1334 C CA . ALA A 1 201 ? -13.919 -10.510 -1.720 1.00 89.12 201 ALA A CA 1
ATOM 1335 C C . ALA A 1 201 ? -14.280 -9.050 -1.998 1.00 89.12 201 ALA A C 1
ATOM 1337 O O . ALA A 1 201 ? -14.824 -8.363 -1.136 1.00 89.12 201 ALA A O 1
ATOM 1338 N N . TRP A 1 202 ? -14.092 -8.628 -3.251 1.00 87.12 202 TRP A N 1
ATOM 1339 C CA . TRP A 1 202 ? -14.560 -7.345 -3.747 1.00 87.12 202 TRP A CA 1
ATOM 1340 C C . TRP A 1 202 ? -16.053 -7.137 -3.581 1.00 87.12 202 TRP A C 1
ATOM 1342 O O . TRP A 1 202 ? -16.471 -6.172 -2.946 1.00 87.12 202 TRP A O 1
ATOM 1352 N N . ARG A 1 203 ? -16.870 -8.014 -4.174 1.00 87.44 203 ARG A N 1
ATOM 1353 C CA . ARG A 1 203 ? -18.331 -7.893 -4.117 1.00 87.44 203 ARG A CA 1
ATOM 1354 C C . ARG A 1 203 ? -18.818 -7.879 -2.675 1.00 87.44 203 ARG A C 1
ATOM 1356 O O . ARG A 1 203 ? -19.706 -7.103 -2.353 1.00 87.44 203 ARG A O 1
ATOM 1363 N N . ALA A 1 204 ? -18.195 -8.681 -1.815 1.00 89.31 204 ALA A N 1
ATOM 1364 C CA . ALA A 1 204 ? -18.496 -8.710 -0.397 1.00 89.31 204 ALA A CA 1
ATOM 1365 C C . ALA A 1 204 ? -18.165 -7.383 0.298 1.00 89.31 204 ALA A C 1
ATOM 1367 O O . ALA A 1 204 ? -18.972 -6.933 1.097 1.00 89.31 204 ALA A O 1
ATOM 1368 N N . VAL A 1 205 ? -17.027 -6.739 0.001 1.00 89.12 205 VAL A N 1
ATOM 1369 C CA . VAL A 1 205 ? -16.708 -5.407 0.551 1.00 89.12 205 VAL A CA 1
ATOM 1370 C C . VAL A 1 205 ? -17.682 -4.359 0.024 1.00 89.12 205 VAL A C 1
ATOM 1372 O O . VAL A 1 205 ? -18.262 -3.632 0.820 1.00 89.12 205 VAL A O 1
ATOM 1375 N N . ALA A 1 206 ? -17.900 -4.316 -1.291 1.00 86.00 206 ALA A N 1
ATOM 1376 C CA . ALA A 1 206 ? -18.759 -3.324 -1.935 1.00 86.00 206 ALA A CA 1
ATOM 1377 C C . ALA A 1 206 ? -20.228 -3.421 -1.485 1.00 86.00 206 ALA A C 1
ATOM 1379 O O . ALA A 1 206 ? -20.890 -2.403 -1.353 1.00 86.00 206 ALA A O 1
ATOM 1380 N N . ALA A 1 207 ? -20.727 -4.628 -1.201 1.00 87.62 207 ALA A N 1
ATOM 1381 C CA . ALA A 1 207 ? -22.100 -4.846 -0.747 1.00 87.62 207 ALA A CA 1
ATOM 1382 C C . ALA A 1 207 ? -22.326 -4.549 0.750 1.00 87.62 207 ALA A C 1
ATOM 1384 O O . ALA A 1 207 ? -23.449 -4.691 1.236 1.00 87.62 207 ALA A O 1
ATOM 1385 N N . ARG A 1 208 ? -21.290 -4.178 1.518 1.00 89.62 208 ARG A N 1
ATOM 1386 C CA . ARG A 1 208 ? -21.451 -3.871 2.946 1.00 89.62 208 ARG A CA 1
ATOM 1387 C C . ARG A 1 208 ? -22.204 -2.561 3.132 1.00 89.62 208 ARG A C 1
ATOM 1389 O O . ARG A 1 208 ? -21.699 -1.504 2.776 1.00 89.62 208 ARG A O 1
ATOM 1396 N N . ALA A 1 209 ? -23.343 -2.628 3.815 1.00 89.19 209 ALA A N 1
ATOM 1397 C CA . ALA A 1 209 ? -24.093 -1.448 4.250 1.00 89.19 209 ALA A CA 1
ATOM 1398 C C . ALA A 1 209 ? -23.329 -0.586 5.280 1.00 89.19 209 ALA A C 1
ATOM 1400 O O . ALA A 1 209 ? -23.645 0.588 5.467 1.00 89.19 209 ALA A O 1
ATOM 1401 N N . ALA A 1 210 ? -22.334 -1.168 5.958 1.00 89.88 210 ALA A N 1
ATOM 1402 C CA . ALA A 1 210 ? -21.412 -0.463 6.840 1.00 89.88 210 ALA A CA 1
ATOM 1403 C C . ALA A 1 210 ? -20.079 -1.219 6.966 1.00 89.88 210 ALA A C 1
ATOM 1405 O O . ALA A 1 210 ? -20.064 -2.449 7.075 1.00 89.88 210 ALA A O 1
ATOM 1406 N N . LEU A 1 211 ? -18.958 -0.494 7.003 1.00 89.88 211 LEU A N 1
ATOM 1407 C CA . LEU A 1 211 ? -17.662 -1.050 7.413 1.00 89.88 211 LEU A CA 1
ATOM 1408 C C . LEU A 1 211 ? -17.545 -0.983 8.943 1.00 89.88 211 LEU A C 1
ATOM 1410 O O . LEU A 1 211 ? -16.991 -0.042 9.508 1.00 89.88 211 LEU A O 1
ATOM 1414 N N . ALA A 1 212 ? -18.144 -1.969 9.609 1.00 91.69 212 ALA A N 1
ATOM 1415 C CA . ALA A 1 212 ? -18.221 -2.078 11.064 1.00 91.69 212 ALA A CA 1
ATOM 1416 C C . ALA A 1 212 ? -17.166 -3.021 11.655 1.00 91.69 212 ALA A C 1
ATOM 1418 O O . ALA A 1 212 ? -16.606 -3.864 10.950 1.00 91.69 212 ALA A O 1
ATOM 1419 N N . PHE A 1 213 ? -16.911 -2.875 12.958 1.00 90.94 213 PHE A N 1
ATOM 1420 C CA . PHE A 1 213 ? -16.081 -3.806 13.709 1.00 90.94 213 PHE A CA 1
ATOM 1421 C C . PHE A 1 213 ? -16.659 -5.210 13.633 1.00 90.94 213 PHE A C 1
ATOM 1423 O O . PHE A 1 213 ? -17.857 -5.422 13.845 1.00 90.94 213 PHE A O 1
ATOM 1430 N N . ARG A 1 214 ? -15.779 -6.174 13.387 1.00 86.38 214 ARG A N 1
ATOM 1431 C CA . ARG A 1 214 ? -16.151 -7.578 13.425 1.00 86.38 214 ARG A CA 1
ATOM 1432 C C . ARG A 1 214 ? -16.292 -8.073 14.856 1.00 86.38 214 ARG A C 1
ATOM 1434 O O . ARG A 1 214 ? -15.678 -7.560 15.790 1.00 86.38 214 ARG A O 1
ATOM 1441 N N . ASP A 1 215 ? -17.062 -9.137 14.999 1.00 84.31 215 ASP A N 1
ATOM 1442 C CA . ASP A 1 215 ? -17.336 -9.766 16.287 1.00 84.31 215 ASP A CA 1
ATOM 1443 C C . ASP A 1 215 ? -16.093 -10.411 16.917 1.00 84.31 215 ASP A C 1
ATOM 1445 O O . ASP A 1 215 ? -15.942 -10.414 18.137 1.00 84.31 215 ASP A O 1
ATOM 1449 N N . ASP A 1 216 ? -15.198 -10.930 16.076 1.00 83.12 216 ASP A N 1
ATOM 1450 C CA . ASP A 1 216 ? -13.914 -11.545 16.427 1.00 83.12 216 ASP A CA 1
ATOM 1451 C C . ASP A 1 216 ? -12.766 -10.525 16.533 1.00 83.12 216 ASP A C 1
ATOM 1453 O O . ASP A 1 216 ? -11.619 -10.893 16.797 1.00 83.12 216 ASP A O 1
ATOM 1457 N N . SER A 1 217 ? -13.059 -9.234 16.355 1.00 87.50 217 SER A N 1
ATOM 1458 C CA . SER A 1 217 ? -12.049 -8.184 16.340 1.00 87.50 217 SER A CA 1
ATOM 1459 C C . SER A 1 217 ? -11.362 -8.026 17.702 1.00 87.50 217 SER A C 1
ATOM 1461 O O . SER A 1 217 ? -12.045 -7.900 18.730 1.00 87.50 217 SER A O 1
ATOM 1463 N N . PRO A 1 218 ? -10.019 -7.902 17.755 1.00 87.44 218 PRO A N 1
ATOM 1464 C CA . PRO A 1 218 ? -9.322 -7.596 19.003 1.00 87.44 218 PRO A CA 1
ATOM 1465 C C . PRO A 1 218 ? -9.755 -6.242 19.578 1.00 87.44 218 PRO A C 1
ATOM 1467 O O . PRO A 1 218 ? -9.754 -6.071 20.796 1.00 87.44 218 PRO A O 1
ATOM 1470 N N . TRP A 1 219 ? -10.193 -5.310 18.723 1.00 91.56 219 TRP A N 1
ATOM 1471 C CA . TRP A 1 219 ? -10.718 -4.002 19.114 1.00 91.56 219 TRP A CA 1
ATOM 1472 C C . TRP A 1 219 ? -12.073 -4.063 19.818 1.00 91.56 219 TRP A C 1
ATOM 1474 O O . TRP A 1 219 ? -12.446 -3.086 20.451 1.00 91.56 219 TRP A O 1
ATOM 1484 N N . VAL A 1 220 ? -12.789 -5.185 19.767 1.00 92.81 220 VAL A N 1
ATOM 1485 C CA . VAL A 1 220 ? -14.068 -5.378 20.472 1.00 92.81 220 VAL A CA 1
ATOM 1486 C C . VAL A 1 220 ? -13.878 -6.317 21.666 1.00 92.81 220 VAL A C 1
ATOM 1488 O O . VAL A 1 220 ? -14.289 -6.020 22.794 1.00 92.81 220 VAL A O 1
ATOM 1491 N N . ALA A 1 221 ? -13.201 -7.445 21.435 1.00 89.81 221 ALA A N 1
ATOM 1492 C CA . ALA A 1 221 ? -13.076 -8.515 22.416 1.00 89.81 221 ALA A CA 1
ATOM 1493 C C . ALA A 1 221 ? -12.063 -8.203 23.530 1.00 89.81 221 ALA A C 1
ATOM 1495 O O . ALA A 1 221 ? -12.418 -8.242 24.705 1.00 89.81 221 ALA A O 1
ATOM 1496 N N . GLN A 1 222 ? -10.812 -7.887 23.174 1.00 88.31 222 GLN A N 1
ATOM 1497 C CA . GLN A 1 222 ? -9.678 -7.872 24.117 1.00 88.31 222 GLN A CA 1
ATOM 1498 C C . GLN A 1 222 ? -9.135 -6.468 24.417 1.00 88.31 222 GLN A C 1
ATOM 1500 O O . GLN A 1 222 ? -8.489 -6.256 25.439 1.00 88.31 222 GLN A O 1
ATOM 1505 N N . GLY A 1 223 ? -9.395 -5.506 23.534 1.00 89.56 223 GLY A N 1
ATOM 1506 C CA . GLY A 1 223 ? -8.791 -4.181 23.557 1.00 89.56 223 GLY A CA 1
ATOM 1507 C C . GLY A 1 223 ? -7.609 -4.104 22.609 1.00 89.56 223 GLY A C 1
ATOM 1508 O O . GLY A 1 223 ? -6.507 -4.557 22.924 1.00 89.56 223 GLY A O 1
ATOM 1509 N N . GLY A 1 224 ? -7.849 -3.513 21.441 1.00 89.38 224 GLY A N 1
ATOM 1510 C CA . GLY A 1 224 ? -6.825 -3.326 20.427 1.00 89.38 224 GLY A CA 1
ATOM 1511 C C . GLY A 1 224 ? -5.796 -2.300 20.884 1.00 89.38 224 GLY A C 1
ATOM 1512 O O . GLY A 1 224 ? -6.107 -1.358 21.615 1.00 89.38 224 GLY A O 1
ATOM 1513 N N . ARG A 1 225 ? -4.542 -2.521 20.486 1.00 90.75 225 ARG A N 1
ATOM 1514 C CA . ARG A 1 225 ? -3.417 -1.661 20.849 1.00 90.75 225 ARG A CA 1
ATOM 1515 C C . ARG A 1 225 ? -3.169 -0.647 19.741 1.00 90.75 225 ARG A C 1
ATOM 1517 O O . ARG A 1 225 ? -2.909 -1.040 18.608 1.00 90.75 225 ARG A O 1
ATOM 1524 N N . THR A 1 226 ? -3.158 0.636 20.085 1.00 89.44 226 THR A N 1
ATOM 1525 C CA . THR A 1 226 ? -2.668 1.681 19.188 1.00 89.44 226 THR A CA 1
ATOM 1526 C C . THR A 1 226 ? -1.144 1.584 19.099 1.00 89.44 226 THR A C 1
ATOM 1528 O O . THR A 1 226 ? -0.431 1.482 20.099 1.00 89.44 226 THR A O 1
ATOM 1531 N N . VAL A 1 227 ? -0.625 1.552 17.884 1.00 86.50 227 VAL A N 1
ATOM 1532 C CA . VAL A 1 227 ? 0.804 1.574 17.574 1.00 86.50 227 VAL A CA 1
ATOM 1533 C C . VAL A 1 227 ? 1.284 3.001 17.342 1.00 86.50 227 VAL A C 1
ATOM 1535 O O . VAL A 1 227 ? 2.376 3.357 17.779 1.00 86.50 227 VAL A O 1
ATOM 1538 N N . GLU A 1 228 ? 0.444 3.821 16.721 1.00 84.94 228 GLU A N 1
ATOM 1539 C CA . GLU A 1 228 ? 0.643 5.259 16.557 1.00 84.94 228 GLU A CA 1
ATOM 1540 C C . GLU A 1 228 ? -0.403 6.022 17.381 1.00 84.94 228 GLU A C 1
ATOM 1542 O O . GLU A 1 228 ? -1.445 5.448 17.724 1.00 84.94 228 GLU A O 1
ATOM 1547 N N . PRO A 1 229 ? -0.155 7.298 17.734 1.00 86.56 229 PRO A N 1
ATOM 1548 C CA . PRO A 1 229 ? -1.204 8.151 18.273 1.00 86.56 229 PRO A CA 1
ATOM 1549 C C . PRO A 1 229 ? -2.387 8.152 17.306 1.00 86.56 229 PRO A C 1
ATOM 1551 O O . PRO A 1 229 ? -2.208 8.311 16.099 1.00 86.56 229 PRO A O 1
ATOM 1554 N N . VAL A 1 230 ? -3.591 7.946 17.826 1.00 87.69 230 VAL A N 1
ATOM 1555 C CA . VAL A 1 230 ? -4.791 7.873 16.994 1.00 87.69 230 VAL A CA 1
ATOM 1556 C C . VAL A 1 230 ? -5.661 9.088 17.257 1.00 87.69 230 VAL A C 1
ATOM 1558 O O . VAL A 1 230 ? -5.872 9.456 18.408 1.00 87.69 230 VAL A O 1
ATOM 1561 N N . ALA A 1 231 ? -6.160 9.694 16.185 1.00 89.06 231 ALA A N 1
ATOM 1562 C CA . ALA A 1 231 ? -7.203 10.706 16.211 1.00 89.06 231 ALA A CA 1
ATOM 1563 C C . ALA A 1 231 ? -8.367 10.166 15.380 1.00 89.06 231 ALA A C 1
ATOM 1565 O O . ALA A 1 231 ? -8.214 9.931 14.179 1.00 89.06 231 ALA A O 1
ATOM 1566 N N . VAL A 1 232 ? -9.495 9.880 16.027 1.00 87.38 232 VAL A N 1
ATOM 1567 C CA . VAL A 1 232 ? -10.664 9.307 15.360 1.00 87.38 232 VAL A CA 1
ATOM 1568 C C . VAL A 1 232 ? -11.899 10.146 15.599 1.00 87.38 232 VAL A C 1
ATOM 1570 O O . VAL A 1 232 ? -12.297 10.373 16.736 1.00 87.38 232 VAL A O 1
ATOM 1573 N N . THR A 1 233 ? -12.537 10.563 14.513 1.00 89.81 233 THR A N 1
ATOM 1574 C CA . THR A 1 233 ? -13.864 11.172 14.563 1.00 89.81 233 THR A CA 1
ATOM 1575 C C . THR A 1 233 ? -14.912 10.084 14.440 1.00 89.81 233 THR A C 1
ATOM 1577 O O . THR A 1 233 ? -14.856 9.260 13.521 1.00 89.81 233 THR A O 1
ATOM 1580 N N . VAL A 1 234 ? -15.876 10.078 15.353 1.00 87.31 234 VAL A N 1
ATOM 1581 C CA . VAL A 1 234 ? -16.960 9.100 15.307 1.00 87.31 234 VAL A CA 1
ATOM 1582 C C . VAL A 1 234 ? -18.168 9.693 14.593 1.00 87.31 234 VAL A C 1
ATOM 1584 O O . VAL A 1 234 ? -18.571 10.815 14.868 1.00 87.31 234 VAL A O 1
ATOM 1587 N N . VAL A 1 235 ? -18.756 8.950 13.658 1.00 86.50 235 VAL A N 1
ATOM 1588 C CA . VAL A 1 235 ? -19.938 9.387 12.885 1.00 86.50 235 VAL A CA 1
ATOM 1589 C C . VAL A 1 235 ? -21.267 8.965 13.515 1.00 86.50 235 VAL A C 1
ATOM 1591 O O . VAL A 1 235 ? -22.327 9.444 13.132 1.00 86.50 235 VAL A O 1
ATOM 1594 N N . GLU A 1 236 ? -21.210 8.072 14.495 1.00 91.44 236 GLU A N 1
ATOM 1595 C CA . GLU A 1 236 ? -22.346 7.538 15.242 1.00 91.44 236 GLU A CA 1
ATOM 1596 C C . GLU A 1 236 ? -21.964 7.435 16.724 1.00 91.44 236 GLU A C 1
ATOM 1598 O O . GLU A 1 236 ? -20.773 7.430 17.030 1.00 91.44 236 GLU A O 1
ATOM 1603 N N . PRO A 1 237 ? -22.914 7.361 17.669 1.00 92.00 237 PRO A N 1
ATOM 1604 C CA . PRO A 1 237 ? -22.561 7.227 19.076 1.00 92.00 237 PRO A CA 1
ATOM 1605 C C . PRO A 1 237 ? -21.698 5.982 19.315 1.00 92.00 237 PRO A C 1
ATOM 1607 O O . PRO A 1 237 ? -22.053 4.890 18.867 1.00 92.00 237 PRO A O 1
ATOM 1610 N N . HIS A 1 238 ? -20.585 6.145 20.029 1.00 92.44 238 HIS A N 1
ATOM 1611 C CA . HIS A 1 238 ? -19.693 5.045 20.396 1.00 92.44 238 HIS A CA 1
ATOM 1612 C C . HIS A 1 238 ? -19.416 5.040 21.884 1.00 92.44 238 HIS A C 1
ATOM 1614 O O . HIS A 1 238 ? -18.973 6.043 22.444 1.00 92.44 238 HIS A O 1
ATOM 1620 N N . ARG A 1 239 ? -19.541 3.871 22.508 1.00 94.25 239 ARG A N 1
ATOM 1621 C CA . ARG A 1 239 ? -18.849 3.613 23.765 1.00 94.25 239 ARG A CA 1
ATOM 1622 C C . ARG A 1 239 ? -17.421 3.147 23.483 1.00 94.25 239 ARG A C 1
ATOM 1624 O O . ARG A 1 239 ? -17.218 2.156 22.781 1.00 94.25 239 ARG A O 1
ATOM 1631 N N . VAL A 1 240 ? -16.445 3.846 24.057 1.00 94.69 240 VAL A N 1
ATOM 1632 C CA . VAL A 1 240 ? -15.033 3.448 24.029 1.00 94.69 240 VAL A CA 1
ATOM 1633 C C . VAL A 1 240 ? -14.583 3.144 25.447 1.00 94.69 240 VAL A C 1
ATOM 1635 O O . VAL A 1 240 ? -14.640 4.009 26.317 1.00 94.69 240 VAL A O 1
ATOM 1638 N N . THR A 1 241 ? -14.137 1.915 25.674 1.00 96.31 241 THR A N 1
ATOM 1639 C CA . THR A 1 241 ? -13.707 1.408 26.978 1.00 96.31 241 THR A CA 1
ATOM 1640 C C . THR A 1 241 ? -12.195 1.216 26.993 1.00 96.31 241 THR A C 1
ATOM 1642 O O . THR A 1 241 ? -11.626 0.628 26.076 1.00 96.31 241 THR A O 1
ATOM 1645 N N . ALA A 1 242 ? -11.520 1.686 28.033 1.00 96.25 242 ALA A N 1
ATOM 1646 C CA . ALA A 1 242 ? -10.095 1.458 28.216 1.00 96.25 242 ALA A CA 1
ATOM 1647 C C . ALA A 1 242 ? -9.842 0.012 28.672 1.00 96.25 242 ALA A C 1
ATOM 1649 O O . ALA A 1 242 ? -10.328 -0.403 29.714 1.00 96.25 242 ALA A O 1
ATOM 1650 N N . ALA A 1 243 ? -9.071 -0.774 27.919 1.00 94.75 243 ALA A N 1
ATOM 1651 C CA . ALA A 1 243 ? -8.660 -2.122 28.342 1.00 94.75 243 ALA A CA 1
ATOM 1652 C C . ALA A 1 243 ? -7.416 -2.108 29.249 1.00 94.75 243 ALA A C 1
ATOM 1654 O O . ALA A 1 243 ? -7.075 -3.107 29.873 1.00 94.75 243 ALA A O 1
ATOM 1655 N N . ALA A 1 244 ? -6.716 -0.977 29.303 1.00 94.12 244 ALA A N 1
ATOM 1656 C CA . ALA A 1 244 ? -5.643 -0.692 30.244 1.00 94.12 244 ALA A CA 1
ATOM 1657 C C . ALA A 1 244 ? -5.697 0.801 30.607 1.00 94.12 244 ALA A C 1
ATOM 1659 O O . ALA A 1 244 ? -6.219 1.576 29.800 1.00 94.12 244 ALA A O 1
ATOM 1660 N N . PRO A 1 245 ? -5.155 1.219 31.767 1.00 95.62 245 PRO A N 1
ATOM 1661 C CA . PRO A 1 245 ? -5.159 2.622 32.166 1.00 95.62 245 PRO A CA 1
ATOM 1662 C C . PRO A 1 245 ? -4.582 3.535 31.078 1.00 95.62 245 PRO A C 1
ATOM 1664 O O . PRO A 1 245 ? -3.497 3.273 30.553 1.00 95.62 245 PRO A O 1
ATOM 1667 N N . VAL A 1 246 ? -5.313 4.594 30.729 1.00 96.44 246 VAL A N 1
ATOM 1668 C CA . VAL A 1 246 ? -4.941 5.516 29.651 1.00 96.44 246 VAL A CA 1
ATOM 1669 C C . VAL A 1 246 ? -5.573 6.889 29.853 1.00 96.44 246 VAL A C 1
ATOM 1671 O O . VAL A 1 246 ? -6.718 7.004 30.284 1.00 96.44 246 VAL A O 1
ATOM 1674 N N . THR A 1 247 ? -4.843 7.938 29.482 1.00 96.00 247 THR A N 1
ATOM 1675 C CA . THR A 1 247 ? -5.408 9.282 29.340 1.00 96.00 247 THR A CA 1
ATOM 1676 C C . THR A 1 247 ? -5.779 9.507 27.884 1.00 96.00 247 THR A C 1
ATOM 1678 O O . THR A 1 247 ? -4.916 9.453 27.006 1.00 96.00 247 THR A O 1
ATOM 1681 N N . VAL A 1 248 ? -7.060 9.746 27.624 1.00 94.50 248 VAL A N 1
ATOM 1682 C CA . VAL A 1 248 ? -7.568 10.094 26.294 1.00 94.50 248 VAL A CA 1
ATOM 1683 C C . VAL A 1 248 ? -8.034 11.540 26.279 1.00 94.50 248 VAL A C 1
ATOM 1685 O O . VAL A 1 248 ? -8.518 12.062 27.281 1.00 94.50 248 VAL A O 1
ATOM 1688 N N . ARG A 1 249 ? -7.906 12.194 25.131 1.00 95.62 249 ARG A N 1
ATOM 1689 C CA . ARG A 1 249 ? -8.383 13.558 24.923 1.00 95.62 249 ARG A CA 1
ATOM 1690 C C . ARG A 1 249 ? -9.545 13.521 23.946 1.00 95.62 249 ARG A C 1
ATOM 1692 O O . ARG A 1 249 ? -9.395 13.027 22.838 1.00 95.62 249 ARG A O 1
ATOM 1699 N N . VAL A 1 250 ? -10.693 14.038 24.353 1.00 94.81 250 VAL A N 1
ATOM 1700 C CA . VAL A 1 250 ? -11.898 14.116 23.529 1.00 94.81 250 VAL A CA 1
ATOM 1701 C C . VAL A 1 250 ? -12.126 15.572 23.157 1.00 94.81 250 VAL A C 1
ATOM 1703 O O . VAL A 1 250 ? -12.249 16.431 24.030 1.00 94.81 250 VAL A O 1
ATOM 1706 N N . THR A 1 251 ? -12.155 15.856 21.861 1.00 93.31 251 THR A N 1
ATOM 1707 C CA . THR A 1 251 ? -12.599 17.141 21.329 1.00 93.31 251 THR A CA 1
ATOM 1708 C C . THR A 1 251 ? -14.084 17.012 21.009 1.00 93.31 251 THR A C 1
ATOM 1710 O O . THR A 1 251 ? -14.463 16.419 20.002 1.00 93.31 251 THR A O 1
ATOM 1713 N N . GLU A 1 252 ? -14.916 17.538 21.899 1.00 91.50 252 GLU A N 1
ATOM 1714 C CA . GLU A 1 252 ? -16.368 17.572 21.766 1.00 91.50 252 GLU A CA 1
ATOM 1715 C C . GLU A 1 252 ? -16.783 18.733 20.861 1.00 91.50 252 GLU A C 1
ATOM 1717 O O . GLU A 1 252 ? -16.260 19.852 20.977 1.00 91.50 252 GLU A O 1
ATOM 1722 N N . ARG A 1 253 ? -17.739 18.481 19.966 1.00 82.25 253 ARG A N 1
ATOM 1723 C CA . ARG A 1 253 ? -18.299 19.518 19.093 1.00 82.25 253 ARG A CA 1
ATOM 1724 C C . ARG A 1 253 ? -19.682 19.919 19.598 1.00 82.25 253 ARG A C 1
ATOM 1726 O O . ARG A 1 253 ? -20.656 19.205 19.391 1.00 82.25 253 ARG A O 1
ATOM 1733 N N . ASP A 1 254 ? -19.755 21.064 20.271 1.00 77.50 254 ASP A N 1
ATOM 1734 C CA . ASP A 1 254 ? -20.991 21.611 20.836 1.00 77.50 254 ASP A CA 1
ATOM 1735 C C . ASP A 1 254 ? -21.423 22.838 20.019 1.00 77.50 254 ASP A C 1
ATOM 1737 O O . ASP A 1 254 ? -20.982 23.970 20.249 1.00 77.50 254 ASP A O 1
ATOM 1741 N N . GLY A 1 255 ? -22.201 22.587 18.962 1.00 76.44 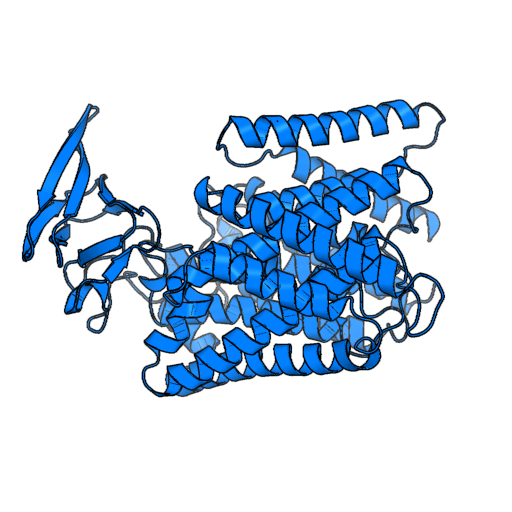255 GLY A N 1
ATOM 1742 C CA . GLY A 1 255 ? -22.510 23.585 17.934 1.00 76.44 255 GLY A CA 1
ATOM 1743 C C . GLY A 1 255 ? -21.247 24.072 17.210 1.00 76.44 255 GLY A C 1
ATOM 1744 O O . GLY A 1 255 ? -20.470 23.270 16.685 1.00 76.44 255 GLY A O 1
ATOM 1745 N N . ASP A 1 256 ? -21.022 25.388 17.206 1.00 76.19 256 ASP A N 1
ATOM 1746 C CA . ASP A 1 256 ? -19.818 26.010 16.628 1.00 76.19 256 ASP A CA 1
ATOM 1747 C C . ASP A 1 256 ? -18.603 25.995 17.573 1.00 76.19 256 ASP A C 1
ATOM 1749 O O . ASP A 1 256 ? -17.494 26.362 17.176 1.00 76.19 256 ASP A O 1
ATOM 1753 N N . ARG A 1 257 ? -18.773 25.566 18.830 1.00 81.12 257 ARG A N 1
ATOM 1754 C CA . ARG A 1 257 ? -17.685 25.527 19.814 1.00 81.12 257 ARG A CA 1
ATOM 1755 C C . ARG A 1 257 ? -17.024 24.152 19.838 1.00 81.12 257 ARG A C 1
ATOM 1757 O O . ARG A 1 257 ? -17.683 23.116 19.847 1.00 81.12 257 ARG A O 1
ATOM 1764 N N . ARG A 1 258 ? -15.690 24.153 19.892 1.00 85.69 258 ARG A N 1
ATOM 1765 C CA . ARG A 1 258 ? -14.882 22.954 20.147 1.00 85.69 258 ARG A CA 1
ATOM 1766 C C . ARG A 1 258 ? -14.420 22.971 21.595 1.00 85.69 258 ARG A C 1
ATOM 1768 O O . ARG A 1 258 ? -13.671 23.866 21.984 1.00 85.69 258 ARG A O 1
ATOM 1775 N N . VAL A 1 259 ? -14.864 21.995 22.379 1.00 91.44 259 VAL A N 1
ATOM 1776 C CA . VAL A 1 259 ? -14.472 21.836 23.782 1.00 91.44 259 VAL A CA 1
ATOM 1777 C C . VAL A 1 259 ? -13.533 20.648 23.881 1.00 91.44 259 VAL A C 1
ATOM 1779 O O . VAL A 1 259 ? -13.862 19.548 23.463 1.00 91.44 259 VAL A O 1
ATOM 1782 N N . VAL A 1 260 ? -12.349 20.863 24.437 1.00 92.75 260 VAL A N 1
ATOM 1783 C CA . VAL A 1 260 ? -11.373 19.795 24.647 1.00 92.75 260 VAL A CA 1
ATOM 1784 C C . VAL A 1 260 ? -11.459 19.332 26.094 1.00 92.75 260 VAL A C 1
ATOM 1786 O O . VAL A 1 260 ? -11.309 20.143 27.006 1.00 92.75 260 VAL A O 1
ATOM 1789 N N . ARG A 1 261 ? -11.656 18.031 26.304 1.00 93.75 261 ARG A N 1
ATOM 1790 C CA . ARG A 1 261 ? -11.645 17.394 27.624 1.00 93.75 261 ARG A CA 1
ATOM 1791 C C . ARG A 1 261 ? -10.635 16.263 27.659 1.00 93.75 261 ARG A C 1
ATOM 1793 O O . ARG A 1 261 ? -10.573 15.452 26.739 1.00 93.75 261 ARG A O 1
ATOM 1800 N N . GLU A 1 262 ? -9.873 16.183 28.736 1.00 95.56 262 GLU A N 1
ATOM 1801 C CA . GLU A 1 262 ? -8.991 15.049 29.000 1.00 95.56 262 GLU A CA 1
ATOM 1802 C C . GLU A 1 262 ? -9.642 14.130 30.030 1.00 95.56 262 GLU A C 1
ATOM 1804 O O . GLU A 1 262 ? -10.130 14.577 31.067 1.00 95.56 262 GLU A O 1
ATOM 1809 N N . TRP A 1 263 ? -9.665 12.839 29.718 1.00 94.38 263 TRP A N 1
ATOM 1810 C CA . TRP A 1 263 ? -10.255 11.790 30.533 1.00 94.38 263 TRP A CA 1
ATOM 1811 C C . TRP A 1 263 ? -9.166 10.794 30.910 1.00 94.38 263 TRP A C 1
ATOM 1813 O O . TRP A 1 263 ? -8.615 10.108 30.048 1.00 94.38 263 TRP A O 1
ATOM 1823 N N . ALA A 1 264 ? -8.866 10.699 32.202 1.00 95.88 264 ALA A N 1
ATOM 1824 C CA . ALA A 1 264 ? -8.059 9.614 32.741 1.00 95.88 264 ALA A CA 1
ATOM 1825 C C . ALA A 1 264 ? -8.974 8.408 32.978 1.00 95.88 264 ALA A C 1
ATOM 1827 O O . ALA A 1 264 ? -9.789 8.417 33.899 1.00 95.88 264 ALA A O 1
ATOM 1828 N N . LEU A 1 265 ? -8.867 7.397 32.119 1.00 96.44 265 LEU A N 1
ATOM 1829 C CA . LEU A 1 265 ? -9.662 6.178 32.191 1.00 96.44 265 LEU A CA 1
ATOM 1830 C C . LEU A 1 265 ? -8.837 5.076 32.857 1.00 96.44 265 LEU A C 1
ATOM 1832 O O . LEU A 1 265 ? -7.752 4.724 32.389 1.00 96.44 265 LEU A O 1
ATOM 1836 N N . ALA A 1 266 ? -9.361 4.510 33.941 1.00 96.00 266 ALA A N 1
ATOM 1837 C CA . ALA A 1 266 ? -8.876 3.243 34.474 1.00 96.00 266 ALA A CA 1
ATOM 1838 C C . ALA A 1 266 ? -9.289 2.076 33.558 1.00 96.00 266 ALA A C 1
ATOM 1840 O O . ALA A 1 266 ? -10.101 2.238 32.646 1.00 96.00 266 ALA A O 1
ATOM 1841 N N . ALA A 1 267 ? -8.743 0.884 33.810 1.00 94.81 267 ALA A N 1
ATOM 1842 C CA . ALA A 1 267 ? -9.194 -0.316 33.113 1.00 94.81 267 ALA A CA 1
ATOM 1843 C C . ALA A 1 267 ? -10.713 -0.508 33.288 1.00 94.81 267 ALA A C 1
ATOM 1845 O O . ALA A 1 267 ? -11.263 -0.267 34.362 1.00 94.81 267 ALA A O 1
ATOM 1846 N N . ASP A 1 268 ? -11.372 -0.883 32.198 1.00 95.62 268 ASP A N 1
ATOM 1847 C CA . ASP A 1 268 ? -12.814 -1.072 32.043 1.00 95.62 268 ASP A CA 1
ATOM 1848 C C . ASP A 1 268 ? -13.686 0.181 32.247 1.00 95.62 268 ASP A C 1
ATOM 1850 O O . ASP A 1 268 ? -14.913 0.107 32.145 1.00 95.62 268 ASP A O 1
ATOM 1854 N N . GLN A 1 269 ? -13.086 1.364 32.430 1.00 96.56 269 GLN A N 1
ATOM 1855 C CA . GLN A 1 269 ? -13.822 2.624 32.355 1.00 96.56 269 GLN A CA 1
ATOM 1856 C C . GLN A 1 269 ? -14.079 3.023 30.906 1.00 96.56 269 GLN A C 1
ATOM 1858 O O . GLN A 1 269 ? -13.242 2.829 30.021 1.00 96.56 269 GLN A O 1
ATOM 1863 N N . SER A 1 270 ? -15.252 3.606 30.667 1.00 95.69 270 SER A N 1
ATOM 1864 C CA . SER A 1 270 ? -15.699 3.976 29.330 1.00 95.69 270 SER A CA 1
ATOM 1865 C C . SER A 1 270 ? -16.024 5.452 29.208 1.00 95.69 270 SER A C 1
ATOM 1867 O O . SER A 1 270 ? -16.635 6.027 30.106 1.00 95.69 270 SER A O 1
ATOM 1869 N N . VAL A 1 271 ? -15.720 6.017 28.045 1.00 94.94 271 VAL A N 1
ATOM 1870 C CA . VAL A 1 271 ? -16.211 7.318 27.599 1.00 94.94 271 VAL A CA 1
ATOM 1871 C C . VAL A 1 271 ? -17.233 7.111 26.480 1.00 94.94 271 VAL A C 1
ATOM 1873 O O . VAL A 1 271 ? -17.078 6.223 25.637 1.00 94.94 271 VAL A O 1
ATOM 1876 N N . LEU A 1 272 ? -18.307 7.899 26.496 1.00 94.69 272 LEU A N 1
ATOM 1877 C CA . LEU A 1 272 ? -19.308 7.908 25.433 1.00 94.69 272 LEU A CA 1
ATOM 1878 C C . LEU A 1 272 ? -19.001 9.064 24.482 1.00 94.69 272 LEU A C 1
ATOM 1880 O O . LEU A 1 272 ? -18.957 10.215 24.908 1.00 94.69 272 LEU A O 1
ATOM 1884 N N . LEU A 1 273 ? -18.805 8.747 23.209 1.00 93.25 273 LEU A N 1
ATOM 1885 C CA . LEU A 1 273 ? -18.534 9.708 22.146 1.00 93.25 273 LEU A CA 1
ATOM 1886 C C . LEU A 1 273 ? -19.816 9.970 21.362 1.00 93.25 273 LEU A C 1
ATOM 1888 O O . LEU A 1 273 ? -20.521 9.026 20.989 1.00 93.25 273 LEU A O 1
ATOM 1892 N N . ARG A 1 274 ? -20.118 11.244 21.112 1.00 92.50 274 ARG A N 1
ATOM 1893 C CA . ARG A 1 274 ? -21.233 11.667 20.262 1.00 92.50 274 ARG A CA 1
ATOM 1894 C C . ARG A 1 274 ? -20.790 11.738 18.796 1.00 92.50 274 ARG A C 1
ATOM 1896 O O . ARG A 1 274 ? -19.597 11.850 18.512 1.00 92.50 274 ARG A O 1
ATOM 1903 N N . PRO A 1 275 ? -21.737 11.686 17.844 1.00 91.38 275 PRO A N 1
ATOM 1904 C CA . PRO A 1 275 ? -21.434 11.942 16.441 1.00 91.38 275 PRO A CA 1
ATOM 1905 C C . PRO A 1 275 ? -20.730 13.294 16.266 1.00 91.38 275 PRO A C 1
ATOM 1907 O O . PRO A 1 275 ? -21.235 14.321 16.713 1.00 91.38 275 PRO A O 1
ATOM 1910 N N . GLY A 1 276 ? -19.579 13.292 15.601 1.00 87.69 276 GLY A N 1
ATOM 1911 C CA . GLY A 1 276 ? -18.744 14.469 15.371 1.00 87.69 276 GLY A CA 1
ATOM 1912 C C . GLY A 1 276 ? -17.669 14.722 16.431 1.00 87.69 276 GLY A C 1
ATOM 1913 O O . GLY A 1 276 ? -16.799 15.555 16.173 1.00 87.69 276 GLY A O 1
ATOM 1914 N N . ASP A 1 277 ? -17.683 14.007 17.562 1.00 92.31 277 ASP A N 1
ATOM 1915 C CA . ASP A 1 277 ? -16.610 14.079 18.558 1.00 92.31 277 ASP A CA 1
ATOM 1916 C C . ASP A 1 277 ? -15.340 13.401 18.025 1.00 92.31 277 ASP A C 1
ATOM 1918 O O . ASP A 1 277 ? -15.392 12.381 17.326 1.00 92.31 277 ASP A O 1
ATOM 1922 N N . GLU A 1 278 ? -14.184 13.961 18.378 1.00 92.81 278 GLU A N 1
ATOM 1923 C CA . GLU A 1 278 ? -12.869 13.440 18.008 1.00 92.81 278 GLU A CA 1
ATOM 1924 C C . GLU A 1 278 ? -12.147 12.890 19.243 1.00 92.81 278 GLU A C 1
ATOM 1926 O O . GLU A 1 278 ? -11.870 13.617 20.196 1.00 92.81 278 GLU A O 1
ATOM 1931 N N . LEU A 1 279 ? -11.838 11.595 19.233 1.00 93.75 279 LEU A N 1
ATOM 1932 C CA . LEU A 1 279 ? -11.051 10.928 20.264 1.00 93.75 279 LEU A CA 1
ATOM 1933 C C . LEU A 1 279 ? -9.581 10.893 19.848 1.00 93.75 279 LEU A C 1
ATOM 1935 O O . LEU A 1 279 ? -9.224 10.266 18.852 1.00 93.75 279 LEU A O 1
ATOM 1939 N N . HIS A 1 280 ? -8.727 11.481 20.676 1.00 94.56 280 HIS A N 1
ATOM 1940 C CA . HIS A 1 280 ? -7.281 11.364 20.602 1.00 94.56 280 HIS A CA 1
ATOM 1941 C C . HIS A 1 280 ? -6.784 10.406 21.684 1.00 94.56 280 HIS A C 1
ATOM 1943 O O . HIS A 1 280 ? -6.973 10.654 22.879 1.00 94.56 280 HIS A O 1
ATOM 1949 N N . ALA A 1 281 ? -6.116 9.328 21.280 1.00 93.00 281 ALA A N 1
ATOM 1950 C CA . ALA A 1 281 ? -5.450 8.419 22.205 1.00 93.00 281 ALA A CA 1
ATOM 1951 C C . ALA A 1 281 ? -3.951 8.325 21.890 1.00 93.00 281 ALA A C 1
ATOM 1953 O O . ALA A 1 281 ? -3.567 8.298 20.715 1.00 93.00 281 ALA A O 1
ATOM 1954 N N . PRO A 1 282 ? -3.087 8.269 22.918 1.00 92.88 282 PRO A N 1
ATOM 1955 C CA . PRO A 1 282 ? -1.650 8.160 22.718 1.00 92.88 282 PRO A CA 1
ATOM 1956 C C . PRO A 1 282 ? -1.274 6.811 22.092 1.00 92.88 282 PRO A C 1
ATOM 1958 O O . PRO A 1 282 ? -2.035 5.840 22.135 1.00 92.88 282 PRO A O 1
ATOM 1961 N N . ALA A 1 283 ? -0.064 6.735 21.537 1.00 89.25 283 ALA A N 1
ATOM 1962 C CA . ALA A 1 283 ? 0.513 5.466 21.110 1.00 89.25 283 ALA A CA 1
ATOM 1963 C C . ALA A 1 283 ? 0.638 4.509 22.310 1.00 89.25 283 ALA A C 1
ATOM 1965 O O . ALA A 1 283 ? 1.043 4.908 23.401 1.00 89.25 283 ALA A O 1
ATOM 1966 N N . GLY A 1 284 ? 0.311 3.236 22.109 1.00 89.81 284 GLY A N 1
ATOM 1967 C CA . GLY A 1 284 ? 0.322 2.206 23.145 1.00 89.81 284 GLY A CA 1
ATOM 1968 C C . GLY A 1 284 ? -0.976 2.083 23.945 1.00 89.81 284 GLY A C 1
ATOM 1969 O O . GLY A 1 284 ? -1.088 1.137 24.726 1.00 89.81 284 GLY A O 1
ATOM 1970 N N . ALA A 1 285 ? -1.954 2.969 23.732 1.00 92.75 285 ALA A N 1
ATOM 1971 C CA . ALA A 1 285 ? -3.283 2.857 24.322 1.00 92.75 285 ALA A CA 1
ATOM 1972 C C . ALA A 1 285 ? -3.931 1.515 23.955 1.00 92.75 285 ALA A C 1
ATOM 1974 O O . ALA A 1 285 ? -3.816 1.043 22.822 1.00 92.75 285 ALA A O 1
ATOM 1975 N N . ARG A 1 286 ? -4.633 0.904 24.912 1.00 94.56 286 ARG A N 1
ATOM 1976 C CA . ARG A 1 286 ? -5.447 -0.291 24.668 1.00 94.56 286 ARG A CA 1
ATOM 1977 C C . ARG A 1 286 ? -6.914 0.053 24.836 1.00 94.56 286 ARG A C 1
ATOM 1979 O O . ARG A 1 286 ? -7.348 0.331 25.951 1.00 94.56 286 ARG A O 1
ATOM 1986 N N . LEU A 1 287 ? -7.660 0.044 23.737 1.00 94.69 287 LEU A N 1
ATOM 1987 C CA . LEU A 1 287 ? -9.046 0.507 23.694 1.00 94.69 287 LEU A CA 1
ATOM 1988 C C . LEU A 1 287 ? -9.968 -0.569 23.128 1.00 94.69 287 LEU A C 1
ATOM 1990 O O . LEU A 1 287 ? -9.608 -1.300 22.204 1.00 94.69 287 LEU A O 1
ATOM 1994 N N . ARG A 1 288 ? -11.174 -0.636 23.687 1.00 95.19 288 ARG A N 1
ATOM 1995 C CA . ARG A 1 288 ? -12.280 -1.474 23.239 1.00 95.19 288 ARG A CA 1
ATOM 1996 C C . ARG A 1 288 ? -13.389 -0.593 22.699 1.00 95.19 288 ARG A C 1
ATOM 1998 O O . ARG A 1 288 ? -13.839 0.322 23.382 1.00 95.19 288 ARG A O 1
ATOM 2005 N N . PHE A 1 289 ? -13.825 -0.891 21.490 1.00 94.12 289 PHE A N 1
ATOM 2006 C CA . PHE A 1 289 ? -14.957 -0.252 20.846 1.00 94.12 289 PHE A CA 1
ATOM 2007 C C . PHE A 1 289 ? -16.193 -1.137 20.983 1.00 94.12 289 PHE A C 1
ATOM 2009 O O . PHE A 1 289 ? -16.111 -2.356 21.160 1.00 94.12 289 PHE A O 1
ATOM 2016 N N . GLU A 1 290 ? -17.354 -0.501 20.926 1.00 92.50 290 GLU A N 1
ATOM 2017 C CA . GLU A 1 290 ? -18.639 -1.181 20.962 1.00 92.50 290 GLU A CA 1
ATOM 2018 C C . GLU A 1 290 ? -18.842 -2.064 19.717 1.00 92.50 290 GLU A C 1
ATOM 2020 O O . GLU A 1 290 ? -18.532 -1.684 18.586 1.00 92.50 290 GLU A O 1
ATOM 2025 N N . ARG A 1 291 ? -19.367 -3.275 19.934 1.00 90.75 291 ARG A N 1
ATOM 2026 C CA . ARG A 1 291 ? -19.602 -4.268 18.878 1.00 90.75 291 ARG A CA 1
ATOM 2027 C C . ARG A 1 291 ? -20.635 -3.771 17.865 1.00 90.75 291 ARG A C 1
ATOM 2029 O O . ARG A 1 291 ? -21.621 -3.144 18.238 1.00 90.75 291 ARG A O 1
ATOM 2036 N N . GLY A 1 292 ? -20.437 -4.115 16.592 1.00 86.62 292 GLY A N 1
ATOM 2037 C CA . GLY A 1 292 ? -21.390 -3.819 15.517 1.00 86.62 292 GLY A CA 1
ATOM 2038 C C . GLY A 1 292 ? -21.418 -2.352 15.081 1.00 86.62 292 GLY A C 1
ATOM 2039 O O . GLY A 1 292 ? -22.199 -1.999 14.200 1.00 86.62 292 GLY A O 1
ATOM 2040 N N . ARG A 1 293 ? -20.564 -1.506 15.665 1.00 91.38 293 ARG A N 1
ATOM 2041 C CA . ARG A 1 293 ? -20.419 -0.106 15.276 1.00 91.38 293 ARG A CA 1
ATOM 2042 C C . ARG A 1 293 ? -19.415 0.081 14.144 1.00 91.38 293 ARG A C 1
ATOM 2044 O O . ARG A 1 293 ? -18.524 -0.745 13.942 1.00 91.38 293 ARG A O 1
ATOM 2051 N N . ARG A 1 294 ? -19.557 1.178 13.402 1.00 91.81 294 ARG A N 1
ATOM 2052 C CA . ARG A 1 294 ? -18.680 1.571 12.288 1.00 91.81 294 ARG A CA 1
ATOM 2053 C C . ARG A 1 294 ? -17.248 1.773 12.762 1.00 91.81 294 ARG A C 1
ATOM 2055 O O . ARG A 1 294 ? -17.016 2.431 13.770 1.00 91.81 294 ARG A O 1
ATOM 2062 N N . VAL A 1 295 ? -16.284 1.266 12.000 1.00 91.88 295 VAL A N 1
ATOM 2063 C CA . VAL A 1 295 ? -14.869 1.511 12.283 1.00 91.88 295 VAL A CA 1
ATOM 2064 C C . VAL A 1 295 ? -14.570 2.994 12.036 1.00 91.88 295 VAL A C 1
ATOM 2066 O O . VAL A 1 295 ? -14.742 3.467 10.908 1.00 91.88 295 VAL A O 1
ATOM 2069 N N . PRO A 1 296 ? -14.102 3.749 13.044 1.00 88.44 296 PRO A N 1
ATOM 2070 C CA . PRO A 1 296 ? -13.764 5.152 12.849 1.00 88.44 296 PRO A CA 1
ATOM 2071 C C . PRO A 1 296 ? -12.644 5.330 11.814 1.00 88.44 296 PRO A C 1
ATOM 2073 O O . PRO A 1 296 ? -11.632 4.632 11.849 1.00 88.44 296 PRO A O 1
ATOM 2076 N N . GLY A 1 297 ? -12.821 6.274 10.886 1.00 81.62 297 GLY A N 1
ATOM 2077 C CA . GLY A 1 297 ? -11.859 6.557 9.814 1.00 81.62 297 GLY A CA 1
ATOM 2078 C C . GLY A 1 297 ? -11.890 5.591 8.620 1.00 81.62 297 GLY A C 1
ATOM 2079 O O . GLY A 1 297 ? -11.182 5.839 7.640 1.00 81.62 297 GLY A O 1
ATOM 2080 N N . ALA A 1 298 ? -12.701 4.529 8.664 1.00 86.62 298 ALA A N 1
ATOM 2081 C CA . ALA A 1 298 ? -13.017 3.721 7.488 1.00 86.62 298 ALA A CA 1
ATOM 2082 C C . ALA A 1 298 ? -14.107 4.409 6.639 1.00 86.62 298 ALA A C 1
ATOM 2084 O O . ALA A 1 298 ? -14.869 5.225 7.170 1.00 86.62 298 ALA A O 1
ATOM 2085 N N . PRO A 1 299 ? -14.221 4.098 5.333 1.00 86.56 299 PRO A N 1
ATOM 2086 C CA . PRO A 1 299 ? -15.359 4.552 4.541 1.00 86.56 299 PRO A CA 1
ATOM 2087 C C . PRO A 1 299 ? -16.691 4.145 5.186 1.00 86.56 299 PRO A C 1
ATOM 2089 O O . PRO A 1 299 ? -16.762 3.085 5.814 1.00 86.56 299 PRO A O 1
ATOM 2092 N N . PRO A 1 300 ? -17.753 4.958 5.048 1.00 86.19 300 PRO A N 1
ATOM 2093 C CA . PRO A 1 300 ? -19.013 4.693 5.730 1.00 86.19 300 PRO A CA 1
ATOM 2094 C C . PRO A 1 300 ? -19.589 3.330 5.331 1.00 86.19 300 PRO A C 1
ATOM 2096 O O . PRO A 1 300 ? -20.025 2.574 6.198 1.00 86.19 300 PRO A O 1
ATOM 2099 N N . ASP A 1 301 ? -19.542 2.987 4.052 1.00 88.94 301 ASP A N 1
ATOM 2100 C CA . ASP A 1 301 ? -20.067 1.747 3.495 1.00 88.94 301 ASP A CA 1
ATOM 2101 C C . ASP A 1 301 ? -19.185 1.249 2.339 1.00 88.94 301 ASP A C 1
ATOM 2103 O O . ASP A 1 301 ? -18.186 1.870 1.954 1.00 88.94 301 ASP A O 1
ATOM 2107 N N . GLY A 1 302 ? -19.536 0.079 1.811 1.00 86.94 302 GLY A N 1
ATOM 2108 C CA . GLY A 1 302 ? -18.841 -0.538 0.689 1.00 86.94 302 GLY A CA 1
ATOM 2109 C C . GLY A 1 302 ? -18.923 0.275 -0.601 1.00 86.94 302 GLY A C 1
ATOM 2110 O O . GLY A 1 302 ? -17.984 0.254 -1.402 1.00 86.94 302 GLY A O 1
ATOM 2111 N N . ASP A 1 303 ? -20.004 1.031 -0.795 1.00 83.31 303 ASP A N 1
ATOM 2112 C CA . ASP A 1 303 ? -20.188 1.851 -1.985 1.00 83.31 303 ASP A CA 1
ATOM 2113 C C . ASP A 1 303 ? -19.288 3.080 -1.978 1.00 83.31 303 ASP A C 1
ATOM 2115 O O . ASP A 1 303 ? -18.692 3.380 -3.015 1.00 83.31 303 ASP A O 1
ATOM 2119 N N . ALA A 1 304 ? -19.126 3.728 -0.827 1.00 83.06 304 ALA A N 1
ATOM 2120 C CA . ALA A 1 304 ? -18.194 4.822 -0.599 1.00 83.06 304 ALA A CA 1
ATOM 2121 C C . ALA A 1 304 ? -16.735 4.355 -0.638 1.00 83.06 304 ALA A C 1
ATOM 2123 O O . ALA A 1 304 ? -15.878 5.082 -1.128 1.00 83.06 304 ALA A O 1
ATOM 2124 N N . TRP A 1 305 ? -16.445 3.133 -0.177 1.00 86.31 305 TRP A N 1
ATOM 2125 C CA . TRP A 1 305 ? -15.123 2.527 -0.357 1.00 86.31 305 TRP A CA 1
ATOM 2126 C C . TRP A 1 305 ? -14.804 2.304 -1.843 1.00 86.31 305 TRP A C 1
ATOM 2128 O O . TRP A 1 305 ? -13.685 2.547 -2.292 1.00 86.31 305 TRP A O 1
ATOM 2138 N N . ALA A 1 306 ? -15.781 1.859 -2.637 1.00 77.50 306 ALA A N 1
ATOM 2139 C CA . ALA A 1 306 ? -15.579 1.624 -4.063 1.00 77.50 306 ALA A CA 1
ATOM 2140 C C . ALA A 1 306 ? -15.545 2.935 -4.877 1.00 77.50 306 ALA A C 1
ATOM 2142 O O . ALA A 1 306 ? -14.804 3.035 -5.855 1.00 77.50 306 ALA A O 1
ATOM 2143 N N . ALA A 1 307 ? -16.341 3.936 -4.506 1.00 73.12 307 ALA A N 1
ATOM 2144 C CA . ALA A 1 307 ? -16.495 5.173 -5.261 1.00 73.12 307 ALA A CA 1
ATOM 2145 C C . ALA A 1 307 ? -15.293 6.131 -5.114 1.00 73.12 307 ALA A C 1
ATOM 2147 O O . ALA A 1 307 ? -14.587 6.114 -4.106 1.00 73.12 307 ALA A O 1
ATOM 2148 N N . PRO A 1 308 ? -15.037 7.000 -6.111 1.00 62.47 308 PRO A N 1
ATOM 2149 C CA . PRO A 1 308 ? -14.123 8.125 -5.931 1.00 62.47 308 PRO A CA 1
ATOM 2150 C C . PRO A 1 308 ? -14.681 9.084 -4.869 1.00 62.47 308 PRO A C 1
ATOM 2152 O O . PRO A 1 308 ? -15.862 9.436 -4.925 1.00 62.47 308 PRO A O 1
ATOM 2155 N N . ALA A 1 309 ? -13.851 9.518 -3.913 1.00 59.06 309 ALA A N 1
ATOM 2156 C CA . ALA A 1 309 ? -14.296 10.501 -2.935 1.00 59.06 309 ALA A CA 1
ATOM 2157 C C . ALA A 1 309 ? -14.508 11.857 -3.638 1.00 59.06 309 ALA A C 1
ATOM 2159 O O . ALA A 1 309 ? -13.689 12.248 -4.476 1.00 59.06 309 ALA A O 1
ATOM 2160 N N . PRO A 1 310 ? -15.586 12.595 -3.319 1.00 51.12 310 PRO A N 1
ATOM 2161 C CA . PRO A 1 310 ? -15.906 13.859 -3.984 1.00 51.12 310 PRO A CA 1
ATOM 2162 C C . PRO A 1 310 ? -14.828 14.943 -3.799 1.00 51.12 310 PRO A C 1
ATOM 2164 O O . PRO A 1 310 ? -14.748 15.860 -4.612 1.00 51.12 310 PRO A O 1
ATOM 2167 N N . GLU A 1 311 ? -13.976 14.829 -2.775 1.00 51.62 311 GLU A N 1
ATOM 2168 C CA . GLU A 1 311 ? -12.918 15.801 -2.463 1.00 51.62 311 GLU A CA 1
ATOM 2169 C C . GLU A 1 311 ? -11.610 15.593 -3.241 1.00 51.62 311 GLU A C 1
ATOM 2171 O O . GLU A 1 311 ? -10.732 16.454 -3.218 1.00 51.62 311 GLU A O 1
ATOM 2176 N N . ASP A 1 312 ? -11.451 14.471 -3.944 1.00 57.81 312 ASP A N 1
ATOM 2177 C CA . ASP A 1 312 ? -10.131 14.076 -4.439 1.00 57.81 312 ASP A CA 1
ATOM 2178 C C . ASP A 1 312 ? -9.626 14.911 -5.636 1.00 57.81 312 ASP A C 1
ATOM 2180 O O . ASP A 1 312 ? -8.411 15.049 -5.827 1.00 57.81 312 ASP A O 1
ATOM 2184 N N . GLY A 1 313 ? -10.535 15.508 -6.418 1.00 58.78 313 GLY A N 1
ATOM 2185 C CA . GLY A 1 313 ? -10.230 16.418 -7.530 1.00 58.78 313 GLY A CA 1
ATOM 2186 C C . GLY A 1 313 ? -9.137 15.931 -8.509 1.00 58.78 313 GLY A C 1
ATOM 2187 O O . GLY A 1 313 ? -8.700 14.782 -8.494 1.00 58.78 313 GLY A O 1
ATOM 2188 N N . PRO A 1 314 ? -8.609 16.810 -9.378 1.00 60.00 314 PRO A N 1
ATOM 2189 C CA . PRO A 1 314 ? -7.441 16.480 -10.202 1.00 60.00 314 PRO A CA 1
ATOM 2190 C C . PRO A 1 314 ? -6.151 16.324 -9.372 1.00 60.00 314 PRO A C 1
ATOM 2192 O O . PRO A 1 314 ? -5.136 15.860 -9.887 1.00 60.00 314 PRO A O 1
ATOM 2195 N N . ALA A 1 315 ? -6.157 16.700 -8.088 1.00 63.16 315 ALA A N 1
ATOM 2196 C CA . ALA A 1 315 ? -4.997 16.605 -7.206 1.00 63.16 315 ALA A CA 1
ATOM 2197 C C . ALA A 1 315 ? -4.619 15.150 -6.879 1.00 63.16 315 ALA A C 1
ATOM 2199 O O . ALA A 1 315 ? -3.435 14.834 -6.731 1.00 63.16 315 ALA A O 1
ATOM 2200 N N . ALA A 1 316 ? -5.586 14.233 -6.846 1.00 65.31 316 ALA A N 1
ATOM 2201 C CA . ALA A 1 316 ? -5.317 12.822 -6.585 1.00 65.31 316 ALA A CA 1
ATOM 2202 C C . ALA A 1 316 ? -4.456 12.134 -7.667 1.00 65.31 316 ALA A C 1
ATOM 2204 O O . ALA A 1 316 ? -3.791 11.131 -7.393 1.00 65.31 316 ALA A O 1
ATOM 2205 N N . LEU A 1 317 ? -4.371 12.720 -8.867 1.00 67.38 317 LEU A N 1
ATOM 2206 C CA . LEU A 1 317 ? -3.481 12.283 -9.946 1.00 67.38 317 LEU A CA 1
ATOM 2207 C C . LEU A 1 317 ? -2.000 12.601 -9.692 1.00 67.38 317 LEU A C 1
ATOM 2209 O O . LEU A 1 317 ? -1.122 11.924 -10.230 1.00 67.38 317 LEU A O 1
ATOM 2213 N N . LEU A 1 318 ? -1.697 13.618 -8.881 1.00 71.25 318 LEU A N 1
ATOM 2214 C CA . LEU A 1 318 ? -0.337 14.147 -8.732 1.00 71.25 318 LEU A CA 1
ATOM 2215 C C . LEU A 1 318 ? 0.621 13.095 -8.180 1.00 71.25 318 LEU A C 1
ATOM 2217 O O . LEU A 1 318 ? 1.717 12.916 -8.703 1.00 71.25 318 LEU A O 1
ATOM 2221 N N . GLY A 1 319 ? 0.196 12.370 -7.147 1.00 72.69 319 GLY A N 1
ATOM 2222 C CA . GLY A 1 319 ? 1.003 11.335 -6.514 1.00 72.69 319 GLY A CA 1
ATOM 2223 C C . GLY A 1 319 ? 1.429 10.225 -7.491 1.00 72.69 319 GLY A C 1
ATOM 2224 O O . GLY A 1 319 ? 2.631 10.010 -7.669 1.00 72.69 319 GLY A O 1
ATOM 2225 N N . PRO A 1 320 ? 0.478 9.533 -8.148 1.00 74.50 320 PRO A N 1
ATOM 2226 C CA . PRO A 1 320 ? 0.778 8.539 -9.179 1.00 74.50 320 PRO A CA 1
ATOM 2227 C C . PRO A 1 320 ? 1.646 9.074 -10.327 1.00 74.50 320 PRO A C 1
ATOM 2229 O O . PRO A 1 320 ? 2.546 8.375 -10.790 1.00 74.50 320 PRO A O 1
ATOM 2232 N N . LEU A 1 321 ? 1.428 10.318 -10.766 1.00 73.69 321 LEU A N 1
ATOM 2233 C CA . LEU A 1 321 ? 2.194 10.926 -11.861 1.00 73.69 321 LEU A CA 1
ATOM 2234 C C . LEU A 1 321 ? 3.634 11.264 -11.459 1.00 73.69 321 LEU A C 1
ATOM 2236 O O . LEU A 1 321 ? 4.555 11.056 -12.248 1.00 73.69 321 LEU A O 1
ATOM 2240 N N . VAL A 1 322 ? 3.854 11.722 -10.226 1.00 75.50 322 VAL A N 1
ATOM 2241 C CA . VAL A 1 322 ? 5.197 11.947 -9.674 1.00 75.50 322 VAL A CA 1
ATOM 2242 C C . VAL A 1 322 ? 5.944 10.622 -9.502 1.00 75.50 322 VAL A C 1
ATOM 2244 O O . VAL A 1 322 ? 7.123 10.535 -9.850 1.00 75.50 322 VAL A O 1
ATOM 2247 N N . ALA A 1 323 ? 5.258 9.573 -9.038 1.00 73.62 323 ALA A N 1
ATOM 2248 C CA . ALA A 1 323 ? 5.812 8.223 -8.953 1.00 73.62 323 ALA A CA 1
ATOM 2249 C C . ALA A 1 323 ? 6.231 7.694 -10.336 1.00 73.62 323 ALA A C 1
ATOM 2251 O O . ALA A 1 323 ? 7.360 7.232 -10.509 1.00 73.62 323 ALA A O 1
ATOM 2252 N N . LEU A 1 324 ? 5.348 7.828 -11.334 1.00 76.62 324 LEU A N 1
ATOM 2253 C CA . LEU A 1 324 ? 5.612 7.472 -12.729 1.00 76.62 324 LEU A CA 1
ATOM 2254 C C . LEU A 1 324 ? 6.816 8.246 -13.282 1.00 76.62 324 LEU A C 1
ATOM 2256 O O . LEU A 1 324 ? 7.766 7.638 -13.773 1.00 76.62 324 LEU A O 1
ATOM 2260 N N . GLY A 1 325 ? 6.801 9.577 -13.180 1.00 72.94 325 GLY A N 1
ATOM 2261 C CA . GLY A 1 325 ? 7.866 10.441 -13.689 1.00 72.94 325 GLY A CA 1
ATOM 2262 C C . GLY A 1 325 ? 9.219 10.131 -13.050 1.00 72.94 325 GLY A C 1
ATOM 2263 O O . GLY A 1 325 ? 10.214 9.982 -13.757 1.00 72.94 325 GLY A O 1
ATOM 2264 N N . GLY A 1 326 ? 9.252 9.956 -11.728 1.00 74.56 326 GLY A N 1
ATOM 2265 C CA . GLY A 1 326 ? 10.461 9.601 -10.991 1.00 74.56 326 GLY A CA 1
ATOM 2266 C C . GLY A 1 326 ? 11.022 8.234 -11.369 1.00 74.56 326 GLY A C 1
ATOM 2267 O O . GLY A 1 326 ? 12.220 8.106 -11.630 1.00 74.56 326 GLY A O 1
ATOM 2268 N N . ALA A 1 327 ? 10.158 7.222 -11.466 1.00 74.50 327 ALA A N 1
ATOM 2269 C CA . ALA A 1 327 ? 10.564 5.880 -11.864 1.00 74.50 327 ALA A CA 1
ATOM 2270 C C . ALA A 1 327 ? 11.124 5.847 -13.291 1.00 74.50 327 ALA A C 1
ATOM 2272 O O . ALA A 1 327 ? 12.175 5.251 -13.525 1.00 74.50 327 ALA A O 1
ATOM 2273 N N . VAL A 1 328 ? 10.478 6.533 -14.242 1.00 76.00 328 VAL A N 1
ATOM 2274 C CA . VAL A 1 328 ? 10.974 6.633 -15.625 1.00 76.00 328 VAL A CA 1
ATOM 2275 C C . VAL A 1 328 ? 12.272 7.441 -15.692 1.00 76.00 328 VAL A C 1
ATOM 2277 O O . VAL A 1 328 ? 13.155 7.104 -16.481 1.00 76.00 328 VAL A O 1
ATOM 2280 N N . ALA A 1 329 ? 12.423 8.476 -14.864 1.00 75.50 329 ALA A N 1
ATOM 2281 C CA . ALA A 1 329 ? 13.617 9.314 -14.832 1.00 75.50 329 ALA A CA 1
ATOM 2282 C C . ALA A 1 329 ? 14.854 8.601 -14.259 1.00 75.50 329 ALA A C 1
ATOM 2284 O O . ALA A 1 329 ? 15.970 8.843 -14.726 1.00 75.50 329 ALA A O 1
ATOM 2285 N N . LEU A 1 330 ? 14.663 7.726 -13.266 1.00 72.50 330 LEU A N 1
ATOM 2286 C CA . LEU A 1 330 ? 15.735 6.938 -12.644 1.00 72.50 330 LEU A CA 1
ATOM 2287 C C . LEU A 1 330 ? 15.993 5.603 -13.342 1.00 72.50 330 LEU A C 1
ATOM 2289 O O . LEU A 1 330 ? 17.046 5.004 -13.124 1.00 72.50 330 LEU A O 1
ATOM 2293 N N . ALA A 1 331 ? 15.063 5.140 -14.178 1.00 70.69 331 ALA A N 1
ATOM 2294 C CA . ALA A 1 331 ? 15.190 3.902 -14.929 1.00 70.69 331 ALA A CA 1
ATOM 2295 C C . ALA A 1 331 ? 16.486 3.888 -15.766 1.00 70.69 331 ALA A C 1
ATOM 2297 O O . ALA A 1 331 ? 16.631 4.681 -16.704 1.00 70.69 331 ALA A O 1
ATOM 2298 N N . PRO A 1 332 ? 17.435 2.978 -15.476 1.00 61.47 332 PRO A N 1
ATOM 2299 C CA . PRO A 1 332 ? 18.641 2.867 -16.274 1.00 61.47 332 PRO A CA 1
ATOM 2300 C C . PRO A 1 332 ? 18.290 2.345 -17.669 1.00 61.47 332 PRO A C 1
ATOM 2302 O O . PRO A 1 332 ? 17.560 1.365 -17.823 1.00 61.47 332 PRO A O 1
ATOM 2305 N N . ARG A 1 333 ? 18.832 3.015 -18.689 1.00 57.62 333 ARG A N 1
ATOM 2306 C CA . ARG A 1 333 ? 18.514 2.771 -20.101 1.00 57.62 333 ARG A CA 1
ATOM 2307 C C . ARG A 1 333 ? 18.987 1.396 -20.596 1.00 57.62 333 ARG A C 1
ATOM 2309 O O . ARG A 1 333 ? 18.333 0.817 -21.456 1.00 57.62 333 ARG A O 1
ATOM 2316 N N . GLU A 1 334 ? 20.097 0.881 -20.058 1.00 52.22 334 GLU A N 1
ATOM 2317 C CA . GLU A 1 334 ? 20.843 -0.257 -20.629 1.00 52.22 334 GLU A CA 1
ATOM 2318 C C . GLU A 1 334 ? 21.499 -1.144 -19.551 1.00 52.22 334 GLU A C 1
ATOM 2320 O O . GLU A 1 334 ? 22.670 -1.494 -19.649 1.00 52.22 334 GLU A O 1
ATOM 2325 N N . VAL A 1 335 ? 20.774 -1.509 -18.485 1.00 49.31 335 VAL A N 1
ATOM 2326 C CA . VAL A 1 335 ? 21.280 -2.532 -17.548 1.00 49.31 335 VAL A CA 1
ATOM 2327 C C . VAL A 1 335 ? 20.699 -3.896 -17.934 1.00 49.31 335 VAL A C 1
ATOM 2329 O O . VAL A 1 335 ? 19.477 -4.074 -17.830 1.00 49.31 335 VAL A O 1
ATOM 2332 N N . PRO A 1 336 ? 21.531 -4.856 -18.386 1.00 48.28 336 PRO A N 1
ATOM 2333 C CA . PRO A 1 336 ? 21.086 -6.222 -18.600 1.00 48.28 336 PRO A CA 1
ATOM 2334 C C . PRO A 1 336 ? 20.650 -6.826 -17.264 1.00 48.28 336 PRO A C 1
ATOM 2336 O O . PRO A 1 336 ? 21.263 -6.607 -16.221 1.00 48.28 336 PRO A O 1
ATOM 2339 N N . GLY A 1 337 ? 19.562 -7.580 -17.290 1.00 52.62 337 GLY A N 1
ATOM 2340 C CA . GLY A 1 337 ? 19.044 -8.261 -16.116 1.00 52.62 337 GLY A CA 1
ATOM 2341 C C . GLY A 1 337 ? 18.158 -9.433 -16.513 1.00 52.62 337 GLY A C 1
ATOM 2342 O O . GLY A 1 337 ? 17.967 -9.679 -17.710 1.00 52.62 337 GLY A O 1
ATOM 2343 N N . PRO A 1 338 ? 17.662 -10.202 -15.531 1.00 52.12 338 PRO A N 1
ATOM 2344 C CA . PRO A 1 338 ? 16.935 -11.432 -15.799 1.00 52.12 338 PRO A CA 1
ATOM 2345 C C . PRO A 1 338 ? 15.714 -11.160 -16.678 1.00 52.12 338 PRO A C 1
ATOM 2347 O O . PRO A 1 338 ? 14.936 -10.220 -16.460 1.00 52.12 338 PRO A O 1
ATOM 2350 N N . ALA A 1 339 ? 15.512 -12.030 -17.664 1.00 56.62 339 ALA A N 1
ATOM 2351 C CA . ALA A 1 339 ? 14.252 -12.085 -18.379 1.00 56.62 339 ALA A CA 1
ATOM 2352 C C . ALA A 1 339 ? 13.121 -12.290 -17.352 1.00 56.62 339 ALA A C 1
ATOM 2354 O O . ALA A 1 339 ? 13.111 -13.287 -16.643 1.00 56.62 339 ALA A O 1
ATOM 2355 N N . GLY A 1 340 ? 12.204 -11.321 -17.235 1.00 61.81 340 GLY A N 1
ATOM 2356 C CA . GLY A 1 340 ? 11.048 -11.426 -16.333 1.00 61.81 340 GLY A CA 1
ATOM 2357 C C . GLY A 1 340 ? 10.911 -10.350 -15.247 1.00 61.81 340 GLY A C 1
ATOM 2358 O O . GLY A 1 340 ? 9.871 -10.294 -14.603 1.00 61.81 340 GLY A O 1
ATOM 2359 N N . ALA A 1 341 ? 11.869 -9.433 -15.070 1.00 67.19 341 ALA A N 1
ATOM 2360 C CA . ALA A 1 341 ? 11.752 -8.393 -14.031 1.00 67.19 341 ALA A CA 1
ATOM 2361 C C . ALA A 1 341 ? 10.559 -7.430 -14.235 1.00 67.19 341 ALA A C 1
ATOM 2363 O O . ALA A 1 341 ? 9.837 -7.114 -13.295 1.00 67.19 341 ALA A O 1
ATOM 2364 N N . ALA A 1 342 ? 10.329 -6.978 -15.472 1.00 72.44 342 ALA A N 1
ATOM 2365 C CA . ALA A 1 342 ? 9.199 -6.108 -15.809 1.00 72.44 342 ALA A CA 1
ATOM 2366 C C . ALA A 1 342 ? 7.825 -6.773 -15.577 1.00 72.44 342 ALA A C 1
ATOM 2368 O O . ALA A 1 342 ? 7.004 -6.165 -14.892 1.00 72.44 342 ALA A O 1
ATOM 2369 N N . PRO A 1 343 ? 7.554 -8.006 -16.062 1.00 75.06 343 PRO A N 1
ATOM 2370 C CA . PRO A 1 343 ? 6.289 -8.665 -15.749 1.00 75.06 343 PRO A CA 1
ATOM 2371 C C . PRO A 1 343 ? 6.142 -8.959 -14.251 1.00 75.06 343 PRO A C 1
ATOM 2373 O O . PRO A 1 343 ? 5.045 -8.808 -13.727 1.00 75.06 343 PRO A O 1
ATOM 2376 N N . ALA A 1 344 ? 7.227 -9.276 -13.533 1.00 75.12 344 ALA A N 1
ATOM 2377 C CA . ALA A 1 344 ? 7.177 -9.444 -12.080 1.00 75.12 344 ALA A CA 1
ATOM 2378 C C . ALA A 1 344 ? 6.742 -8.160 -11.351 1.00 75.12 344 ALA A C 1
ATOM 2380 O O . ALA A 1 344 ? 5.923 -8.234 -10.443 1.00 75.12 344 ALA A O 1
ATOM 2381 N N . ALA A 1 345 ? 7.221 -6.982 -11.767 1.00 77.50 345 ALA A N 1
ATOM 2382 C CA . ALA A 1 345 ? 6.793 -5.705 -11.189 1.00 77.50 345 ALA A CA 1
ATOM 2383 C C . ALA A 1 345 ? 5.300 -5.415 -11.429 1.00 77.50 345 ALA A C 1
ATOM 2385 O O . ALA A 1 345 ? 4.611 -4.947 -10.524 1.00 77.50 345 ALA A O 1
ATOM 2386 N N . VAL A 1 346 ? 4.782 -5.747 -12.618 1.00 82.25 346 VAL A N 1
ATOM 2387 C CA . VAL A 1 346 ? 3.343 -5.641 -12.917 1.00 82.25 346 VAL A CA 1
ATOM 2388 C C . VAL A 1 346 ? 2.532 -6.574 -12.016 1.00 82.25 346 VAL A C 1
ATOM 2390 O O . VAL A 1 346 ? 1.557 -6.143 -11.403 1.00 82.25 346 VAL A O 1
ATOM 2393 N N . VAL A 1 347 ? 2.958 -7.833 -11.883 1.00 83.25 347 VAL A N 1
ATOM 2394 C CA . VAL A 1 347 ? 2.301 -8.816 -11.007 1.00 83.25 347 VAL A CA 1
ATOM 2395 C C . VAL A 1 347 ? 2.332 -8.356 -9.550 1.00 83.25 347 VAL A C 1
ATOM 2397 O O . VAL A 1 347 ? 1.308 -8.408 -8.879 1.00 83.25 347 VAL A O 1
ATOM 2400 N N . LEU A 1 348 ? 3.464 -7.845 -9.067 1.00 81.75 348 LEU A N 1
ATOM 2401 C CA . LEU A 1 348 ? 3.600 -7.331 -7.704 1.00 81.75 348 LEU A CA 1
ATOM 2402 C C . LEU A 1 348 ? 2.671 -6.147 -7.421 1.00 81.75 348 LEU A C 1
ATOM 2404 O O . LEU A 1 348 ? 2.104 -6.080 -6.334 1.00 81.75 348 LEU A O 1
ATOM 2408 N N . ALA A 1 349 ? 2.471 -5.245 -8.386 1.00 85.81 349 ALA A N 1
ATOM 2409 C CA . ALA A 1 349 ? 1.528 -4.139 -8.235 1.00 85.81 349 ALA A CA 1
ATOM 2410 C C . ALA A 1 349 ? 0.084 -4.640 -8.065 1.00 85.81 349 ALA A C 1
ATOM 2412 O O . ALA A 1 349 ? -0.646 -4.153 -7.202 1.00 85.81 349 ALA A O 1
ATOM 2413 N N . VAL A 1 350 ? -0.304 -5.657 -8.844 1.00 88.62 350 VAL A N 1
ATOM 2414 C CA . VAL A 1 350 ? -1.612 -6.317 -8.714 1.00 88.62 350 VAL A CA 1
ATOM 2415 C C . VAL A 1 350 ? -1.724 -7.040 -7.370 1.00 88.62 350 VAL A C 1
ATOM 2417 O O . VAL A 1 350 ? -2.717 -6.868 -6.672 1.00 88.62 350 VAL A O 1
ATOM 2420 N N . VAL A 1 351 ? -0.696 -7.788 -6.960 1.00 87.56 351 VAL A N 1
ATOM 2421 C CA . VAL A 1 351 ? -0.654 -8.482 -5.660 1.00 87.56 351 VAL A CA 1
ATOM 2422 C C . VAL A 1 351 ? -0.789 -7.495 -4.497 1.00 87.56 351 VAL A C 1
ATOM 2424 O O . VAL A 1 351 ? -1.540 -7.767 -3.565 1.00 87.56 351 VAL A O 1
ATOM 2427 N N . ALA A 1 352 ? -0.131 -6.335 -4.556 1.00 87.88 352 ALA A N 1
ATOM 2428 C CA . ALA A 1 352 ? -0.251 -5.290 -3.538 1.00 87.88 352 ALA A CA 1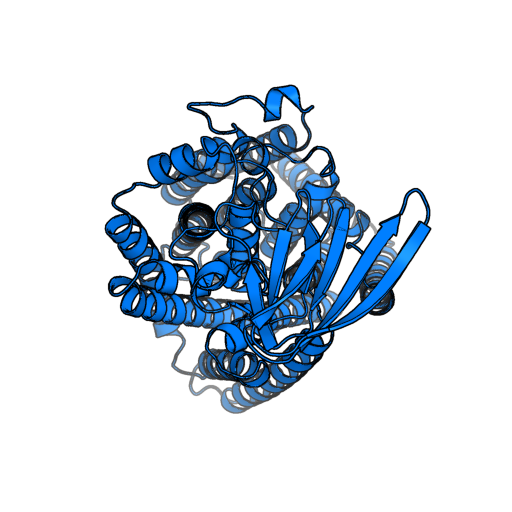
ATOM 2429 C C . ALA A 1 352 ? -1.675 -4.704 -3.470 1.00 87.88 352 ALA A C 1
ATOM 2431 O O . ALA A 1 352 ? -2.224 -4.536 -2.381 1.00 87.88 352 ALA A O 1
ATOM 2432 N N . ALA A 1 353 ? -2.304 -4.446 -4.621 1.00 89.31 353 ALA A N 1
ATOM 2433 C CA . ALA A 1 353 ? -3.693 -3.992 -4.666 1.00 89.31 353 ALA A CA 1
ATOM 2434 C C . ALA A 1 353 ? -4.658 -5.046 -4.091 1.00 89.31 353 ALA A C 1
ATOM 2436 O O . ALA A 1 353 ? -5.550 -4.714 -3.310 1.00 89.31 353 ALA A O 1
ATOM 2437 N N . LEU A 1 354 ? -4.443 -6.324 -4.418 1.00 90.00 354 LEU A N 1
ATOM 2438 C CA . LEU A 1 354 ? -5.220 -7.431 -3.863 1.00 90.00 354 LEU A CA 1
ATOM 2439 C C . LEU A 1 354 ? -5.014 -7.582 -2.352 1.00 90.00 354 LEU A C 1
ATOM 2441 O O . LEU A 1 354 ? -5.973 -7.849 -1.639 1.00 90.00 354 LEU A O 1
ATOM 2445 N N . TRP A 1 355 ? -3.807 -7.355 -1.837 1.00 88.81 355 TRP A N 1
ATOM 2446 C CA . TRP A 1 355 ? -3.559 -7.326 -0.394 1.00 88.81 355 TRP A CA 1
ATOM 2447 C C . TRP A 1 355 ? -4.418 -6.282 0.323 1.00 88.81 355 TRP A C 1
ATOM 2449 O O . TRP A 1 355 ? -5.041 -6.596 1.333 1.00 88.81 355 TRP A O 1
ATOM 2459 N N . GLY A 1 356 ? -4.492 -5.056 -0.205 1.00 88.25 356 GLY A N 1
ATOM 2460 C CA . GLY A 1 356 ? -5.346 -4.011 0.371 1.00 88.25 356 GLY A CA 1
ATOM 2461 C C . GLY A 1 356 ? -6.832 -4.363 0.302 1.00 88.25 356 GLY A C 1
ATOM 2462 O O . GLY A 1 356 ? -7.549 -4.162 1.280 1.00 88.25 356 GLY A O 1
ATOM 2463 N N . LEU A 1 357 ? -7.269 -4.976 -0.803 1.00 90.00 357 LEU A N 1
ATOM 2464 C CA . LEU A 1 357 ? -8.627 -5.498 -0.966 1.00 90.00 357 LEU A CA 1
ATOM 2465 C C . LEU A 1 357 ? -8.976 -6.553 0.094 1.00 90.00 357 LEU A C 1
ATOM 2467 O O . LEU A 1 357 ? -10.004 -6.442 0.759 1.00 90.00 357 LEU A O 1
ATOM 2471 N N . TYR A 1 358 ? -8.127 -7.571 0.267 1.00 89.31 358 TYR A N 1
ATOM 2472 C CA . TYR A 1 358 ? -8.343 -8.593 1.294 1.00 89.31 358 TYR A CA 1
ATOM 2473 C C . TYR A 1 358 ? -8.208 -8.020 2.702 1.00 89.31 358 TYR A C 1
ATOM 2475 O O . TYR A 1 358 ? -8.912 -8.479 3.590 1.00 89.31 358 TYR A O 1
ATOM 2483 N N . GLY A 1 359 ? -7.385 -6.989 2.907 1.00 88.69 359 GLY A N 1
ATOM 2484 C CA . GLY A 1 359 ? -7.362 -6.211 4.144 1.00 88.69 359 GLY A CA 1
ATOM 2485 C C . GLY A 1 359 ? -8.724 -5.589 4.451 1.00 88.69 359 GLY A C 1
ATOM 2486 O O . GLY A 1 359 ? -9.276 -5.838 5.517 1.00 88.69 359 GLY A O 1
ATOM 2487 N N . ALA A 1 360 ? -9.305 -4.843 3.505 1.00 88.50 360 ALA A N 1
ATOM 2488 C CA . ALA A 1 360 ? -10.623 -4.220 3.672 1.00 88.50 360 ALA A CA 1
ATOM 2489 C C . ALA A 1 360 ? -11.738 -5.267 3.870 1.00 88.50 360 ALA A C 1
ATOM 2491 O O . ALA A 1 360 ? -12.684 -5.064 4.636 1.00 88.50 360 ALA A O 1
ATOM 2492 N N . HIS A 1 361 ? -11.608 -6.421 3.211 1.00 88.94 361 HIS A N 1
ATOM 2493 C CA . HIS A 1 361 ? -12.513 -7.553 3.382 1.00 88.94 361 HIS A CA 1
ATOM 2494 C C . HIS A 1 361 ? -12.393 -8.197 4.769 1.00 88.94 361 HIS A C 1
ATOM 2496 O O . HIS A 1 361 ? -13.399 -8.361 5.462 1.00 88.94 361 HIS A O 1
ATOM 2502 N N . ALA A 1 362 ? -11.181 -8.556 5.181 1.00 86.12 362 ALA A N 1
ATOM 2503 C CA . ALA A 1 362 ? -10.932 -9.328 6.390 1.00 86.12 362 ALA A CA 1
ATOM 2504 C C . ALA A 1 362 ? -11.037 -8.486 7.666 1.00 86.12 362 ALA A C 1
ATOM 2506 O O . ALA A 1 362 ? -11.525 -9.008 8.661 1.00 86.12 362 ALA A O 1
ATOM 2507 N N . GLY A 1 363 ? -10.646 -7.209 7.637 1.00 86.44 363 GLY A N 1
ATOM 2508 C CA . GLY A 1 363 ? -10.650 -6.342 8.814 1.00 86.44 363 GLY A CA 1
ATOM 2509 C C . GLY A 1 363 ? -10.542 -4.854 8.459 1.00 86.44 363 GLY A C 1
ATOM 2510 O O . GLY A 1 363 ? -9.425 -4.337 8.365 1.00 86.44 363 GLY A O 1
ATOM 2511 N N . PRO A 1 364 ? -11.663 -4.127 8.284 1.00 86.94 364 PRO A N 1
ATOM 2512 C CA . PRO A 1 364 ? -11.638 -2.666 8.132 1.00 86.94 364 PRO A CA 1
ATOM 2513 C C . PRO A 1 364 ? -10.957 -1.941 9.312 1.00 86.94 364 PRO A C 1
ATOM 2515 O O . PRO A 1 364 ? -10.423 -0.848 9.146 1.00 86.94 364 PRO A O 1
ATOM 2518 N N . GLU A 1 365 ? -10.898 -2.565 10.486 1.00 88.75 365 GLU A N 1
ATOM 2519 C CA . GLU A 1 365 ? -10.219 -2.076 11.688 1.00 88.75 365 GLU A CA 1
ATOM 2520 C C . GLU A 1 365 ? -8.690 -2.253 11.692 1.00 88.75 365 GLU A C 1
ATOM 2522 O O . GLU A 1 365 ? -8.031 -1.778 12.614 1.00 88.75 365 GLU A O 1
ATOM 2527 N N . LEU A 1 366 ? -8.095 -2.925 10.696 1.00 86.44 366 LEU A N 1
ATOM 2528 C CA . LEU A 1 366 ? -6.650 -3.222 10.675 1.00 86.44 366 LEU A CA 1
ATOM 2529 C C . LEU A 1 366 ? -5.762 -1.968 10.662 1.00 86.44 366 LEU A C 1
ATOM 2531 O O . LEU A 1 366 ? -4.602 -2.034 11.062 1.00 86.44 366 LEU A O 1
ATOM 2535 N N . ALA A 1 367 ? -6.294 -0.837 10.195 1.00 84.12 367 ALA A N 1
ATOM 2536 C CA . ALA A 1 367 ? -5.608 0.453 10.204 1.00 84.12 367 ALA A CA 1
ATOM 2537 C C . ALA A 1 367 ? -5.930 1.308 11.442 1.00 84.12 367 ALA A C 1
ATOM 2539 O O . ALA A 1 367 ? -5.376 2.394 11.596 1.00 84.12 367 ALA A O 1
ATOM 2540 N N . LEU A 1 368 ? -6.833 0.869 12.322 1.00 87.75 368 LEU A N 1
ATOM 2541 C CA . LEU A 1 368 ? -7.178 1.640 13.508 1.00 87.75 368 LEU A CA 1
ATOM 2542 C C . LEU A 1 368 ? -5.973 1.686 14.454 1.00 87.75 368 LEU A C 1
ATOM 2544 O O . LEU A 1 368 ? -5.413 0.653 14.808 1.00 87.75 368 LEU A O 1
ATOM 2548 N N . GLY A 1 369 ? -5.540 2.891 14.832 1.00 82.94 369 GLY A N 1
ATOM 2549 C CA . GLY A 1 369 ? -4.356 3.073 15.674 1.00 82.94 369 GLY A CA 1
ATOM 2550 C C . GLY A 1 369 ? -3.040 2.622 15.034 1.00 82.94 369 GLY A C 1
ATOM 2551 O O . GLY A 1 369 ? -2.073 2.405 15.758 1.00 82.94 369 GLY A O 1
ATOM 2552 N N . ALA A 1 370 ? -2.982 2.453 13.713 1.00 85.31 370 ALA A N 1
ATOM 2553 C CA . ALA A 1 370 ? -1.801 1.998 12.989 1.00 85.31 370 ALA A CA 1
ATOM 2554 C C . ALA A 1 370 ? -1.692 2.694 11.617 1.00 85.31 370 ALA A C 1
ATOM 2556 O O . ALA A 1 370 ? -2.675 3.250 11.121 1.00 85.31 370 ALA A O 1
ATOM 2557 N N . PRO A 1 371 ? -0.528 2.638 10.944 1.00 83.69 371 PRO A N 1
ATOM 2558 C CA . PRO A 1 371 ? -0.424 3.118 9.571 1.00 83.69 371 PRO A CA 1
ATOM 2559 C C . PRO A 1 371 ? -1.432 2.407 8.660 1.00 83.69 371 PRO A C 1
ATOM 2561 O O . PRO A 1 371 ? -1.656 1.211 8.800 1.00 83.69 371 PRO A O 1
ATOM 2564 N N . ARG A 1 372 ? -1.980 3.076 7.637 1.00 81.00 372 ARG A N 1
ATOM 2565 C CA . ARG A 1 372 ? -2.957 2.445 6.714 1.00 81.00 372 ARG A CA 1
ATOM 2566 C C . ARG A 1 372 ? -2.423 1.222 5.962 1.00 81.00 372 ARG A C 1
ATOM 2568 O O . ARG A 1 372 ? -3.191 0.358 5.556 1.00 81.00 372 ARG A O 1
ATOM 2575 N N . PHE A 1 373 ? -1.108 1.125 5.781 1.00 80.06 373 PHE A N 1
ATOM 2576 C CA . PHE A 1 373 ? -0.485 -0.065 5.205 1.00 80.06 373 PHE A CA 1
ATOM 2577 C C . PHE A 1 373 ? -0.314 -1.205 6.220 1.00 80.06 373 PHE A C 1
ATOM 2579 O O . PHE A 1 373 ? 0.175 -2.259 5.831 1.00 80.06 373 PHE A O 1
ATOM 2586 N N . ALA A 1 374 ? -0.714 -1.043 7.488 1.00 82.69 374 ALA A N 1
ATOM 2587 C CA . ALA A 1 374 ? -0.662 -2.084 8.517 1.00 82.69 374 ALA A CA 1
ATOM 2588 C C . ALA A 1 374 ? -1.464 -3.328 8.134 1.00 82.69 374 ALA A C 1
ATOM 2590 O O . ALA A 1 374 ? -1.142 -4.417 8.604 1.00 82.69 374 ALA A O 1
ATOM 2591 N N . ALA A 1 375 ? -2.413 -3.199 7.199 1.00 80.12 375 ALA A N 1
ATOM 2592 C CA . ALA A 1 375 ? -3.030 -4.334 6.530 1.00 80.12 375 ALA A CA 1
ATOM 2593 C C . ALA A 1 375 ? -1.987 -5.345 6.019 1.00 80.12 375 ALA A C 1
ATOM 2595 O O . ALA A 1 375 ? -2.258 -6.529 6.142 1.00 80.12 375 ALA A O 1
ATOM 2596 N N . LEU A 1 376 ? -0.791 -4.908 5.574 1.00 79.75 376 LEU A N 1
ATOM 2597 C CA . LEU A 1 376 ? 0.352 -5.751 5.166 1.00 79.75 376 LEU A CA 1
ATOM 2598 C C . LEU A 1 376 ? 0.865 -6.714 6.246 1.00 79.75 376 LEU A C 1
ATOM 2600 O O . LEU A 1 376 ? 1.451 -7.745 5.931 1.00 79.75 376 LEU A O 1
ATOM 2604 N N . VAL A 1 377 ? 0.701 -6.361 7.516 1.00 80.81 377 VAL A N 1
ATOM 2605 C CA . VAL A 1 377 ? 1.229 -7.128 8.652 1.00 80.81 377 VAL A CA 1
ATOM 2606 C C . VAL A 1 377 ? 0.096 -7.760 9.457 1.00 80.81 377 VAL A C 1
ATOM 2608 O O . VAL A 1 377 ? 0.249 -8.861 9.976 1.00 80.81 377 VAL A O 1
ATOM 2611 N N . GLY A 1 378 ? -1.050 -7.082 9.535 1.00 78.38 378 GLY A N 1
ATOM 2612 C CA . GLY A 1 378 ? -2.208 -7.513 10.309 1.00 78.38 378 GLY A CA 1
ATOM 2613 C C . GLY A 1 378 ? -3.094 -8.541 9.604 1.00 78.38 378 GLY A C 1
ATOM 2614 O O . GLY A 1 378 ? -3.673 -9.386 10.284 1.00 78.38 378 GLY A O 1
ATOM 2615 N N . LEU A 1 379 ? -3.170 -8.531 8.262 1.00 82.44 379 LEU A N 1
ATOM 2616 C CA . LEU A 1 379 ? -4.006 -9.481 7.511 1.00 82.44 379 LEU A CA 1
ATOM 2617 C C . LEU A 1 379 ? -3.675 -10.951 7.829 1.00 82.44 379 LEU A C 1
ATOM 2619 O O . LEU A 1 379 ? -4.614 -11.696 8.087 1.00 82.44 379 LEU A O 1
ATOM 2623 N N . PRO A 1 380 ? -2.399 -11.391 7.881 1.00 80.75 380 PRO A N 1
ATOM 2624 C CA . PRO A 1 380 ? -2.069 -12.751 8.286 1.00 80.75 380 PRO A CA 1
ATOM 2625 C C . PRO A 1 380 ? -2.675 -13.121 9.643 1.00 80.75 380 PRO A C 1
ATOM 2627 O O . PRO A 1 380 ? -3.348 -14.139 9.746 1.00 80.75 380 PRO A O 1
ATOM 2630 N N . GLY A 1 381 ? -2.527 -12.271 10.663 1.00 75.56 381 GLY A N 1
ATOM 2631 C CA . GLY A 1 381 ? -3.099 -12.520 11.991 1.00 75.56 381 GLY A CA 1
ATOM 2632 C C . GLY A 1 381 ? -4.628 -12.636 11.990 1.00 75.56 381 GLY A C 1
ATOM 2633 O O . GLY A 1 381 ? -5.176 -13.463 12.715 1.00 75.56 381 GLY A O 1
ATOM 2634 N N . ALA A 1 382 ? -5.312 -11.877 11.129 1.00 76.31 382 ALA A N 1
ATOM 2635 C CA . ALA A 1 382 ? -6.768 -11.934 10.975 1.00 76.31 382 ALA A CA 1
ATOM 2636 C C . ALA A 1 382 ? -7.278 -13.247 10.344 1.00 76.31 382 ALA A C 1
ATOM 2638 O O . ALA A 1 382 ? -8.469 -13.534 10.398 1.00 76.31 382 ALA A O 1
ATOM 2639 N N . LEU A 1 383 ? -6.392 -14.058 9.756 1.00 72.81 383 LEU A N 1
ATOM 2640 C CA . LEU A 1 383 ? -6.730 -15.321 9.085 1.00 72.81 383 LEU A CA 1
ATOM 2641 C C . LEU A 1 383 ? -6.538 -16.553 9.989 1.00 72.81 383 LEU A C 1
ATOM 2643 O O . LEU A 1 383 ? -6.613 -17.691 9.520 1.00 72.81 383 LEU A O 1
ATOM 2647 N N . GLY A 1 384 ? -6.265 -16.350 11.283 1.00 74.06 384 GLY A N 1
ATOM 2648 C CA . GLY A 1 384 ? -6.101 -17.430 12.256 1.00 74.06 384 GLY A CA 1
ATOM 2649 C C . GLY A 1 384 ? -4.815 -18.253 12.041 1.00 74.06 384 GLY A C 1
ATOM 2650 O O . GLY A 1 384 ? -3.770 -17.682 11.724 1.00 74.06 384 GLY A O 1
ATOM 2651 N N . PRO A 1 385 ? -4.826 -19.590 12.220 1.00 70.31 385 PRO A N 1
ATOM 2652 C CA . PRO A 1 385 ? -3.609 -20.416 12.230 1.00 70.31 385 PRO A CA 1
ATOM 2653 C C . PRO A 1 385 ? -2.852 -20.444 10.890 1.00 70.31 385 PRO A C 1
ATOM 2655 O O . PRO A 1 385 ? -1.624 -20.537 10.879 1.00 70.31 385 PRO A O 1
ATOM 2658 N N . ALA A 1 386 ? -3.546 -20.278 9.757 1.00 71.06 386 ALA A N 1
ATOM 2659 C CA . ALA A 1 386 ? -2.916 -20.107 8.439 1.00 71.06 386 ALA A CA 1
ATOM 2660 C C . ALA A 1 386 ? -2.109 -18.791 8.326 1.00 71.06 386 ALA A C 1
ATOM 2662 O O . ALA A 1 386 ? -1.248 -18.637 7.454 1.00 71.06 386 ALA A O 1
ATOM 2663 N N . GLY A 1 387 ? -2.359 -17.857 9.245 1.00 75.50 387 GLY A N 1
ATOM 2664 C CA . GLY A 1 387 ? -1.740 -16.548 9.340 1.00 75.50 387 GLY A CA 1
ATOM 2665 C C . GLY A 1 387 ? -0.249 -16.549 9.632 1.00 75.50 387 GLY A C 1
ATOM 2666 O O . GLY A 1 387 ? 0.477 -15.723 9.090 1.00 75.50 387 GLY A O 1
ATOM 2667 N N . ALA A 1 388 ? 0.253 -17.486 10.438 1.00 78.25 388 ALA A N 1
ATOM 2668 C CA . ALA A 1 388 ? 1.674 -17.503 10.796 1.00 78.25 388 ALA A CA 1
ATOM 2669 C C . ALA A 1 388 ? 2.570 -17.723 9.563 1.00 78.25 388 ALA A C 1
ATOM 2671 O O . ALA A 1 388 ? 3.551 -17.005 9.355 1.00 78.25 388 ALA A O 1
ATOM 2672 N N . LEU A 1 389 ? 2.185 -18.666 8.696 1.00 77.69 389 LEU A N 1
ATOM 2673 C CA . LEU A 1 389 ? 2.887 -18.940 7.443 1.00 77.69 389 LEU A CA 1
ATOM 2674 C C . LEU A 1 389 ? 2.770 -17.763 6.465 1.00 77.69 389 LEU A C 1
ATOM 2676 O O . LEU A 1 389 ? 3.772 -17.347 5.885 1.00 77.69 389 LEU A O 1
ATOM 2680 N N . ALA A 1 390 ? 1.566 -17.200 6.305 1.00 79.25 390 ALA A N 1
ATOM 2681 C CA . ALA A 1 390 ? 1.343 -16.035 5.448 1.00 79.25 390 ALA A CA 1
ATOM 2682 C C . ALA A 1 390 ? 2.170 -14.820 5.909 1.00 79.25 390 ALA A C 1
ATOM 2684 O O . ALA A 1 390 ? 2.752 -14.119 5.083 1.00 79.25 390 ALA A O 1
ATOM 2685 N N . GLY A 1 391 ? 2.290 -14.613 7.224 1.00 79.12 391 GLY A N 1
ATOM 2686 C CA . GLY A 1 391 ? 3.107 -13.559 7.821 1.00 79.12 391 GLY A CA 1
ATOM 2687 C C . GLY A 1 391 ? 4.600 -13.759 7.569 1.00 79.12 391 GLY A C 1
ATOM 2688 O O . GLY A 1 391 ? 5.276 -12.828 7.133 1.00 79.12 391 GLY A O 1
ATOM 2689 N N . ALA A 1 392 ? 5.110 -14.980 7.760 1.00 79.00 392 ALA A N 1
ATOM 2690 C CA . ALA A 1 392 ? 6.507 -15.305 7.473 1.00 79.00 392 ALA A CA 1
ATOM 2691 C C . ALA A 1 392 ? 6.851 -15.103 5.986 1.00 79.00 392 ALA A C 1
ATOM 2693 O O . ALA A 1 392 ? 7.850 -14.462 5.657 1.00 79.00 392 ALA A O 1
ATOM 2694 N N . LEU A 1 393 ? 5.997 -15.589 5.079 1.00 80.44 393 LEU A N 1
ATOM 2695 C CA . LEU A 1 393 ? 6.159 -15.409 3.633 1.00 80.44 393 LEU A CA 1
ATOM 2696 C C . LEU A 1 393 ? 6.079 -13.930 3.223 1.00 80.44 393 LEU A C 1
ATOM 2698 O O . LEU A 1 393 ? 6.892 -13.469 2.419 1.00 80.44 393 LEU A O 1
ATOM 2702 N N . GLY A 1 394 ? 5.148 -13.171 3.807 1.00 79.62 394 GLY A N 1
ATOM 2703 C CA . GLY A 1 394 ? 5.014 -11.734 3.579 1.00 79.62 394 GLY A CA 1
ATOM 2704 C C . GLY A 1 394 ? 6.256 -10.954 4.016 1.00 79.62 394 GLY A C 1
ATOM 2705 O O . GLY A 1 394 ? 6.771 -10.137 3.251 1.00 79.62 394 GLY A O 1
ATOM 2706 N N . ALA A 1 395 ? 6.792 -11.255 5.203 1.00 78.62 395 ALA A N 1
ATOM 2707 C CA . ALA A 1 395 ? 8.010 -10.635 5.720 1.00 78.62 395 ALA A CA 1
ATOM 2708 C C . ALA A 1 395 ? 9.237 -10.947 4.846 1.00 78.62 395 ALA A C 1
ATOM 2710 O O . ALA A 1 395 ? 9.996 -10.039 4.495 1.00 78.62 395 ALA A O 1
ATOM 2711 N N . LEU A 1 396 ? 9.404 -12.212 4.440 1.00 79.69 396 LEU A N 1
ATOM 2712 C CA . LEU A 1 396 ? 10.477 -12.633 3.532 1.00 79.69 396 LEU A CA 1
ATOM 2713 C C . LEU A 1 396 ? 10.395 -11.905 2.189 1.00 79.69 396 LEU A C 1
ATOM 2715 O O . LEU A 1 396 ? 11.399 -11.390 1.690 1.00 79.69 396 LEU A O 1
ATOM 2719 N N . GLY A 1 397 ? 9.196 -11.824 1.616 1.00 78.38 397 GLY A N 1
ATOM 2720 C CA . GLY A 1 397 ? 8.995 -11.148 0.347 1.00 78.38 397 GLY A CA 1
ATOM 2721 C C . GLY A 1 397 ? 9.223 -9.640 0.425 1.00 78.38 397 GLY A C 1
ATOM 2722 O O . GLY A 1 397 ? 9.932 -9.094 -0.420 1.00 78.38 397 GLY A O 1
ATOM 2723 N N . ALA A 1 398 ? 8.733 -8.968 1.471 1.00 78.50 398 ALA A N 1
ATOM 2724 C CA . ALA A 1 398 ? 8.997 -7.547 1.701 1.00 78.50 398 ALA A CA 1
ATOM 2725 C C . ALA A 1 398 ? 10.501 -7.253 1.867 1.00 78.50 398 ALA A C 1
ATOM 2727 O O . ALA A 1 398 ? 11.013 -6.300 1.273 1.00 78.50 398 ALA A O 1
ATOM 2728 N N . GLY A 1 399 ? 11.226 -8.097 2.611 1.00 76.12 399 GLY A N 1
ATOM 2729 C CA . GLY A 1 399 ? 12.678 -7.990 2.772 1.00 76.12 399 GLY A CA 1
ATOM 2730 C C . GLY A 1 399 ? 13.437 -8.145 1.450 1.00 76.12 399 GLY A C 1
ATOM 2731 O O . GLY A 1 399 ? 14.327 -7.349 1.147 1.00 76.12 399 GLY A O 1
ATOM 2732 N N . ALA A 1 400 ? 13.045 -9.115 0.620 1.00 76.06 400 ALA A N 1
ATOM 2733 C CA . ALA A 1 400 ? 13.632 -9.330 -0.701 1.00 76.06 400 ALA A CA 1
ATOM 2734 C C . ALA A 1 400 ? 13.362 -8.166 -1.677 1.00 76.06 400 ALA A C 1
ATOM 2736 O O . ALA A 1 400 ? 14.265 -7.763 -2.414 1.00 76.06 400 ALA A O 1
ATOM 2737 N N . LEU A 1 401 ? 12.156 -7.580 -1.664 1.00 74.56 401 LEU A N 1
ATOM 2738 C CA . LEU A 1 401 ? 11.851 -6.376 -2.450 1.00 74.56 401 LEU A CA 1
ATOM 2739 C C . LEU A 1 401 ? 12.668 -5.169 -1.980 1.00 74.56 401 LEU A C 1
ATOM 2741 O O . LEU A 1 401 ? 13.208 -4.425 -2.799 1.00 74.56 401 LEU A O 1
ATOM 2745 N N . GLY A 1 402 ? 12.818 -5.008 -0.664 1.00 75.94 402 GLY A N 1
ATOM 2746 C CA . GLY A 1 402 ? 13.702 -4.008 -0.079 1.00 75.94 402 GLY A CA 1
ATOM 2747 C C . GLY A 1 402 ? 15.132 -4.141 -0.605 1.00 75.94 402 GLY A C 1
ATOM 2748 O O . GLY A 1 402 ? 15.671 -3.188 -1.165 1.00 75.94 402 GLY A O 1
ATOM 2749 N N . LEU A 1 403 ? 15.711 -5.341 -0.519 1.00 73.69 403 LEU A N 1
ATOM 2750 C CA . LEU A 1 403 ? 17.055 -5.655 -1.020 1.00 73.69 403 LEU A CA 1
ATOM 2751 C C . LEU A 1 403 ? 17.259 -5.212 -2.481 1.00 73.69 403 LEU A C 1
ATOM 2753 O O . LEU A 1 403 ? 18.250 -4.560 -2.820 1.00 73.69 403 LEU A O 1
ATOM 2757 N N . LEU A 1 404 ? 16.302 -5.552 -3.347 1.00 72.94 404 LEU A N 1
ATOM 2758 C CA . LEU A 1 404 ? 16.319 -5.188 -4.762 1.00 72.94 404 LEU A CA 1
ATOM 2759 C C . LEU A 1 404 ? 16.271 -3.686 -4.994 1.00 72.94 404 LEU A C 1
ATOM 2761 O O . LEU A 1 404 ? 17.026 -3.169 -5.820 1.00 72.94 404 LEU A O 1
ATOM 2765 N N . HIS A 1 405 ? 15.374 -3.006 -4.283 1.00 75.50 405 HIS A N 1
ATOM 2766 C CA . HIS A 1 405 ? 15.201 -1.564 -4.372 1.00 75.50 405 HIS A CA 1
ATOM 2767 C C . HIS A 1 405 ? 16.509 -0.846 -4.043 1.00 75.50 405 HIS A C 1
ATOM 2769 O O . HIS A 1 405 ? 17.002 -0.061 -4.851 1.00 75.50 405 HIS A O 1
ATOM 2775 N N . PHE A 1 406 ? 17.154 -1.195 -2.925 1.00 74.44 406 PHE A N 1
ATOM 2776 C CA . PHE A 1 406 ? 18.442 -0.603 -2.549 1.00 74.44 406 PHE A CA 1
ATOM 2777 C C . PHE A 1 406 ? 19.539 -0.858 -3.577 1.00 74.44 406 PHE A C 1
ATOM 2779 O O . PHE A 1 406 ? 20.305 0.055 -3.889 1.00 74.44 406 PHE A O 1
ATOM 2786 N N . ARG A 1 407 ? 19.599 -2.061 -4.159 1.00 72.75 407 ARG A N 1
ATOM 2787 C CA . ARG A 1 407 ? 20.558 -2.363 -5.228 1.00 72.75 407 ARG A CA 1
ATOM 2788 C C . ARG A 1 407 ? 20.311 -1.498 -6.468 1.00 72.75 407 ARG A C 1
ATOM 2790 O O . ARG A 1 407 ? 21.261 -0.974 -7.048 1.00 72.75 407 ARG A O 1
ATOM 2797 N N . ALA A 1 408 ? 19.053 -1.327 -6.869 1.00 71.06 408 ALA A N 1
ATOM 2798 C CA . ALA A 1 408 ? 18.691 -0.503 -8.020 1.00 71.06 408 ALA A CA 1
ATOM 2799 C C . ALA A 1 408 ? 19.003 0.982 -7.790 1.00 71.06 408 ALA A C 1
ATOM 2801 O O . ALA A 1 408 ? 19.540 1.640 -8.680 1.00 71.06 408 ALA A O 1
ATOM 2802 N N . LEU A 1 409 ? 18.740 1.488 -6.583 1.00 73.44 409 LEU A N 1
ATOM 2803 C CA . LEU A 1 409 ? 19.093 2.846 -6.176 1.00 73.44 409 LEU A CA 1
ATOM 2804 C C . LEU A 1 409 ? 20.606 3.066 -6.142 1.00 73.44 409 LEU A C 1
ATOM 2806 O O . LEU A 1 409 ? 21.082 4.082 -6.644 1.00 73.44 409 LEU A O 1
ATOM 2810 N N . ALA A 1 410 ? 21.367 2.107 -5.609 1.00 69.62 410 ALA A N 1
ATOM 2811 C CA . ALA A 1 410 ? 22.825 2.162 -5.605 1.00 69.62 410 ALA A CA 1
ATOM 2812 C C . ALA A 1 410 ? 23.381 2.217 -7.036 1.00 69.62 410 ALA A C 1
ATOM 2814 O O . ALA A 1 410 ? 24.200 3.082 -7.336 1.00 69.62 410 ALA A O 1
ATOM 2815 N N . ALA A 1 411 ? 22.873 1.374 -7.941 1.00 68.19 411 ALA A N 1
ATOM 2816 C CA . ALA A 1 411 ? 23.261 1.395 -9.350 1.00 68.19 411 ALA A CA 1
ATOM 2817 C C . ALA A 1 411 ? 22.882 2.716 -10.049 1.00 68.19 411 ALA A C 1
ATOM 2819 O O . ALA A 1 411 ? 23.659 3.241 -10.847 1.00 68.19 411 ALA A O 1
ATOM 2820 N N . ALA A 1 412 ? 21.709 3.280 -9.740 1.00 65.75 412 ALA A N 1
ATOM 2821 C CA . ALA A 1 412 ? 21.250 4.547 -10.307 1.00 65.75 412 ALA A CA 1
ATOM 2822 C C . ALA A 1 412 ? 22.048 5.764 -9.796 1.00 65.75 412 ALA A C 1
ATOM 2824 O O . ALA A 1 412 ? 22.270 6.712 -10.551 1.00 65.75 412 ALA A O 1
ATOM 2825 N N . ALA A 1 413 ? 22.481 5.744 -8.532 1.00 65.75 413 ALA A N 1
ATOM 2826 C CA . ALA A 1 413 ? 23.198 6.846 -7.890 1.00 65.75 413 ALA A CA 1
ATOM 2827 C C . ALA A 1 413 ? 24.717 6.805 -8.116 1.00 65.75 413 ALA A C 1
ATOM 2829 O O . ALA A 1 413 ? 25.337 7.846 -8.333 1.00 65.75 413 ALA A O 1
ATOM 2830 N N . LEU A 1 414 ? 25.317 5.614 -8.043 1.00 63.16 414 LEU A N 1
ATOM 2831 C CA . LEU A 1 414 ? 26.770 5.420 -8.008 1.00 63.16 414 LEU A CA 1
ATOM 2832 C C . LEU A 1 414 ? 27.332 4.829 -9.308 1.00 63.16 414 LEU A C 1
ATOM 2834 O O . LEU A 1 414 ? 28.547 4.839 -9.499 1.00 63.16 414 LEU A O 1
ATOM 2838 N N . GLY A 1 415 ? 26.471 4.362 -10.216 1.00 62.88 415 GLY A N 1
ATOM 2839 C CA . GLY A 1 415 ? 26.886 3.594 -11.387 1.00 62.88 415 GLY A CA 1
ATOM 2840 C C . GLY A 1 415 ? 27.140 2.117 -11.050 1.00 62.88 415 GLY A C 1
ATOM 2841 O O . GLY A 1 415 ? 26.799 1.665 -9.954 1.00 62.88 415 GLY A O 1
ATOM 2842 N N . PRO A 1 416 ? 27.688 1.331 -11.994 1.00 62.69 416 PRO A N 1
ATOM 2843 C CA . PRO A 1 416 ? 27.947 -0.088 -11.775 1.00 62.69 416 PRO A CA 1
ATOM 2844 C C . PRO A 1 416 ? 28.903 -0.303 -10.596 1.00 62.69 416 PRO A C 1
ATOM 2846 O O . PRO A 1 416 ? 29.936 0.360 -10.482 1.00 62.69 416 PRO A O 1
ATOM 2849 N N . THR A 1 417 ? 28.551 -1.240 -9.716 1.00 63.12 417 THR A N 1
ATOM 2850 C CA . THR A 1 417 ? 29.397 -1.653 -8.597 1.00 63.12 417 THR A CA 1
ATOM 2851 C C . THR A 1 417 ? 30.654 -2.356 -9.113 1.00 63.12 417 THR A C 1
ATOM 2853 O O . THR A 1 417 ? 30.565 -3.146 -10.055 1.00 63.12 417 THR A O 1
ATOM 2856 N N . PRO A 1 418 ? 31.836 -2.085 -8.529 1.00 64.50 418 PRO A N 1
ATOM 2857 C CA . PRO A 1 418 ? 33.051 -2.798 -8.899 1.00 64.50 418 PRO A CA 1
ATOM 2858 C C . PRO A 1 418 ? 32.890 -4.295 -8.609 1.00 64.50 418 PRO A C 1
ATOM 2860 O O . PRO A 1 418 ? 32.396 -4.674 -7.544 1.00 64.50 418 PRO A O 1
ATOM 2863 N N . ALA A 1 419 ? 33.315 -5.132 -9.558 1.00 66.94 419 ALA A N 1
ATOM 2864 C CA . ALA A 1 419 ? 33.222 -6.583 -9.450 1.00 66.94 419 ALA A CA 1
ATOM 2865 C C . ALA A 1 419 ? 33.955 -7.116 -8.206 1.00 66.94 419 ALA A C 1
ATOM 2867 O O . ALA A 1 419 ? 34.908 -6.509 -7.703 1.00 66.94 419 ALA A O 1
ATOM 2868 N N . ALA A 1 420 ? 33.527 -8.284 -7.722 1.00 64.38 420 ALA A N 1
ATOM 2869 C CA . ALA A 1 420 ? 34.198 -8.960 -6.618 1.00 64.38 420 ALA A CA 1
ATOM 2870 C C . ALA A 1 420 ? 35.686 -9.189 -6.944 1.00 64.38 420 ALA A C 1
ATOM 2872 O O . ALA A 1 420 ? 36.017 -9.746 -7.985 1.00 64.38 420 ALA A O 1
ATOM 2873 N N . GLY A 1 421 ? 36.576 -8.729 -6.058 1.00 63.66 421 GLY A N 1
ATOM 2874 C CA . GLY A 1 421 ? 38.032 -8.807 -6.243 1.00 63.66 421 GLY A CA 1
ATOM 2875 C C . GLY A 1 421 ? 38.675 -7.585 -6.910 1.00 63.66 421 GLY A C 1
ATOM 2876 O O . GLY A 1 421 ? 39.899 -7.482 -6.908 1.00 63.66 421 GLY A O 1
ATOM 2877 N N . ALA A 1 422 ? 37.894 -6.623 -7.415 1.00 74.25 422 ALA A N 1
ATOM 2878 C CA . ALA A 1 422 ? 38.446 -5.391 -7.972 1.00 74.25 422 ALA A CA 1
ATOM 2879 C C . ALA A 1 422 ? 39.071 -4.487 -6.879 1.00 74.25 422 ALA A C 1
ATOM 2881 O O . ALA A 1 422 ? 38.540 -4.407 -5.758 1.00 74.25 422 ALA A O 1
ATOM 2882 N N . PRO A 1 423 ? 40.155 -3.747 -7.193 1.00 72.06 423 PRO A N 1
ATOM 2883 C CA . PRO A 1 423 ? 40.726 -2.764 -6.277 1.00 72.06 423 PRO A CA 1
ATOM 2884 C C . PRO A 1 423 ? 39.656 -1.746 -5.856 1.00 72.06 423 PRO A C 1
ATOM 2886 O O . PRO A 1 423 ? 38.962 -1.170 -6.690 1.00 72.06 423 PRO A O 1
ATOM 2889 N N . GLY A 1 424 ? 39.487 -1.534 -4.548 1.00 72.00 424 GLY A N 1
ATOM 2890 C CA . GLY A 1 424 ? 38.505 -0.583 -4.012 1.00 72.00 424 GLY A CA 1
ATOM 2891 C C . GLY A 1 424 ? 37.083 -1.124 -3.801 1.00 72.00 424 GLY A C 1
ATOM 2892 O O . GLY A 1 424 ? 36.263 -0.405 -3.225 1.00 72.00 424 GLY A O 1
ATOM 2893 N N . ALA A 1 425 ? 36.784 -2.384 -4.152 1.00 72.69 425 ALA A N 1
ATOM 2894 C CA . ALA A 1 425 ? 35.462 -2.987 -3.926 1.00 72.69 425 ALA A CA 1
ATOM 2895 C C . ALA A 1 425 ? 35.059 -3.006 -2.437 1.00 72.69 425 ALA A C 1
ATOM 2897 O O . ALA A 1 425 ? 33.941 -2.628 -2.087 1.00 72.69 425 ALA A O 1
ATOM 2898 N N . ARG A 1 426 ? 35.998 -3.337 -1.536 1.00 72.50 426 ARG A N 1
ATOM 2899 C CA . ARG A 1 426 ? 35.781 -3.255 -0.077 1.00 72.50 426 ARG A CA 1
ATOM 2900 C C . ARG A 1 426 ? 35.493 -1.827 0.396 1.00 72.50 426 ARG A C 1
ATOM 2902 O O . ARG A 1 426 ? 34.593 -1.624 1.201 1.00 72.50 426 ARG A O 1
ATOM 2909 N N . GLY A 1 427 ? 36.215 -0.831 -0.121 1.00 72.25 427 GLY A N 1
ATOM 2910 C CA . GLY A 1 427 ? 35.997 0.576 0.238 1.00 72.25 427 GLY A CA 1
ATOM 2911 C C . GLY A 1 427 ? 34.659 1.124 -0.270 1.00 72.25 427 GLY A C 1
ATOM 2912 O O . GLY A 1 427 ? 34.027 1.947 0.389 1.00 72.25 427 GLY A O 1
ATOM 2913 N N . ALA A 1 428 ? 34.188 0.658 -1.430 1.00 71.31 428 ALA A N 1
ATOM 2914 C CA . ALA A 1 428 ? 32.844 0.956 -1.920 1.00 71.31 428 ALA A CA 1
ATOM 2915 C C . ALA A 1 428 ? 31.761 0.321 -1.030 1.00 71.31 428 ALA A C 1
ATOM 2917 O O . ALA A 1 428 ? 30.836 1.023 -0.626 1.00 71.31 428 ALA A O 1
ATOM 2918 N N . ALA A 1 429 ? 31.921 -0.953 -0.656 1.00 69.38 429 ALA A N 1
ATOM 2919 C CA . ALA A 1 429 ? 30.998 -1.653 0.237 1.00 69.38 429 ALA A CA 1
ATOM 2920 C C . ALA A 1 429 ? 30.924 -1.003 1.632 1.00 69.38 429 ALA A C 1
ATOM 2922 O O . ALA A 1 429 ? 29.831 -0.781 2.147 1.00 69.38 429 ALA A O 1
ATOM 2923 N N . LEU A 1 430 ? 32.063 -0.609 2.216 1.00 69.62 430 LEU A N 1
ATOM 2924 C CA . LEU A 1 430 ? 32.101 0.095 3.505 1.00 69.62 430 LEU A CA 1
ATOM 2925 C C . LEU A 1 430 ? 31.388 1.451 3.446 1.00 69.62 430 LEU A C 1
ATOM 2927 O O . LEU A 1 430 ? 30.581 1.755 4.320 1.00 69.62 430 LEU A O 1
ATOM 2931 N N . ARG A 1 431 ? 31.624 2.253 2.399 1.00 71.00 431 ARG A N 1
ATOM 2932 C CA . ARG A 1 431 ? 30.917 3.534 2.211 1.00 71.00 431 ARG A CA 1
ATOM 2933 C C . ARG A 1 431 ? 29.414 3.342 2.021 1.00 71.00 431 ARG A C 1
ATOM 2935 O O . ARG A 1 431 ? 28.639 4.121 2.568 1.00 71.00 431 ARG A O 1
ATOM 2942 N N . ALA A 1 432 ? 29.006 2.303 1.291 1.00 69.12 432 ALA A N 1
ATOM 2943 C CA . ALA A 1 432 ? 27.599 1.939 1.154 1.00 69.12 432 ALA A CA 1
ATOM 2944 C C . ALA A 1 432 ? 26.989 1.537 2.508 1.00 69.12 432 ALA A C 1
ATOM 2946 O O . ALA A 1 432 ? 25.894 1.988 2.829 1.00 69.12 432 ALA A O 1
ATOM 2947 N N . GLY A 1 433 ? 27.716 0.770 3.328 1.00 69.75 433 GLY A N 1
ATOM 2948 C CA . GLY A 1 433 ? 27.300 0.399 4.683 1.00 69.75 433 GLY A CA 1
ATOM 2949 C C . GLY A 1 433 ? 27.140 1.602 5.617 1.00 69.75 433 GLY A C 1
ATOM 2950 O O . GLY A 1 433 ? 26.106 1.737 6.266 1.00 69.75 433 GLY A O 1
ATOM 2951 N N . VAL A 1 434 ? 28.110 2.523 5.633 1.00 71.88 434 VAL A N 1
ATOM 2952 C CA . VAL A 1 434 ? 28.028 3.768 6.423 1.00 71.88 434 VAL A CA 1
ATOM 2953 C C . VAL A 1 434 ? 26.857 4.638 5.959 1.00 71.88 434 VAL A C 1
ATOM 2955 O O . VAL A 1 434 ? 26.086 5.127 6.784 1.00 71.88 434 VAL A O 1
ATOM 2958 N N . GLY A 1 435 ? 26.676 4.791 4.644 1.00 71.62 435 GLY A N 1
ATOM 2959 C CA . GLY A 1 435 ? 25.542 5.523 4.078 1.00 71.62 435 GLY A CA 1
ATOM 2960 C C . GLY A 1 435 ? 24.192 4.895 4.437 1.00 71.62 435 GLY A C 1
ATOM 2961 O O . GLY A 1 435 ? 23.271 5.610 4.825 1.00 71.62 435 GLY A O 1
ATOM 2962 N N . ALA A 1 436 ? 24.082 3.565 4.375 1.00 71.00 436 ALA A N 1
ATOM 2963 C CA . ALA A 1 436 ? 22.883 2.836 4.783 1.00 71.00 436 ALA A CA 1
ATOM 2964 C C . ALA A 1 436 ? 22.583 3.018 6.280 1.00 71.00 436 ALA A C 1
ATOM 2966 O O . ALA A 1 436 ? 21.433 3.258 6.641 1.00 71.00 436 ALA A O 1
ATOM 2967 N N . GLY A 1 437 ? 23.607 2.984 7.141 1.00 71.00 437 GLY A N 1
ATOM 2968 C CA . GLY A 1 437 ? 23.467 3.254 8.575 1.00 71.00 437 GLY A CA 1
ATOM 2969 C C . GLY A 1 437 ? 22.991 4.681 8.873 1.00 71.00 437 GLY A C 1
ATOM 2970 O O . GLY A 1 437 ? 22.067 4.871 9.663 1.00 71.00 437 GLY A O 1
ATOM 2971 N N . ALA A 1 438 ? 23.550 5.686 8.189 1.00 74.88 438 ALA A N 1
ATOM 2972 C CA . ALA A 1 438 ? 23.111 7.076 8.323 1.00 74.88 438 ALA A CA 1
ATOM 2973 C C . ALA A 1 438 ? 21.652 7.268 7.866 1.00 74.88 438 ALA A C 1
ATOM 2975 O O . ALA A 1 438 ? 20.868 7.930 8.546 1.00 74.88 438 ALA A O 1
ATOM 2976 N N . LEU A 1 439 ? 21.260 6.641 6.751 1.00 77.06 439 LEU A N 1
ATOM 2977 C CA . LEU A 1 439 ? 19.875 6.650 6.275 1.00 77.06 439 LEU A CA 1
ATOM 2978 C C . LEU A 1 439 ? 18.926 5.928 7.242 1.00 77.06 439 LEU A C 1
ATOM 2980 O O . LEU A 1 439 ? 17.798 6.379 7.415 1.00 77.06 439 LEU A O 1
ATOM 2984 N N . ALA A 1 440 ? 19.366 4.854 7.905 1.00 78.44 440 ALA A N 1
ATOM 2985 C CA . ALA A 1 440 ? 18.574 4.160 8.924 1.00 78.44 440 ALA A CA 1
ATOM 2986 C C . ALA A 1 440 ? 18.320 5.040 10.153 1.00 78.44 440 ALA A C 1
ATOM 2988 O O . ALA A 1 440 ? 17.191 5.103 10.639 1.00 78.44 440 ALA A O 1
ATOM 2989 N N . ALA A 1 441 ? 19.344 5.763 10.618 1.00 74.38 441 ALA A N 1
ATOM 2990 C CA . ALA A 1 441 ? 19.204 6.725 11.707 1.00 74.38 441 ALA A CA 1
ATOM 2991 C C . ALA A 1 441 ? 18.249 7.871 11.330 1.00 74.38 441 ALA A C 1
ATOM 2993 O O . ALA A 1 441 ? 17.359 8.214 12.109 1.00 74.38 441 ALA A O 1
ATOM 2994 N N . LEU A 1 442 ? 18.376 8.408 10.111 1.00 76.06 442 LEU A N 1
ATOM 2995 C CA . LEU A 1 442 ? 17.456 9.417 9.581 1.00 76.06 442 LEU A CA 1
ATOM 2996 C C . LEU A 1 442 ? 16.024 8.887 9.465 1.00 76.06 442 LEU A C 1
ATOM 2998 O O . LEU A 1 442 ? 15.095 9.603 9.819 1.00 76.06 442 LEU A O 1
ATOM 3002 N N . ALA A 1 443 ? 15.830 7.643 9.023 1.00 76.75 443 ALA A N 1
ATOM 3003 C CA . ALA A 1 443 ? 14.511 7.019 8.953 1.00 76.75 443 ALA A CA 1
ATOM 3004 C C . ALA A 1 443 ? 13.890 6.858 10.344 1.00 76.75 443 ALA A C 1
ATOM 3006 O O . ALA A 1 443 ? 12.723 7.178 10.535 1.00 76.75 443 ALA A O 1
ATOM 3007 N N . ALA A 1 444 ? 14.667 6.410 11.332 1.00 76.88 444 ALA A N 1
ATOM 3008 C CA . ALA A 1 444 ? 14.193 6.285 12.706 1.00 76.88 444 ALA A CA 1
ATOM 3009 C C . ALA A 1 444 ? 13.805 7.648 13.305 1.00 76.88 444 ALA A C 1
ATOM 3011 O O . ALA A 1 444 ? 12.793 7.744 13.997 1.00 76.88 444 ALA A O 1
ATOM 3012 N N . LEU A 1 445 ? 14.572 8.704 13.013 1.00 76.38 445 LEU A N 1
ATOM 3013 C CA . LEU A 1 445 ? 14.241 10.070 13.421 1.00 76.38 445 LEU A CA 1
ATOM 3014 C C . LEU A 1 445 ? 12.979 10.576 12.713 1.00 76.38 445 LEU A C 1
ATOM 3016 O O . LEU A 1 445 ? 12.065 11.060 13.368 1.00 76.38 445 LEU A O 1
ATOM 3020 N N . ALA A 1 446 ? 12.901 10.430 11.394 1.00 78.19 446 ALA A N 1
ATOM 3021 C CA . ALA A 1 446 ? 11.758 10.877 10.609 1.00 78.19 446 ALA A CA 1
ATOM 3022 C C . ALA A 1 446 ? 10.469 10.114 10.972 1.00 78.19 446 ALA A C 1
ATOM 3024 O O . ALA A 1 446 ? 9.406 10.724 11.017 1.00 78.19 446 ALA A O 1
ATOM 3025 N N . ALA A 1 447 ? 10.554 8.830 11.336 1.00 78.12 447 ALA A N 1
ATOM 3026 C CA . ALA A 1 447 ? 9.421 8.073 11.869 1.00 78.12 447 ALA A CA 1
ATOM 3027 C C . ALA A 1 447 ? 8.918 8.633 13.212 1.00 78.12 447 ALA A C 1
ATOM 3029 O O . ALA A 1 447 ? 7.719 8.627 13.452 1.00 78.12 447 ALA A O 1
ATOM 3030 N N . ARG A 1 448 ? 9.810 9.151 14.070 1.00 78.44 448 ARG A N 1
ATOM 3031 C CA . ARG A 1 448 ? 9.422 9.839 15.318 1.00 78.44 448 ARG A CA 1
ATOM 3032 C C . ARG A 1 448 ? 8.781 11.206 15.081 1.00 78.44 448 ARG A C 1
ATOM 3034 O O . ARG A 1 448 ? 8.080 11.691 15.956 1.00 78.44 448 ARG A O 1
ATOM 3041 N N . LEU A 1 449 ? 9.057 11.825 13.935 1.00 80.44 449 LEU A N 1
ATOM 3042 C CA . LEU A 1 449 ? 8.473 13.099 13.502 1.00 80.44 449 LEU A CA 1
ATOM 3043 C C . LEU A 1 449 ? 7.229 12.890 12.622 1.00 80.44 449 LEU A C 1
ATOM 3045 O O . LEU A 1 449 ? 6.842 13.786 11.877 1.00 80.44 449 LEU A O 1
ATOM 3049 N N . ASP A 1 450 ? 6.658 11.685 12.647 1.00 76.69 450 ASP A N 1
ATOM 3050 C CA . ASP A 1 450 ? 5.491 11.273 11.872 1.00 76.69 450 ASP A CA 1
ATOM 3051 C C . ASP A 1 450 ? 5.592 11.452 10.348 1.00 76.69 450 ASP A C 1
ATOM 3053 O O . ASP A 1 450 ? 4.578 11.468 9.644 1.00 76.69 450 ASP A O 1
ATOM 3057 N N . ALA A 1 451 ? 6.809 11.488 9.797 1.00 80.94 451 ALA A N 1
ATOM 3058 C CA . ALA A 1 451 ? 7.024 11.671 8.366 1.00 80.94 451 ALA A CA 1
ATOM 3059 C C . ALA A 1 451 ? 6.342 10.565 7.542 1.00 80.94 451 ALA A C 1
ATOM 3061 O O . ALA A 1 451 ? 6.636 9.373 7.681 1.00 80.94 451 ALA A O 1
ATOM 3062 N N . ASP A 1 452 ? 5.441 10.961 6.644 1.00 81.19 452 ASP A N 1
ATOM 3063 C CA . ASP A 1 452 ? 4.737 10.047 5.750 1.00 81.19 452 ASP A CA 1
ATOM 3064 C C . ASP A 1 452 ? 5.700 9.435 4.703 1.00 81.19 452 ASP A C 1
ATOM 3066 O O . ASP A 1 452 ? 6.284 10.173 3.896 1.00 81.19 452 ASP A O 1
ATOM 3070 N N . PRO A 1 453 ? 5.866 8.094 4.658 1.00 84.62 453 PRO A N 1
ATOM 3071 C CA . PRO A 1 453 ? 6.748 7.438 3.695 1.00 84.62 453 PRO A CA 1
ATOM 3072 C C . PRO A 1 453 ? 6.374 7.742 2.243 1.00 84.62 453 PRO A C 1
ATOM 3074 O O . PRO A 1 453 ? 7.256 7.833 1.386 1.00 84.62 453 PRO A O 1
ATOM 3077 N N . TRP A 1 454 ? 5.078 7.913 1.954 1.00 83.50 454 TRP A N 1
ATOM 3078 C CA . TRP A 1 454 ? 4.612 8.229 0.608 1.00 83.50 454 TRP A CA 1
ATOM 3079 C C . TRP A 1 454 ? 5.067 9.620 0.163 1.00 83.50 454 TRP A C 1
ATOM 3081 O O . TRP A 1 454 ? 5.538 9.787 -0.960 1.00 83.50 454 TRP A O 1
ATOM 3091 N N . THR A 1 455 ? 4.985 10.608 1.047 1.00 81.12 455 THR A N 1
ATOM 3092 C CA . THR A 1 455 ? 5.456 11.970 0.785 1.00 81.12 455 THR A CA 1
ATOM 3093 C C . THR A 1 455 ? 6.958 11.990 0.497 1.00 81.12 455 THR A C 1
ATOM 3095 O O . THR A 1 455 ? 7.386 12.582 -0.494 1.00 81.12 455 THR A O 1
ATOM 3098 N N . VAL A 1 456 ? 7.766 11.271 1.285 1.00 83.44 456 VAL A N 1
ATOM 3099 C CA . VAL A 1 456 ? 9.216 11.139 1.040 1.00 83.44 456 VAL A CA 1
ATOM 3100 C C . VAL A 1 456 ? 9.500 10.443 -0.298 1.00 83.44 456 VAL A C 1
ATOM 3102 O O . VAL A 1 456 ? 10.369 10.880 -1.057 1.00 83.44 456 VAL A O 1
ATOM 3105 N N . PHE A 1 457 ? 8.736 9.399 -0.628 1.00 84.12 457 PHE A N 1
ATOM 3106 C CA . PHE A 1 457 ? 8.829 8.706 -1.914 1.00 84.12 457 PHE A CA 1
ATOM 3107 C C . PHE A 1 457 ? 8.489 9.631 -3.093 1.00 84.12 457 PHE A C 1
ATOM 3109 O O . PHE A 1 457 ? 9.252 9.709 -4.059 1.00 84.12 457 PHE A O 1
ATOM 3116 N N . ALA A 1 458 ? 7.385 10.375 -3.001 1.00 80.75 458 ALA A N 1
ATOM 3117 C CA . ALA A 1 458 ? 6.966 11.332 -4.017 1.00 80.75 458 ALA A CA 1
ATOM 3118 C C . ALA A 1 458 ? 8.006 12.448 -4.195 1.00 80.75 458 ALA A C 1
ATOM 3120 O O . ALA A 1 458 ? 8.318 12.817 -5.323 1.00 80.75 458 ALA A O 1
ATOM 3121 N N . LEU A 1 459 ? 8.623 12.934 -3.115 1.00 78.81 459 LEU A N 1
ATOM 3122 C CA . LEU A 1 459 ? 9.717 13.903 -3.206 1.00 78.81 459 LEU A CA 1
ATOM 3123 C C . LEU A 1 459 ? 10.921 13.343 -3.960 1.00 78.81 459 LEU A C 1
ATOM 3125 O O . LEU A 1 459 ? 11.426 13.997 -4.872 1.00 78.81 459 LEU A O 1
ATOM 3129 N N . GLY A 1 460 ? 11.347 12.119 -3.636 1.00 80.38 460 GLY A N 1
ATOM 3130 C CA . GLY A 1 460 ? 12.415 11.437 -4.369 1.00 80.38 460 GLY A CA 1
ATOM 3131 C C . GLY A 1 460 ? 12.095 11.302 -5.860 1.00 80.38 460 GLY A C 1
ATOM 3132 O O . GLY A 1 460 ? 12.924 11.639 -6.708 1.00 80.38 460 GLY A O 1
ATOM 3133 N N . GLY A 1 461 ? 10.865 10.894 -6.187 1.00 79.94 461 GLY A N 1
ATOM 3134 C CA . GLY A 1 461 ? 10.389 10.798 -7.566 1.00 79.94 461 GLY A CA 1
ATOM 3135 C C . GLY A 1 461 ? 10.335 12.149 -8.290 1.00 79.94 461 GLY A C 1
ATOM 3136 O O . GLY A 1 461 ? 10.774 12.261 -9.434 1.00 79.94 461 GLY A O 1
ATOM 3137 N N . GLY A 1 462 ? 9.880 13.201 -7.609 1.00 77.44 462 GLY A N 1
ATOM 3138 C CA . GLY A 1 462 ? 9.831 14.562 -8.138 1.00 77.44 462 GLY A CA 1
ATOM 3139 C C . GLY A 1 462 ? 11.223 15.116 -8.430 1.00 77.44 462 GLY A C 1
ATOM 3140 O O . GLY A 1 462 ? 11.471 15.602 -9.532 1.00 77.44 462 GLY A O 1
ATOM 3141 N N . VAL A 1 463 ? 12.167 14.974 -7.493 1.00 79.69 463 VAL A N 1
ATOM 3142 C CA . VAL A 1 463 ? 13.573 15.378 -7.685 1.00 79.69 463 VAL A CA 1
ATOM 3143 C C . VAL A 1 463 ? 14.187 14.649 -8.879 1.00 79.69 463 VAL A C 1
ATOM 3145 O O . VAL A 1 463 ? 14.844 15.278 -9.710 1.00 79.69 463 VAL A O 1
ATOM 3148 N N . ALA A 1 464 ? 13.936 13.345 -9.008 1.00 78.50 464 ALA A N 1
ATOM 3149 C CA . ALA A 1 464 ? 14.393 12.566 -10.151 1.00 78.50 464 ALA A CA 1
ATOM 3150 C C . ALA A 1 464 ? 13.831 13.077 -11.484 1.00 78.50 464 ALA A C 1
ATOM 3152 O O . ALA A 1 464 ? 14.597 13.295 -12.425 1.00 78.50 464 ALA A O 1
ATOM 3153 N N . ALA A 1 465 ? 12.516 13.293 -11.564 1.00 76.50 465 ALA A N 1
ATOM 3154 C CA . ALA A 1 465 ? 11.863 13.798 -12.769 1.00 76.50 465 ALA A CA 1
ATOM 3155 C C . ALA A 1 465 ? 12.401 15.185 -13.162 1.00 76.50 465 ALA A C 1
ATOM 3157 O O . ALA A 1 465 ? 12.775 15.410 -14.316 1.00 76.50 465 ALA A O 1
ATOM 3158 N N . LEU A 1 466 ? 12.534 16.092 -12.187 1.00 73.38 466 LEU A N 1
ATOM 3159 C CA . LEU A 1 466 ? 13.050 17.448 -12.394 1.00 73.38 466 LEU A CA 1
ATOM 3160 C C . LEU A 1 466 ? 14.506 17.454 -12.865 1.00 73.38 466 LEU A C 1
ATOM 3162 O O . LEU A 1 466 ? 14.857 18.195 -13.784 1.00 73.38 466 LEU A O 1
ATOM 3166 N N . ALA A 1 467 ? 15.353 16.600 -12.286 1.00 72.06 467 ALA A N 1
ATOM 3167 C CA . ALA A 1 467 ? 16.753 16.470 -12.684 1.00 72.06 467 ALA A CA 1
ATOM 3168 C C . ALA A 1 467 ? 16.918 16.038 -14.150 1.00 72.06 467 ALA A C 1
ATOM 3170 O O . ALA A 1 467 ? 17.972 16.266 -14.745 1.00 72.06 467 ALA A O 1
ATOM 3171 N N . ARG A 1 468 ? 15.886 15.415 -14.732 1.00 73.06 468 ARG A N 1
ATOM 3172 C CA . ARG A 1 468 ? 15.872 14.892 -16.103 1.00 73.06 468 ARG A CA 1
ATOM 3173 C C . ARG A 1 468 ? 14.965 15.687 -17.039 1.00 73.06 468 ARG A C 1
ATOM 3175 O O . ARG A 1 468 ? 14.679 15.212 -18.142 1.00 73.06 468 ARG A O 1
ATOM 3182 N N . LEU A 1 469 ? 14.537 16.892 -16.646 1.00 65.06 469 LEU A N 1
ATOM 3183 C CA . LEU A 1 469 ? 13.823 17.801 -17.538 1.00 65.06 469 LEU A CA 1
ATOM 3184 C C . LEU A 1 469 ? 14.689 18.141 -18.758 1.00 65.06 469 LEU A C 1
ATOM 3186 O O . LEU A 1 469 ? 15.772 18.715 -18.606 1.00 65.06 469 LEU A O 1
ATOM 3190 N N . PRO A 1 470 ? 14.242 17.796 -19.980 1.00 54.31 470 PRO A N 1
ATOM 3191 C CA . PRO A 1 470 ? 14.945 18.195 -21.188 1.00 54.31 470 PRO A CA 1
ATOM 3192 C C . PRO A 1 470 ? 14.980 19.722 -21.265 1.00 54.31 470 PRO A C 1
ATOM 3194 O O . PRO A 1 470 ? 13.939 20.378 -21.308 1.00 54.31 470 PRO A O 1
ATOM 3197 N N . ALA A 1 471 ? 16.189 20.280 -21.297 1.00 51.59 471 ALA A N 1
ATOM 3198 C CA . ALA A 1 471 ? 16.388 21.706 -21.495 1.00 51.59 471 ALA A CA 1
ATOM 3199 C C . ALA A 1 471 ? 15.685 22.150 -22.794 1.00 51.59 471 ALA A C 1
ATOM 3201 O O . ALA A 1 471 ? 15.957 21.558 -23.844 1.00 51.59 471 ALA A O 1
ATOM 3202 N N . PRO A 1 472 ? 14.801 23.164 -22.767 1.00 45.38 472 PRO A N 1
ATOM 3203 C CA . PRO A 1 472 ? 14.392 23.816 -24.003 1.00 45.38 472 PRO A CA 1
ATOM 3204 C C . PRO A 1 472 ? 15.655 24.380 -24.667 1.00 45.38 472 PRO A C 1
ATOM 3206 O O . PRO A 1 472 ? 16.544 24.900 -23.982 1.00 45.38 472 PRO A O 1
ATOM 3209 N N . GLY A 1 473 ? 15.785 24.160 -25.978 1.00 41.88 473 GLY A N 1
ATOM 3210 C CA . GLY A 1 473 ? 16.995 24.464 -26.739 1.00 41.88 473 GLY A CA 1
ATOM 3211 C C . GLY A 1 473 ? 17.456 25.905 -26.518 1.00 41.88 473 GLY A C 1
ATOM 3212 O O . GLY A 1 473 ? 16.685 26.841 -26.697 1.00 41.88 473 GLY A O 1
ATOM 3213 N N . GLY A 1 474 ? 18.710 26.076 -26.092 1.00 40.66 474 GLY A N 1
ATOM 3214 C CA . GLY A 1 474 ? 19.335 27.384 -25.891 1.00 40.66 474 GLY A CA 1
ATOM 3215 C C . GLY A 1 474 ? 20.154 27.482 -24.602 1.00 40.66 474 GLY A C 1
ATOM 3216 O O . GLY A 1 474 ? 19.772 26.995 -23.534 1.00 40.66 474 GLY A O 1
ATOM 3217 N N . ALA A 1 475 ? 21.304 28.153 -24.679 1.00 42.25 475 ALA A N 1
ATOM 3218 C CA . ALA A 1 475 ? 22.258 28.346 -23.582 1.00 42.25 475 ALA A CA 1
ATOM 3219 C C . ALA A 1 475 ? 21.681 29.063 -22.332 1.00 42.25 475 ALA A C 1
ATOM 3221 O O . ALA A 1 475 ? 22.298 29.024 -21.267 1.00 42.25 475 ALA A O 1
ATOM 3222 N N . ARG A 1 476 ? 20.456 29.612 -22.404 1.00 43.19 476 ARG A N 1
ATOM 3223 C CA . ARG A 1 476 ? 19.663 30.127 -21.263 1.00 43.19 476 ARG A CA 1
ATOM 3224 C C . ARG A 1 476 ? 19.162 29.035 -20.291 1.00 43.19 476 ARG A C 1
ATOM 3226 O O . ARG A 1 476 ? 18.692 29.331 -19.197 1.00 43.19 476 ARG A O 1
ATOM 3233 N N . SER A 1 477 ? 19.338 27.757 -20.627 1.00 50.62 477 SER A N 1
ATOM 3234 C CA . SER A 1 477 ? 18.825 26.587 -19.891 1.00 50.62 477 SER A CA 1
ATOM 3235 C C . SER A 1 477 ? 19.573 26.184 -18.604 1.00 50.62 477 SER A C 1
ATOM 3237 O O . SER A 1 477 ? 19.170 25.230 -17.931 1.00 50.62 477 SER A O 1
ATOM 3239 N N . ARG A 1 478 ? 20.682 26.842 -18.232 1.00 49.41 478 ARG A N 1
ATOM 3240 C CA . ARG A 1 478 ? 21.351 26.590 -16.932 1.00 49.41 478 ARG A CA 1
ATOM 3241 C C . ARG A 1 478 ? 20.644 27.301 -15.776 1.00 49.41 478 ARG A C 1
ATOM 3243 O O . ARG A 1 478 ? 20.561 26.728 -14.696 1.00 49.41 478 ARG A O 1
ATOM 3250 N N . GLY A 1 479 ? 20.105 28.501 -16.015 1.00 46.84 479 GLY A N 1
ATOM 3251 C CA . GLY A 1 479 ? 19.369 29.285 -15.015 1.00 46.84 479 GLY A CA 1
ATOM 3252 C C . GLY A 1 479 ? 18.057 28.617 -14.607 1.00 46.84 479 GLY A C 1
ATOM 3253 O O . GLY A 1 479 ? 17.805 28.456 -13.423 1.00 46.84 479 GLY A O 1
ATOM 3254 N N . VAL A 1 480 ? 17.295 28.107 -15.579 1.00 45.28 480 VAL A N 1
ATOM 3255 C CA . VAL A 1 480 ? 16.034 27.382 -15.334 1.00 45.28 480 VAL A CA 1
ATOM 3256 C C . VAL A 1 480 ? 16.266 26.070 -14.579 1.00 45.28 480 VAL A C 1
ATOM 3258 O O . VAL A 1 480 ? 15.526 25.761 -13.656 1.00 45.28 480 VAL A O 1
ATOM 3261 N N . ARG A 1 481 ? 17.338 25.324 -14.892 1.00 49.97 481 ARG A N 1
ATOM 3262 C CA . ARG A 1 481 ? 17.725 24.136 -14.106 1.00 49.97 481 ARG A CA 1
ATOM 3263 C C . ARG A 1 481 ? 18.125 24.488 -12.681 1.00 49.97 481 ARG A C 1
ATOM 3265 O O . ARG A 1 481 ? 17.706 23.788 -11.773 1.00 49.97 481 ARG A O 1
ATOM 3272 N N . ARG A 1 482 ? 18.904 25.561 -12.489 1.00 49.59 482 ARG A N 1
ATOM 3273 C CA . ARG A 1 482 ? 19.293 26.053 -11.158 1.00 49.59 482 ARG A CA 1
ATOM 3274 C C . ARG A 1 482 ? 18.079 26.505 -10.352 1.00 49.59 482 ARG A C 1
ATOM 3276 O O . ARG A 1 482 ? 17.971 26.125 -9.193 1.00 49.59 482 ARG A O 1
ATOM 3283 N N . ALA A 1 483 ? 17.155 27.232 -10.977 1.00 46.88 483 ALA A N 1
ATOM 3284 C CA . ALA A 1 483 ? 15.896 27.657 -10.379 1.00 46.88 483 ALA A CA 1
ATOM 3285 C C . ALA A 1 483 ? 14.995 26.461 -10.046 1.00 46.88 483 ALA A C 1
ATOM 3287 O O . ALA A 1 483 ? 14.446 26.423 -8.959 1.00 46.88 483 ALA A O 1
ATOM 3288 N N . ALA A 1 484 ? 14.913 25.443 -10.908 1.00 48.12 484 ALA A N 1
ATOM 3289 C CA . ALA A 1 484 ? 14.159 24.217 -10.641 1.00 48.12 484 ALA A CA 1
ATOM 3290 C C . ALA A 1 484 ? 14.782 23.372 -9.516 1.00 48.12 484 ALA A C 1
ATOM 3292 O O . ALA A 1 484 ? 14.059 22.845 -8.677 1.00 48.12 484 ALA A O 1
ATOM 3293 N N . SER A 1 485 ? 16.115 23.275 -9.444 1.00 47.06 485 SER A N 1
ATOM 3294 C CA . SER A 1 485 ? 16.800 22.617 -8.323 1.00 47.06 485 SER A CA 1
ATOM 3295 C C . SER A 1 485 ? 16.695 23.413 -7.020 1.00 47.06 485 SER A C 1
ATOM 3297 O O . SER A 1 485 ? 16.540 22.815 -5.961 1.00 47.06 485 SER A O 1
ATOM 3299 N N . ALA A 1 486 ? 16.722 24.748 -7.088 1.00 48.06 486 ALA A N 1
ATOM 3300 C CA . ALA A 1 486 ? 16.514 25.623 -5.938 1.00 48.06 486 ALA A CA 1
ATOM 3301 C C . ALA A 1 486 ? 15.056 25.581 -5.461 1.00 48.06 486 ALA A C 1
ATOM 3303 O O . ALA A 1 486 ? 14.826 25.489 -4.268 1.00 48.06 486 ALA A O 1
ATOM 3304 N N . LEU A 1 487 ? 14.080 25.549 -6.372 1.00 48.19 487 LEU A N 1
ATOM 3305 C CA . LEU A 1 487 ? 12.661 25.346 -6.066 1.00 48.19 487 LEU A CA 1
ATOM 3306 C C . LEU A 1 487 ? 12.397 23.948 -5.503 1.00 48.19 487 LEU A C 1
ATOM 3308 O O . LEU A 1 487 ? 11.593 23.818 -4.593 1.00 48.19 487 LEU A O 1
ATOM 3312 N N . GLY A 1 488 ? 13.097 22.914 -5.982 1.00 48.03 488 GLY A N 1
ATOM 3313 C CA . GLY A 1 488 ? 13.048 21.571 -5.399 1.00 48.03 488 GLY A CA 1
ATOM 3314 C C . GLY A 1 488 ? 13.607 21.525 -3.974 1.00 48.03 488 GLY A C 1
ATOM 3315 O O . GLY A 1 488 ? 13.008 20.898 -3.107 1.00 48.03 488 GLY A O 1
ATOM 3316 N N . LEU A 1 489 ? 14.708 22.238 -3.709 1.00 48.69 489 LEU A N 1
ATOM 3317 C CA . LEU A 1 489 ? 15.290 22.396 -2.368 1.00 48.69 489 LEU A CA 1
ATOM 3318 C C . LEU A 1 489 ? 14.419 23.270 -1.447 1.00 48.69 489 LEU A C 1
ATOM 3320 O O . LEU A 1 489 ? 14.268 22.951 -0.273 1.00 48.69 489 LEU A O 1
ATOM 3324 N N . LEU A 1 490 ? 13.805 24.331 -1.972 1.00 47.06 490 LEU A N 1
ATOM 3325 C CA . LEU A 1 490 ? 12.869 25.192 -1.243 1.00 47.06 490 LEU A CA 1
ATOM 3326 C C . LEU A 1 490 ? 11.550 24.472 -0.948 1.00 47.06 490 LEU A C 1
ATOM 3328 O O . LEU A 1 490 ? 11.016 24.627 0.142 1.00 47.06 490 LEU A O 1
ATOM 3332 N N . ALA A 1 491 ? 11.055 23.634 -1.863 1.00 47.12 491 ALA A N 1
ATOM 3333 C CA . ALA A 1 491 ? 9.907 22.763 -1.621 1.00 47.12 491 ALA A CA 1
ATOM 3334 C C . ALA A 1 491 ? 10.226 21.709 -0.549 1.00 47.12 491 ALA A C 1
ATOM 3336 O O . ALA A 1 491 ? 9.389 21.452 0.310 1.00 47.12 491 ALA A O 1
ATOM 3337 N N . LEU A 1 492 ? 11.449 21.160 -0.547 1.00 46.19 492 LEU A N 1
ATOM 3338 C CA . LEU A 1 492 ? 11.948 20.281 0.516 1.00 46.19 492 LEU A CA 1
ATOM 3339 C C . LEU A 1 492 ? 11.957 21.002 1.880 1.00 46.19 492 LEU A C 1
ATOM 3341 O O . LEU A 1 492 ? 11.491 20.436 2.864 1.00 46.19 492 LEU A O 1
ATOM 3345 N N . GLY A 1 493 ? 12.420 22.259 1.921 1.00 45.31 493 GLY A N 1
ATOM 3346 C CA . GLY A 1 493 ? 12.446 23.097 3.129 1.00 45.31 493 GLY A CA 1
ATOM 3347 C C . GLY A 1 493 ? 11.060 23.545 3.618 1.00 45.31 493 GLY A C 1
ATOM 3348 O O . GLY A 1 493 ? 10.800 23.565 4.820 1.00 45.31 493 GLY A O 1
ATOM 3349 N N . ALA A 1 494 ? 10.137 23.841 2.701 1.00 41.44 494 ALA A N 1
ATOM 3350 C CA . ALA A 1 494 ? 8.752 24.182 3.026 1.00 41.44 494 ALA A CA 1
ATOM 3351 C C . ALA A 1 494 ? 7.979 22.972 3.583 1.00 41.44 494 ALA A C 1
ATOM 3353 O O . ALA A 1 494 ? 7.178 23.117 4.503 1.00 41.44 494 ALA A O 1
ATOM 3354 N N . LEU A 1 495 ? 8.262 21.764 3.084 1.00 47.03 495 LEU A N 1
ATOM 3355 C CA . LEU A 1 495 ? 7.653 20.517 3.562 1.00 47.03 495 LEU A CA 1
ATOM 3356 C C . LEU A 1 495 ? 8.142 20.111 4.952 1.00 47.03 495 LEU A C 1
ATOM 3358 O O . LEU A 1 495 ? 7.346 19.622 5.749 1.00 47.03 495 LEU A O 1
ATOM 3362 N N . THR A 1 496 ? 9.411 20.367 5.278 1.00 46.44 496 THR A N 1
ATOM 3363 C CA . THR A 1 496 ? 9.919 20.173 6.645 1.00 46.44 496 THR A CA 1
ATOM 3364 C C . THR A 1 496 ? 9.327 21.159 7.652 1.00 46.44 496 THR A C 1
ATOM 3366 O O . THR A 1 496 ? 9.311 20.859 8.840 1.00 46.44 496 THR A O 1
ATOM 3369 N N . ALA A 1 497 ? 8.833 22.316 7.198 1.00 37.06 497 ALA A N 1
ATOM 3370 C CA . ALA A 1 497 ? 8.314 23.369 8.069 1.00 37.06 497 ALA A CA 1
ATOM 3371 C C . ALA A 1 497 ? 6.786 23.329 8.272 1.00 37.06 497 ALA A C 1
ATOM 3373 O O . ALA A 1 497 ? 6.311 23.834 9.284 1.00 37.06 497 ALA A O 1
ATOM 3374 N N . ALA A 1 498 ? 6.010 22.770 7.333 1.00 34.25 498 ALA A N 1
ATOM 3375 C CA . ALA A 1 498 ? 4.566 23.032 7.278 1.00 34.25 498 ALA A CA 1
ATOM 3376 C C . ALA A 1 498 ? 3.634 21.863 7.642 1.00 34.25 498 ALA A C 1
ATOM 3378 O O . ALA A 1 498 ? 2.442 22.108 7.797 1.00 34.25 498 ALA A O 1
ATOM 3379 N N . GLY A 1 499 ? 4.101 20.609 7.732 1.00 39.22 499 GLY A N 1
ATOM 3380 C CA . GLY A 1 499 ? 3.210 19.461 8.009 1.00 39.22 499 GLY A CA 1
ATOM 3381 C C . GLY A 1 499 ? 2.007 19.343 7.049 1.00 39.22 499 GLY A C 1
ATOM 3382 O O . GLY A 1 499 ? 0.990 18.748 7.393 1.00 39.22 499 GLY A O 1
ATOM 3383 N N . ALA A 1 500 ? 2.101 19.956 5.865 1.00 39.28 500 ALA A N 1
ATOM 3384 C CA . ALA A 1 500 ? 0.987 20.214 4.961 1.00 39.28 500 ALA A CA 1
ATOM 3385 C C . ALA A 1 500 ? 0.928 19.197 3.801 1.00 39.28 500 ALA A C 1
ATOM 3387 O O . ALA A 1 500 ? 1.972 18.682 3.383 1.00 39.28 500 ALA A O 1
ATOM 3388 N N . PRO A 1 501 ? -0.268 18.935 3.232 1.00 41.22 501 PRO A N 1
ATOM 3389 C CA . PRO A 1 501 ? -0.427 18.109 2.036 1.00 41.22 501 PRO A CA 1
ATOM 3390 C C . PRO A 1 501 ? 0.419 18.666 0.877 1.00 41.22 501 PRO A C 1
ATOM 3392 O O . PRO A 1 501 ? 0.362 19.852 0.555 1.00 41.22 501 PRO A O 1
ATOM 3395 N N . GLY A 1 502 ? 1.260 17.809 0.288 1.00 41.38 502 GLY A N 1
ATOM 3396 C CA . GLY A 1 502 ? 2.293 18.203 -0.677 1.00 41.38 502 GLY A CA 1
ATOM 3397 C C . GLY A 1 502 ? 1.771 18.902 -1.949 1.00 41.38 502 GLY A C 1
ATOM 3398 O O . GLY A 1 502 ? 0.627 18.693 -2.353 1.00 41.38 502 GLY A O 1
ATOM 3399 N N . PRO A 1 503 ? 2.602 19.734 -2.616 1.00 48.66 503 PRO A N 1
ATOM 3400 C CA . PRO A 1 503 ? 2.100 20.773 -3.507 1.00 48.66 503 PRO A CA 1
ATOM 3401 C C . PRO A 1 503 ? 1.790 20.293 -4.945 1.00 48.66 503 PRO A C 1
ATOM 3403 O O . PRO A 1 503 ? 2.603 19.585 -5.554 1.00 48.66 503 PRO A O 1
ATOM 3406 N N . PRO A 1 504 ? 0.699 20.797 -5.562 1.00 48.88 504 PRO A N 1
ATOM 3407 C CA . PRO A 1 504 ? 0.304 20.546 -6.959 1.00 48.88 504 PRO A CA 1
ATOM 3408 C C . PRO A 1 504 ? 1.356 20.924 -8.009 1.00 48.88 504 PRO A C 1
ATOM 3410 O O . PRO A 1 504 ? 1.334 20.423 -9.132 1.00 48.88 504 PRO A O 1
ATOM 3413 N N . ILE A 1 505 ? 2.330 21.751 -7.629 1.00 43.81 505 ILE A N 1
ATOM 3414 C CA . ILE A 1 505 ? 3.404 22.244 -8.495 1.00 43.81 505 ILE A CA 1
ATOM 3415 C C . ILE A 1 505 ? 4.339 21.110 -8.946 1.00 43.81 505 ILE A C 1
ATOM 3417 O O . ILE A 1 505 ? 4.721 21.062 -10.114 1.00 43.81 505 ILE A O 1
ATOM 3421 N N . LEU A 1 506 ? 4.686 20.160 -8.068 1.00 48.00 506 LEU A N 1
ATOM 3422 C CA . LEU A 1 506 ? 5.593 19.058 -8.430 1.00 48.00 506 LEU A CA 1
ATOM 3423 C C . LEU A 1 506 ? 4.940 18.075 -9.409 1.00 48.00 506 LEU A C 1
ATOM 3425 O O . LEU A 1 506 ? 5.596 17.606 -10.340 1.00 48.00 506 LEU A O 1
ATOM 3429 N N . GLY A 1 507 ? 3.642 17.804 -9.245 1.00 45.53 507 GLY A N 1
ATOM 3430 C CA . GLY A 1 507 ? 2.902 16.964 -10.183 1.00 45.53 507 GLY A CA 1
ATOM 3431 C C . GLY A 1 507 ? 2.615 17.671 -11.509 1.00 45.53 507 GLY A C 1
ATOM 3432 O O . GLY A 1 507 ? 2.799 17.056 -12.554 1.00 45.53 507 GLY A O 1
ATOM 3433 N N . ALA A 1 508 ? 2.300 18.972 -11.507 1.00 42.62 508 ALA A N 1
ATOM 3434 C CA . ALA A 1 508 ? 2.170 19.756 -12.739 1.00 42.62 508 ALA A CA 1
ATOM 3435 C C . ALA A 1 508 ? 3.471 19.756 -13.566 1.00 42.62 508 ALA A C 1
ATOM 3437 O O . ALA A 1 508 ? 3.440 19.595 -14.786 1.00 42.62 508 ALA A O 1
ATOM 3438 N N . LEU A 1 509 ? 4.630 19.852 -12.905 1.00 51.16 509 LEU A N 1
ATOM 3439 C CA . LEU A 1 509 ? 5.938 19.785 -13.564 1.00 51.16 509 LEU A CA 1
ATOM 3440 C C . LEU A 1 509 ? 6.284 18.372 -14.066 1.00 51.16 509 LEU A C 1
ATOM 3442 O O . LEU A 1 509 ? 6.857 18.242 -15.148 1.00 51.16 509 LEU A O 1
ATOM 3446 N N . ALA A 1 510 ? 5.907 17.314 -13.337 1.00 49.38 510 ALA A N 1
ATOM 3447 C CA . ALA A 1 510 ? 6.067 15.927 -13.788 1.00 49.38 510 ALA A CA 1
ATOM 3448 C C . ALA A 1 510 ? 5.177 15.602 -15.006 1.00 49.38 510 ALA A C 1
ATOM 3450 O O . ALA A 1 510 ? 5.602 14.893 -15.921 1.00 49.38 510 ALA A O 1
ATOM 3451 N N . VAL A 1 511 ? 3.971 16.171 -15.063 1.00 47.09 511 VAL A N 1
ATOM 3452 C CA . VAL A 1 511 ? 3.067 16.067 -16.219 1.00 47.09 511 VAL A CA 1
ATOM 3453 C C . VAL A 1 511 ? 3.610 16.836 -17.414 1.00 47.09 511 VAL A C 1
ATOM 3455 O O . VAL A 1 511 ? 3.712 16.275 -18.504 1.00 47.09 511 VAL A O 1
ATOM 3458 N N . ALA A 1 512 ? 4.027 18.089 -17.214 1.00 47.47 512 ALA A N 1
ATOM 3459 C CA . ALA A 1 512 ? 4.645 18.895 -18.263 1.00 47.47 512 ALA A CA 1
ATOM 3460 C C . ALA A 1 512 ? 5.906 18.217 -18.832 1.00 47.47 512 ALA A C 1
ATOM 3462 O O . ALA A 1 512 ? 6.140 18.250 -20.043 1.00 47.47 512 ALA A O 1
ATOM 3463 N N . TRP A 1 513 ? 6.683 17.538 -17.978 1.00 58.78 513 TRP A N 1
ATOM 3464 C CA . TRP A 1 513 ? 7.793 16.684 -18.396 1.00 58.78 513 TRP A CA 1
ATOM 3465 C C . TRP A 1 513 ? 7.328 15.546 -19.308 1.00 58.78 513 TRP A C 1
ATOM 3467 O O . TRP A 1 513 ? 7.828 15.429 -20.427 1.00 58.78 513 TRP A O 1
ATOM 3477 N N . ALA A 1 514 ? 6.376 14.725 -18.852 1.00 48.00 514 ALA A N 1
ATOM 3478 C CA . ALA A 1 514 ? 5.919 13.543 -19.580 1.00 48.00 514 ALA A CA 1
ATOM 3479 C C . ALA A 1 514 ? 5.320 13.911 -20.948 1.00 48.00 514 ALA A C 1
ATOM 3481 O O . ALA A 1 514 ? 5.715 13.346 -21.969 1.00 48.00 514 ALA A O 1
ATOM 3482 N N . VAL A 1 515 ? 4.441 14.917 -20.984 1.00 49.34 515 VAL A N 1
ATOM 3483 C CA . VAL A 1 515 ? 3.782 15.395 -22.210 1.00 49.34 515 VAL A CA 1
ATOM 3484 C C . VAL A 1 515 ? 4.797 16.008 -23.177 1.00 49.34 515 VAL A C 1
ATOM 3486 O O . VAL A 1 515 ? 4.883 15.599 -24.337 1.00 49.34 515 VAL A O 1
ATOM 3489 N N . GLY A 1 516 ? 5.640 16.930 -22.700 1.00 48.59 516 GLY A N 1
ATOM 3490 C CA . GLY A 1 516 ? 6.643 17.596 -23.535 1.00 48.59 516 GLY A CA 1
ATOM 3491 C C . GLY A 1 516 ? 7.779 16.676 -23.999 1.00 48.59 516 GLY A C 1
ATOM 3492 O O . GLY A 1 516 ? 8.531 17.015 -24.918 1.00 48.59 516 GLY A O 1
ATOM 3493 N N . TRP A 1 517 ? 7.974 15.526 -23.357 1.00 50.06 517 TRP A N 1
ATOM 3494 C CA . TRP A 1 517 ? 8.965 14.532 -23.767 1.00 50.06 517 TRP A CA 1
ATOM 3495 C C . TRP A 1 517 ? 8.408 13.563 -24.818 1.00 50.06 517 TRP A C 1
ATOM 3497 O O . TRP A 1 517 ? 9.099 13.280 -25.799 1.00 50.06 517 TRP A O 1
ATOM 3507 N N . VAL A 1 518 ? 7.155 13.117 -24.662 1.00 46.75 518 VAL A N 1
ATOM 3508 C CA . VAL A 1 518 ? 6.455 12.259 -25.635 1.00 46.75 518 VAL A CA 1
ATOM 3509 C C . VAL A 1 518 ? 6.223 12.991 -26.959 1.00 46.75 518 VAL A C 1
ATOM 3511 O O . VAL A 1 518 ? 6.562 12.435 -28.002 1.00 46.75 518 VAL A O 1
ATOM 3514 N N . GLY A 1 519 ? 5.763 14.250 -26.930 1.00 45.66 519 GLY A N 1
ATOM 3515 C CA . GLY A 1 519 ? 5.556 15.054 -28.147 1.00 45.66 519 GLY A CA 1
ATOM 3516 C C . GLY A 1 519 ? 6.819 15.146 -29.012 1.00 45.66 519 GLY A C 1
ATOM 3517 O O . GLY A 1 519 ? 6.820 14.741 -30.170 1.00 45.66 519 GLY A O 1
ATOM 3518 N N . ARG A 1 520 ? 7.961 15.492 -28.404 1.00 54.09 520 ARG A N 1
ATOM 3519 C CA . ARG A 1 520 ? 9.263 15.556 -29.100 1.00 54.09 520 ARG A CA 1
ATOM 3520 C C . ARG A 1 520 ? 9.782 14.219 -29.628 1.00 54.09 520 ARG A C 1
ATOM 3522 O O . ARG A 1 520 ? 10.707 14.202 -30.438 1.00 54.09 520 ARG A O 1
ATOM 3529 N N . ARG A 1 521 ? 9.304 13.084 -29.110 1.00 55.50 521 ARG A N 1
ATOM 3530 C CA . ARG A 1 521 ? 9.677 11.755 -29.623 1.00 55.50 521 ARG A CA 1
ATOM 3531 C C . ARG A 1 521 ? 8.824 11.349 -30.815 1.00 55.50 521 ARG A C 1
ATOM 3533 O O . ARG A 1 521 ? 9.347 10.629 -31.659 1.00 55.50 521 ARG A O 1
ATOM 3540 N N . LEU A 1 522 ? 7.574 11.805 -30.868 1.00 46.50 522 LEU A N 1
ATOM 3541 C CA . LEU A 1 522 ? 6.689 11.629 -32.015 1.00 46.50 522 LEU A CA 1
ATOM 3542 C C . LEU A 1 522 ? 7.146 12.509 -33.187 1.00 46.50 522 LEU A C 1
ATOM 3544 O O . LEU A 1 522 ? 7.345 11.978 -34.270 1.00 46.50 522 LEU A O 1
ATOM 3548 N N . GLU A 1 523 ? 7.496 13.775 -32.935 1.00 50.41 523 GLU A N 1
ATOM 3549 C CA . GLU A 1 523 ? 8.037 14.706 -33.950 1.00 50.41 523 GLU A CA 1
ATOM 3550 C C . GLU A 1 523 ? 9.346 14.238 -34.607 1.00 50.41 523 GLU A C 1
ATOM 3552 O O . GLU A 1 523 ? 9.637 14.599 -35.735 1.00 50.41 523 GLU A O 1
ATOM 3557 N N . ARG A 1 524 ? 10.179 13.460 -33.901 1.00 48.62 524 ARG A N 1
ATOM 3558 C CA . ARG A 1 524 ? 11.420 12.883 -34.467 1.00 48.62 524 ARG A CA 1
ATOM 3559 C C . ARG A 1 524 ? 11.209 11.519 -35.132 1.00 48.62 524 ARG A C 1
ATOM 3561 O O . ARG A 1 524 ? 12.187 10.880 -35.522 1.00 48.62 524 ARG A O 1
ATOM 3568 N N . ALA A 1 525 ? 9.990 10.989 -35.071 1.00 44.06 525 ALA A N 1
ATOM 3569 C CA . ALA A 1 525 ? 9.628 9.684 -35.616 1.00 44.06 525 ALA A CA 1
ATOM 3570 C C . ALA A 1 525 ? 8.829 9.782 -36.926 1.00 44.06 525 ALA A C 1
ATOM 3572 O O . ALA A 1 525 ? 8.712 8.749 -37.605 1.00 44.06 525 ALA A O 1
ATOM 3573 N N . GLU A 1 526 ? 8.297 10.971 -37.213 1.00 40.47 526 GLU A N 1
ATOM 3574 C CA . GLU A 1 526 ? 7.984 11.516 -38.542 1.00 40.47 526 GLU A CA 1
ATOM 3575 C C . GLU A 1 526 ? 9.278 11.979 -39.222 1.00 40.47 526 GLU A C 1
ATOM 3577 O O . GLU A 1 526 ? 9.395 11.732 -40.443 1.00 40.47 526 GLU A O 1
#